Protein AF-A0A6P8GIJ0-F1 (afdb_monomer_lite)

InterPro domains:
  IPR000595 Cyclic nucleotide-binding domain [PF00027] (324-399)
  IPR000595 Cyclic nucleotide-binding domain [PS50042] (304-418)
  IPR000595 Cyclic nucleotide-binding domain [SM00100] (304-416)
  IPR000595 Cyclic nucleotide-binding domain [cd00038] (304-412)
  IPR005821 Ion transport domain [PF00520] (88-225)
  IPR013621 Ion transport N-terminal [PF08412] (47-87)
  IPR014710 RmlC-like jelly roll fold [G3DSA:2.60.120.10] (290-414)
  IPR018490 Cyclic nucleotide-binding domain superfamily [SSF51206] (232-418)
  IPR051413 Potassium/sodium hyperpolarization-activated cyclic nucleotide-gated channel [PTHR45689] (88-416)

Radius of gyration: 47.77 Å; chains: 1; bounding box: 128×72×140 Å

Secondary structure (DSSP, 8-state):
---------------PPP-----------------SHHHHHHHHHHHHHSPP-SHHHHHHHSSHHHHHHHHHHHHHH---SS-TT-HHHHGGGGGGGGGHHHHHHHHHHHHHS-GGGHHHHHHHHHHHHHHHHHHHHHHHHHHHHHHHHHTT--TT-HHHHTTGGGS-HHHHHHHHHHHHHHHHHT-----SSS-SSHHHHHHHHHHHHHHHHHHHHHHHHHHHHHHHTTHHHHHHHHHHHHHHHHHHHTT--HHHHHHHHHHHHHHHTT----HHHHHHSS-HHHHHHHHHHHHHHHHHH-GGGTT--HHHHHHHHTT-EEEEE-TT-EEE-TTSB--EEEEEEES-EEEE-SS-EEEE-TT-EE-GGGGTTTSB-SSEEEESS-EEEEEEEHHHHHHHHTT-HHHHHHHHHHHHHHHHHHHHHHHHHHHTT-S-----TTHHHHHHHHHHHH------S-TTT----

pLDDT: mean 75.22, std 21.15, range [23.75, 98.0]

Sequence (469 aa):
MGTDTNLQETARVSNIPTTENVDDDIKVDIENEPTSIFGRAKYALFDLLLPQFNKQSLFIFGSEKAFKKECDRQRQIGKWIIHPLSPVRILSLIRLLRVSRLVRFFSEFEQMTNANLEGLRMFFRILSLFMMMFILCHWNGCIQYFVPLLGDFPSECWVRRENLMNATTGEKYTFGIFRALSHMIGISYGAEGPPTDEVELWIVMTSMVSGALMYTVMVANAAAMMTNVDAPSKLYKNKLNHLEDYMCFRKLPKPLRARINDYYQARYGGKWFDEKEILSLLSKSLKEEILNVLCASMLESTPMFKDRDPSFINAILLHLRYEVFLEGDVIVRQFAPGDRMFFIEHGQVLVATDSFRKELCDGDYFGEVCLLTKGKRVASVTALSTCHLFSLSVDNFNVVLTCFPDVRKAIMCTALERQKDLLDAKIGAQGAQTQNPTTSGLNDYTESLEEASDADYDFELDDILDGTK

Organism: Clupea harengus (NCBI:txid7950)

Structure (mmCIF, N/CA/C/O backbone):
data_AF-A0A6P8GIJ0-F1
#
_entry.id   AF-A0A6P8GIJ0-F1
#
loop_
_atom_site.group_PDB
_atom_site.id
_atom_site.type_symbol
_atom_site.label_atom_id
_atom_site.label_alt_id
_atom_site.label_comp_id
_atom_site.label_asym_id
_atom_site.label_entity_id
_atom_site.label_seq_id
_atom_site.pdbx_PDB_ins_code
_atom_site.Cartn_x
_atom_site.Cartn_y
_atom_site.Cartn_z
_atom_site.occupancy
_atom_site.B_iso_or_equiv
_atom_site.auth_seq_id
_atom_site.auth_comp_id
_atom_site.auth_asym_id
_atom_site.auth_atom_id
_atom_site.pdbx_PDB_model_num
ATOM 1 N N . MET A 1 1 ? 69.864 -22.147 -89.199 1.00 38.62 1 MET A N 1
ATOM 2 C CA . MET A 1 1 ? 70.189 -20.994 -90.064 1.00 38.62 1 MET A CA 1
ATOM 3 C C . MET A 1 1 ? 69.522 -19.792 -89.404 1.00 38.62 1 MET A C 1
ATOM 5 O O . MET A 1 1 ? 68.311 -19.846 -89.255 1.00 38.62 1 MET A O 1
ATOM 9 N N . GLY A 1 2 ? 70.219 -18.802 -88.834 1.00 26.91 2 GLY A N 1
ATOM 10 C CA . GLY A 1 2 ? 71.643 -18.442 -88.981 1.00 26.91 2 GLY A CA 1
ATOM 11 C C . GLY A 1 2 ? 71.903 -17.828 -90.361 1.00 26.91 2 GLY A C 1
ATOM 12 O O . GLY A 1 2 ? 71.456 -18.430 -91.333 1.00 26.91 2 GLY A O 1
ATOM 13 N N . THR A 1 3 ? 72.571 -16.683 -90.520 1.00 28.69 3 THR A N 1
ATOM 14 C CA . THR A 1 3 ? 73.463 -15.899 -89.619 1.00 28.69 3 THR A CA 1
ATOM 15 C C . THR A 1 3 ? 73.116 -14.397 -89.696 1.00 28.69 3 THR A C 1
ATOM 17 O O . THR A 1 3 ? 72.618 -13.950 -90.722 1.00 28.69 3 THR A O 1
ATOM 20 N N . ASP A 1 4 ? 73.161 -13.606 -88.619 1.00 27.30 4 ASP A N 1
ATOM 21 C CA . ASP A 1 4 ? 74.344 -12.963 -87.998 1.00 27.30 4 ASP A CA 1
ATOM 22 C C . ASP A 1 4 ? 75.276 -12.198 -88.960 1.00 27.30 4 ASP A C 1
ATOM 24 O O . ASP A 1 4 ? 76.009 -12.839 -89.709 1.00 27.30 4 ASP A O 1
ATOM 28 N N . THR A 1 5 ? 75.283 -10.853 -88.862 1.00 33.62 5 THR A N 1
ATOM 29 C CA . THR A 1 5 ? 76.433 -9.945 -88.555 1.00 33.62 5 THR A CA 1
ATOM 30 C C . THR A 1 5 ? 75.955 -8.467 -88.593 1.00 33.62 5 THR A C 1
ATOM 32 O O . THR A 1 5 ? 75.189 -8.102 -89.475 1.00 33.62 5 THR A O 1
ATOM 35 N N . ASN A 1 6 ? 76.140 -7.631 -87.551 1.00 30.42 6 ASN A N 1
ATOM 36 C CA . ASN A 1 6 ? 77.356 -6.910 -87.085 1.00 30.42 6 ASN A CA 1
ATOM 37 C C . ASN A 1 6 ? 77.831 -5.798 -88.051 1.00 30.42 6 ASN A C 1
ATOM 39 O O . ASN A 1 6 ? 77.816 -6.014 -89.254 1.00 30.42 6 ASN A O 1
ATOM 43 N N . LEU A 1 7 ? 78.290 -4.603 -87.640 1.00 30.52 7 LEU A N 1
ATOM 44 C CA . LEU A 1 7 ? 78.655 -3.972 -86.338 1.00 30.52 7 LEU A CA 1
ATOM 45 C C . LEU A 1 7 ? 78.145 -2.492 -86.351 1.00 30.52 7 LEU A C 1
ATOM 47 O O . LEU A 1 7 ? 77.404 -2.151 -87.266 1.00 30.52 7 LEU A O 1
ATOM 51 N N . GLN A 1 8 ? 78.402 -1.530 -85.450 1.00 28.12 8 GLN A N 1
ATOM 52 C CA . GLN A 1 8 ? 79.427 -1.213 -84.424 1.00 28.12 8 GLN A CA 1
ATOM 53 C C . GLN A 1 8 ? 78.772 -0.127 -83.505 1.00 28.12 8 GLN A C 1
ATOM 55 O O . GLN A 1 8 ? 77.947 0.625 -84.017 1.00 28.12 8 GLN A O 1
ATOM 60 N N . GLU A 1 9 ? 79.013 0.108 -82.207 1.00 28.27 9 GLU A N 1
ATOM 61 C CA . GLU A 1 9 ? 79.807 -0.492 -81.109 1.00 28.27 9 GLU A CA 1
ATOM 62 C C . GLU A 1 9 ? 79.133 -0.064 -79.756 1.00 28.27 9 GLU A C 1
ATOM 64 O O . GLU A 1 9 ? 77.942 0.232 -79.788 1.00 28.27 9 GLU A O 1
ATOM 69 N N . THR A 1 10 ? 79.693 0.018 -78.533 1.00 29.09 10 THR A N 1
ATOM 70 C CA . THR A 1 10 ? 81.062 -0.024 -77.951 1.00 29.09 10 THR A CA 1
ATOM 71 C C . THR A 1 10 ? 81.161 -1.066 -76.810 1.00 29.09 10 THR A C 1
ATOM 73 O O . THR A 1 10 ? 80.362 -1.999 -76.729 1.00 29.09 10 THR A O 1
ATOM 76 N N . ALA A 1 11 ? 82.160 -0.948 -75.924 1.00 26.94 11 ALA A N 1
ATOM 77 C CA . ALA A 1 11 ? 82.401 -1.803 -74.754 1.00 26.94 11 ALA A CA 1
ATOM 78 C C . ALA A 1 11 ? 82.874 -0.935 -73.543 1.00 26.94 11 ALA A C 1
ATOM 80 O O . ALA A 1 11 ? 83.058 0.265 -73.713 1.00 26.94 11 ALA A O 1
ATOM 81 N N . ARG A 1 12 ? 83.114 -1.413 -72.303 1.00 26.03 12 ARG A N 1
ATOM 82 C CA . ARG A 1 12 ? 83.234 -2.786 -71.760 1.00 26.03 12 ARG A CA 1
ATOM 83 C C . ARG A 1 12 ? 83.084 -2.793 -70.215 1.00 26.03 12 ARG A C 1
ATOM 85 O O . ARG A 1 12 ? 83.637 -1.928 -69.554 1.00 26.03 12 ARG A O 1
ATOM 92 N N . VAL A 1 13 ? 82.402 -3.811 -69.675 1.00 27.22 13 VAL A N 1
ATOM 93 C CA . VAL A 1 13 ? 82.634 -4.544 -68.394 1.00 27.22 13 VAL A CA 1
ATOM 94 C C . VAL A 1 13 ? 83.452 -3.874 -67.260 1.00 27.22 13 VAL A C 1
ATOM 96 O O . VAL A 1 13 ? 84.658 -3.705 -67.407 1.00 27.22 13 VAL A O 1
ATOM 99 N N . SER A 1 14 ? 82.877 -3.754 -66.046 1.00 23.75 14 SER A N 1
ATOM 100 C CA . SER A 1 14 ? 83.342 -4.539 -64.867 1.00 23.75 14 SER A CA 1
ATOM 101 C C . SER A 1 14 ? 82.500 -4.398 -63.576 1.00 23.75 14 SER A C 1
ATOM 103 O O . SER A 1 14 ? 82.084 -3.314 -63.200 1.00 23.75 14 SER A O 1
ATOM 105 N N . ASN A 1 15 ? 82.323 -5.554 -62.919 1.00 24.80 15 ASN A N 1
ATOM 106 C CA . ASN A 1 15 ? 82.273 -5.867 -61.477 1.00 24.80 15 ASN A CA 1
ATOM 107 C C . ASN A 1 15 ? 81.330 -5.169 -60.466 1.00 24.80 15 ASN A C 1
ATOM 109 O O . ASN A 1 15 ? 81.094 -3.968 -60.452 1.00 24.80 15 ASN A O 1
ATOM 113 N N . ILE A 1 16 ? 80.878 -6.004 -59.521 1.00 34.75 16 ILE A N 1
ATOM 114 C CA . ILE A 1 16 ? 80.138 -5.675 -58.294 1.00 34.75 16 ILE A CA 1
ATOM 115 C C . ILE A 1 16 ? 81.129 -5.257 -57.189 1.00 34.75 16 ILE A C 1
ATOM 117 O O . ILE A 1 16 ? 82.081 -6.005 -56.955 1.00 34.75 16 ILE A O 1
ATOM 121 N N . PRO A 1 17 ? 80.878 -4.171 -56.436 1.00 25.00 17 PRO A N 1
ATOM 122 C CA . PRO A 1 17 ? 81.463 -3.949 -55.119 1.00 25.00 17 PRO A CA 1
ATOM 123 C C . PRO A 1 17 ? 80.524 -4.448 -54.008 1.00 25.00 17 PRO A C 1
ATOM 125 O O . PRO A 1 17 ? 79.366 -4.041 -53.911 1.00 25.00 17 PRO A O 1
ATOM 128 N N . THR A 1 18 ? 81.028 -5.325 -53.142 1.00 27.70 18 THR A N 1
ATOM 129 C CA . THR A 1 18 ? 80.385 -5.689 -51.870 1.00 27.70 18 THR A CA 1
ATOM 130 C C . THR A 1 18 ? 80.767 -4.702 -50.772 1.00 27.70 18 THR A C 1
ATOM 132 O O . THR A 1 18 ? 81.949 -4.425 -50.620 1.00 27.70 18 THR A O 1
ATOM 135 N N . THR A 1 19 ? 79.787 -4.270 -49.972 1.00 38.25 19 THR A N 1
ATOM 136 C CA . THR A 1 19 ? 79.935 -3.795 -48.576 1.00 38.25 19 THR A CA 1
ATOM 137 C C . THR A 1 19 ? 81.237 -3.063 -48.208 1.00 38.25 19 THR A C 1
ATOM 139 O O . THR A 1 19 ? 82.182 -3.690 -47.731 1.00 38.25 19 THR A O 1
ATOM 142 N N . GLU A 1 20 ? 81.218 -1.733 -48.259 1.00 26.06 20 GLU A N 1
ATOM 143 C CA . GLU A 1 20 ? 82.117 -0.892 -47.458 1.00 26.06 20 GLU A CA 1
ATOM 144 C C . GLU A 1 20 ? 81.312 0.187 -46.722 1.00 26.06 20 GLU A C 1
ATOM 146 O O . GLU A 1 20 ? 80.200 0.533 -47.129 1.00 26.06 20 GLU A O 1
ATOM 151 N N . ASN A 1 21 ? 81.832 0.648 -45.581 1.00 33.91 21 ASN A N 1
ATOM 152 C CA . ASN A 1 21 ? 81.109 1.547 -44.683 1.00 33.91 21 ASN A CA 1
ATOM 153 C C . ASN A 1 21 ? 81.243 3.002 -45.141 1.00 33.91 21 ASN A C 1
ATOM 155 O O . ASN A 1 21 ? 82.360 3.492 -45.297 1.00 33.91 21 ASN A O 1
ATOM 159 N N . VAL A 1 22 ? 80.117 3.710 -45.230 1.00 30.94 22 VAL A N 1
ATOM 160 C CA . VAL A 1 22 ? 80.082 5.175 -45.155 1.00 30.94 22 VAL A CA 1
ATOM 161 C C . VAL A 1 22 ? 78.975 5.560 -44.178 1.00 30.94 22 VAL A C 1
ATOM 163 O O . VAL A 1 22 ? 77.790 5.431 -44.485 1.00 30.94 22 VAL A O 1
ATOM 166 N N . ASP A 1 23 ? 79.373 6.002 -42.986 1.00 32.97 23 ASP A N 1
ATOM 167 C CA . ASP A 1 23 ? 78.486 6.654 -42.021 1.00 32.97 23 ASP A CA 1
ATOM 168 C C . ASP A 1 23 ? 78.235 8.107 -42.465 1.00 32.97 23 ASP A C 1
ATOM 170 O O . ASP A 1 23 ? 78.807 9.048 -41.916 1.00 32.97 23 ASP A O 1
ATOM 174 N N . ASP A 1 24 ? 77.388 8.294 -43.481 1.00 30.05 24 ASP A N 1
ATOM 175 C CA . ASP A 1 24 ? 76.858 9.616 -43.833 1.00 30.05 24 ASP A CA 1
ATOM 176 C C . ASP A 1 24 ? 75.615 9.921 -42.982 1.00 30.05 24 ASP A C 1
ATOM 178 O O . ASP A 1 24 ? 74.492 9.488 -43.270 1.00 30.05 24 ASP A O 1
ATOM 182 N N . ASP A 1 25 ? 75.829 10.692 -41.914 1.00 33.53 25 ASP A N 1
ATOM 183 C CA . ASP A 1 25 ? 74.783 11.273 -41.072 1.00 33.53 25 ASP A CA 1
ATOM 184 C C . ASP A 1 25 ? 73.943 12.274 -41.891 1.00 33.53 25 ASP A C 1
ATOM 186 O O . ASP A 1 25 ? 74.199 13.483 -41.907 1.00 33.53 25 ASP A O 1
ATOM 190 N N . ILE A 1 26 ? 72.888 11.788 -42.559 1.00 31.97 26 ILE A N 1
ATOM 191 C CA . ILE A 1 26 ? 71.857 12.657 -43.146 1.00 31.97 26 ILE A CA 1
ATOM 192 C C . ILE A 1 26 ? 71.032 13.276 -42.007 1.00 31.97 26 ILE A C 1
ATOM 194 O O . ILE A 1 26 ? 69.911 12.857 -41.706 1.00 31.97 26 ILE A O 1
ATOM 198 N N . LYS A 1 27 ? 71.594 14.316 -41.384 1.00 31.88 27 LYS A N 1
ATOM 199 C CA . LYS A 1 27 ? 70.837 15.298 -40.610 1.00 31.88 27 LYS A CA 1
ATOM 200 C C . LYS A 1 27 ? 69.792 15.928 -41.527 1.00 31.88 27 LYS A C 1
ATOM 202 O O . LYS A 1 27 ? 70.122 16.710 -42.412 1.00 31.88 27 LYS A O 1
ATOM 207 N N . VAL A 1 28 ? 68.532 15.584 -41.288 1.00 31.64 28 VAL A N 1
ATOM 208 C CA . VAL A 1 28 ? 67.375 16.333 -41.782 1.00 31.64 28 VAL A CA 1
ATOM 209 C C . VAL A 1 28 ? 66.876 17.186 -40.624 1.00 31.64 28 VAL A C 1
ATOM 211 O O . VAL A 1 28 ? 66.670 16.664 -39.526 1.00 31.64 28 VAL A O 1
ATOM 214 N N . ASP A 1 29 ? 66.720 18.487 -40.851 1.00 29.03 29 ASP A N 1
ATOM 215 C CA . ASP A 1 29 ? 66.436 19.445 -39.785 1.00 29.03 29 ASP A CA 1
ATOM 216 C C . ASP A 1 29 ? 65.089 19.186 -39.096 1.00 29.03 29 ASP A C 1
ATOM 218 O O . ASP A 1 29 ? 64.033 19.097 -39.729 1.00 29.03 29 ASP A O 1
ATOM 222 N N . ILE A 1 30 ? 65.124 19.095 -37.764 1.00 39.97 30 ILE A N 1
ATOM 223 C CA . ILE A 1 30 ? 63.933 18.947 -36.920 1.00 39.97 30 ILE A CA 1
ATOM 224 C C . ILE A 1 30 ? 63.395 20.342 -36.591 1.00 39.97 30 ILE A C 1
ATOM 226 O O . ILE A 1 30 ? 63.439 20.785 -35.446 1.00 39.97 30 ILE A O 1
ATOM 230 N N . GLU A 1 31 ? 62.891 21.051 -37.600 1.00 41.84 31 GLU A N 1
ATOM 231 C CA . GLU A 1 31 ? 62.292 22.370 -37.388 1.00 41.84 31 GLU A CA 1
ATOM 232 C C . GLU A 1 31 ? 61.046 22.583 -38.259 1.00 41.84 31 GLU A C 1
ATOM 234 O O . GLU A 1 31 ? 61.112 23.039 -39.396 1.00 41.84 31 GLU A O 1
ATOM 239 N N . ASN A 1 32 ? 59.890 22.187 -37.711 1.00 42.94 32 ASN A N 1
ATOM 240 C CA . ASN A 1 32 ? 58.544 22.693 -38.028 1.00 42.94 32 ASN A CA 1
ATOM 241 C C . ASN A 1 32 ? 57.526 22.067 -37.052 1.00 42.94 32 ASN A C 1
ATOM 243 O O . ASN A 1 32 ? 56.706 21.219 -37.413 1.00 42.94 32 ASN A O 1
ATOM 247 N N . GLU A 1 33 ? 57.591 22.452 -35.774 1.00 45.03 33 GLU A N 1
ATOM 248 C CA . GLU A 1 33 ? 56.531 22.093 -34.828 1.00 45.03 33 GLU A CA 1
ATOM 249 C C . GLU A 1 33 ? 55.246 22.871 -35.189 1.00 45.03 33 GLU A C 1
ATOM 251 O O . GLU A 1 33 ? 55.304 24.096 -35.341 1.00 45.03 33 GLU A O 1
ATOM 256 N N . PRO A 1 34 ? 54.070 22.228 -35.339 1.00 46.16 34 PRO A N 1
ATOM 257 C CA . PRO A 1 34 ? 52.850 22.951 -35.673 1.00 46.16 34 PRO A CA 1
ATOM 258 C C . PRO A 1 34 ? 52.454 23.892 -34.527 1.00 46.16 34 PRO A C 1
ATOM 260 O O . PRO A 1 34 ? 52.080 23.456 -33.438 1.00 46.16 34 PRO A O 1
ATOM 263 N N . THR A 1 35 ? 52.492 25.197 -34.789 1.00 48.12 35 THR A N 1
ATOM 264 C CA . THR A 1 35 ? 52.167 26.248 -33.810 1.00 48.12 35 THR A CA 1
ATOM 265 C C . THR A 1 35 ? 50.665 26.398 -33.551 1.00 48.12 35 THR A C 1
ATOM 267 O O . THR A 1 35 ? 50.267 26.950 -32.527 1.00 48.12 35 THR A O 1
ATOM 270 N N . SER A 1 36 ? 49.807 25.887 -34.441 1.00 50.16 36 SER A N 1
ATOM 271 C CA . SER A 1 36 ? 48.351 25.923 -34.272 1.00 50.16 36 SER A CA 1
ATOM 272 C C . SER A 1 36 ? 47.816 24.685 -33.543 1.00 50.16 36 SER A C 1
ATOM 274 O O . SER A 1 36 ? 48.243 23.554 -33.785 1.00 50.16 36 SER A O 1
ATOM 276 N N . ILE A 1 37 ? 46.805 24.886 -32.690 1.00 49.84 37 ILE A N 1
ATOM 277 C CA . ILE A 1 37 ? 46.121 23.808 -31.949 1.00 49.84 37 ILE A CA 1
ATOM 278 C C . ILE A 1 37 ? 45.563 22.749 -32.916 1.00 49.84 37 ILE A C 1
ATOM 280 O O . ILE A 1 37 ? 45.692 21.550 -32.673 1.00 49.84 37 ILE A O 1
ATOM 284 N N . PHE A 1 38 ? 45.013 23.183 -34.055 1.00 42.72 38 PHE A N 1
ATOM 285 C CA . PHE A 1 38 ? 44.490 22.296 -35.097 1.00 42.72 38 PHE A CA 1
ATOM 286 C C . PHE A 1 38 ? 45.597 21.487 -35.797 1.00 42.72 38 PHE A C 1
ATOM 288 O O . PHE A 1 38 ? 45.404 20.312 -36.107 1.00 42.72 38 PHE A O 1
ATOM 295 N N . GLY A 1 39 ? 46.780 22.082 -36.000 1.00 47.72 39 GLY A N 1
ATOM 296 C CA . GLY A 1 39 ? 47.961 21.384 -36.511 1.00 47.72 39 GLY A CA 1
ATOM 297 C C . GLY A 1 39 ? 48.467 20.321 -35.534 1.00 47.72 39 GLY A C 1
ATOM 298 O O . GLY A 1 39 ? 48.673 19.177 -35.936 1.00 47.72 39 GLY A O 1
ATOM 299 N N . ARG A 1 40 ? 48.569 20.656 -34.240 1.00 49.19 40 ARG A N 1
ATOM 300 C CA . ARG A 1 40 ? 48.929 19.702 -33.172 1.00 49.19 40 ARG A CA 1
ATOM 301 C C . ARG A 1 40 ? 47.927 18.550 -33.072 1.00 49.19 40 ARG A C 1
ATOM 303 O O . ARG A 1 40 ? 48.340 17.397 -33.012 1.00 49.19 40 ARG A O 1
ATOM 310 N N . ALA A 1 41 ? 46.625 18.833 -33.151 1.00 44.81 41 ALA A N 1
ATOM 311 C CA . ALA A 1 41 ? 45.583 17.805 -33.181 1.00 44.81 41 ALA A CA 1
ATOM 312 C C . ALA A 1 41 ? 45.692 16.888 -34.417 1.00 44.81 41 ALA A C 1
ATOM 314 O O . ALA A 1 41 ? 45.569 15.670 -34.290 1.00 44.81 41 ALA A O 1
ATOM 315 N N . LYS A 1 42 ? 45.982 17.446 -35.603 1.00 45.06 42 LYS A N 1
ATOM 316 C CA . LYS A 1 42 ? 46.191 16.673 -36.840 1.00 45.06 42 LYS A CA 1
ATOM 317 C C . LYS A 1 42 ? 47.422 15.762 -36.753 1.00 45.06 42 LYS A C 1
ATOM 319 O O . LYS A 1 42 ? 47.330 14.602 -37.147 1.00 45.06 42 LYS A O 1
ATOM 324 N N . TYR A 1 43 ? 48.537 16.254 -36.207 1.00 53.28 43 TYR A N 1
ATOM 325 C CA . TYR A 1 43 ? 49.740 15.446 -35.964 1.00 53.28 43 TYR A CA 1
ATOM 326 C C . TYR A 1 43 ? 49.486 14.338 -34.935 1.00 53.28 43 TYR A C 1
ATOM 328 O O . TYR A 1 43 ? 49.790 13.181 -35.209 1.00 53.28 43 TYR A O 1
ATOM 336 N N . ALA A 1 44 ? 48.843 14.648 -33.804 1.00 51.16 44 ALA A N 1
ATOM 337 C CA . ALA A 1 44 ? 48.502 13.652 -32.787 1.00 51.16 44 ALA A CA 1
ATOM 338 C C . ALA A 1 44 ? 47.561 12.553 -33.321 1.00 51.16 44 ALA A C 1
ATOM 340 O O . ALA A 1 44 ? 47.723 11.382 -32.981 1.00 51.16 44 ALA A O 1
ATOM 341 N N . LEU A 1 45 ? 46.610 12.900 -34.198 1.00 48.31 45 LEU A N 1
ATOM 342 C CA . LEU A 1 45 ? 45.737 11.924 -34.859 1.00 48.31 45 LEU A CA 1
ATOM 343 C C . LEU A 1 45 ? 46.501 11.047 -35.869 1.00 48.31 45 LEU A C 1
ATOM 345 O O . LEU A 1 45 ? 46.202 9.862 -36.000 1.00 48.31 45 LEU A O 1
ATOM 349 N N . PHE A 1 46 ? 47.496 11.605 -36.566 1.00 55.53 46 PHE A N 1
ATOM 350 C CA . PHE A 1 46 ? 48.352 10.851 -37.486 1.00 55.53 46 PHE A CA 1
ATOM 351 C C . PHE A 1 46 ? 49.281 9.889 -36.730 1.00 55.53 46 PHE A C 1
ATOM 353 O O . PHE A 1 46 ? 49.344 8.707 -37.064 1.00 55.53 46 PHE A O 1
ATOM 360 N N . ASP A 1 47 ? 49.917 10.349 -35.651 1.00 56.97 47 ASP A N 1
ATOM 361 C CA . ASP A 1 47 ? 50.772 9.518 -34.795 1.00 56.97 47 ASP A CA 1
ATOM 362 C C . ASP A 1 47 ? 49.975 8.443 -34.029 1.00 56.97 47 ASP A C 1
ATOM 364 O O . ASP A 1 47 ? 50.489 7.348 -33.802 1.00 56.97 47 ASP A O 1
ATOM 368 N N . LEU A 1 48 ? 48.695 8.680 -33.705 1.00 58.19 48 LEU A N 1
ATOM 369 C CA . LEU A 1 48 ? 47.778 7.643 -33.204 1.00 58.19 48 LEU A CA 1
ATOM 370 C C . LEU A 1 48 ? 47.530 6.536 -34.248 1.00 58.19 48 LEU A C 1
ATOM 372 O O . LEU A 1 48 ? 47.357 5.368 -33.890 1.00 58.19 48 LEU A O 1
ATOM 376 N N . LEU A 1 49 ? 47.507 6.896 -35.536 1.00 55.28 49 LEU A N 1
ATOM 377 C CA . LEU A 1 49 ? 47.297 5.972 -36.652 1.00 55.28 49 LEU A CA 1
ATOM 378 C C . LEU A 1 49 ? 48.572 5.237 -37.088 1.00 55.28 49 LEU A C 1
ATOM 380 O O . LEU A 1 49 ? 48.440 4.174 -37.703 1.00 55.28 49 LEU A O 1
ATOM 384 N N . LEU A 1 50 ? 49.768 5.743 -36.765 1.00 63.75 50 LEU A N 1
ATOM 385 C CA . LEU A 1 50 ? 51.037 5.042 -36.991 1.00 63.75 50 LEU A CA 1
ATOM 386 C C . LEU A 1 50 ? 51.102 3.707 -36.215 1.00 63.75 50 LEU A C 1
ATOM 388 O O . LEU A 1 50 ? 50.396 3.513 -35.216 1.00 63.75 50 LEU A O 1
ATOM 392 N N . PRO A 1 51 ? 51.949 2.751 -36.645 1.00 60.47 51 PRO A N 1
ATOM 393 C CA . PRO A 1 51 ? 52.242 1.556 -35.864 1.00 60.47 51 PRO A CA 1
ATOM 394 C C . PRO A 1 51 ? 52.753 1.938 -34.465 1.00 60.47 51 PRO A C 1
ATOM 396 O O . PRO A 1 51 ? 53.803 2.553 -34.324 1.00 60.47 51 PRO A O 1
ATOM 399 N N . GLN A 1 52 ? 52.025 1.560 -33.415 1.00 64.69 52 GLN A N 1
ATOM 400 C CA . GLN A 1 52 ? 52.435 1.829 -32.032 1.00 64.69 52 GLN A CA 1
ATOM 401 C C . GLN A 1 52 ? 53.584 0.901 -31.614 1.00 64.69 52 GLN A C 1
ATOM 403 O O . GLN A 1 52 ? 53.551 -0.291 -31.927 1.00 64.69 52 GLN A O 1
ATOM 408 N N . PHE A 1 53 ? 54.577 1.411 -30.879 1.00 62.19 53 PHE A N 1
ATOM 409 C CA . PHE A 1 53 ? 55.731 0.613 -30.449 1.00 62.19 53 PHE A CA 1
ATOM 410 C C . PHE A 1 53 ? 55.327 -0.406 -29.377 1.00 62.19 53 PHE A C 1
ATOM 412 O O . PHE A 1 53 ? 54.972 -0.047 -28.256 1.00 62.19 53 PHE A O 1
ATOM 419 N N . ASN A 1 54 ? 55.332 -1.691 -29.730 1.00 73.19 54 ASN A N 1
ATOM 420 C CA . ASN A 1 54 ? 54.976 -2.783 -28.828 1.00 73.19 54 ASN A CA 1
ATOM 421 C C . ASN A 1 54 ? 55.597 -4.113 -29.303 1.00 73.19 54 ASN A C 1
ATOM 423 O O . ASN A 1 54 ? 56.180 -4.200 -30.382 1.00 73.19 54 ASN A O 1
ATOM 427 N N . LYS A 1 55 ? 55.443 -5.183 -28.512 1.00 69.19 55 LYS A N 1
ATOM 428 C CA . LYS A 1 55 ? 56.019 -6.505 -28.831 1.00 69.19 55 LYS A CA 1
ATOM 429 C C . LYS A 1 55 ? 55.534 -7.099 -30.166 1.00 69.19 55 LYS A C 1
ATOM 431 O O . LYS A 1 55 ? 56.262 -7.882 -30.762 1.00 69.19 55 LYS A O 1
ATOM 436 N N . GLN A 1 56 ? 54.345 -6.729 -30.652 1.00 59.66 56 GLN A N 1
ATOM 437 C CA . GLN A 1 56 ? 53.825 -7.186 -31.948 1.00 59.66 56 GLN A CA 1
ATOM 438 C C . GLN A 1 56 ? 54.404 -6.372 -33.115 1.00 59.66 56 GLN A C 1
ATOM 440 O O . GLN A 1 56 ? 54.699 -6.955 -34.154 1.00 59.66 56 GLN A O 1
ATOM 445 N N . SER A 1 57 ? 54.637 -5.061 -32.960 1.00 63.72 57 SER A N 1
ATOM 446 C CA . SER A 1 57 ? 55.320 -4.279 -34.003 1.00 63.72 57 SER A CA 1
ATOM 447 C C . SER A 1 57 ? 56.796 -4.672 -34.126 1.00 63.72 57 SER A C 1
ATOM 449 O O . SER A 1 57 ? 57.279 -4.857 -35.239 1.00 63.72 57 SER A O 1
ATOM 451 N N . LEU A 1 58 ? 57.483 -4.921 -33.006 1.00 70.31 58 LEU A N 1
ATOM 452 C CA . LEU A 1 58 ? 58.839 -5.488 -32.991 1.00 70.31 58 LEU A CA 1
ATOM 453 C C . LEU A 1 58 ? 58.925 -6.849 -33.702 1.00 70.31 58 LEU A C 1
ATOM 455 O O . LEU A 1 58 ? 59.886 -7.087 -34.424 1.00 70.31 58 LEU A O 1
ATOM 459 N N . PHE A 1 59 ? 57.917 -7.715 -33.549 1.00 70.69 59 PHE A N 1
ATOM 460 C CA . PHE A 1 59 ? 57.844 -8.992 -34.270 1.00 70.69 59 PHE A CA 1
ATOM 461 C C . PHE A 1 59 ? 57.645 -8.808 -35.786 1.00 70.69 59 PHE A C 1
ATOM 463 O O . PHE A 1 59 ? 58.259 -9.517 -36.573 1.00 70.69 59 PHE A O 1
ATOM 470 N N . ILE A 1 60 ? 56.822 -7.838 -36.203 1.00 63.56 60 ILE A N 1
ATOM 471 C CA . ILE A 1 60 ? 56.511 -7.574 -37.621 1.00 63.56 60 ILE A CA 1
ATOM 472 C C . ILE A 1 60 ? 57.676 -6.895 -38.360 1.00 63.56 60 ILE A C 1
ATOM 474 O O . ILE A 1 60 ? 57.948 -7.233 -39.507 1.00 63.56 60 ILE A O 1
ATOM 478 N N . PHE A 1 61 ? 58.365 -5.945 -37.720 1.00 72.19 61 PHE A N 1
ATOM 479 C CA . PHE A 1 61 ? 59.456 -5.176 -38.338 1.00 72.19 61 PHE A CA 1
ATOM 480 C C . PHE A 1 61 ? 60.862 -5.697 -37.985 1.00 72.19 61 PHE A C 1
ATOM 482 O O . PHE A 1 61 ? 61.859 -5.128 -38.427 1.00 72.19 61 PHE A O 1
ATOM 489 N N . GLY A 1 62 ? 60.969 -6.748 -37.166 1.00 72.50 62 GLY A N 1
ATOM 490 C CA . GLY A 1 62 ? 62.216 -7.416 -36.767 1.00 72.50 62 GLY A CA 1
ATOM 491 C C . GLY A 1 62 ? 63.143 -6.617 -35.836 1.00 72.50 62 GLY A C 1
ATOM 492 O O . GLY A 1 62 ? 63.872 -7.209 -35.045 1.00 72.50 62 GLY A O 1
ATOM 493 N N . SER A 1 63 ? 63.129 -5.282 -35.891 1.00 77.12 63 SER A N 1
ATOM 494 C CA . SER A 1 63 ? 63.935 -4.414 -35.024 1.00 77.12 63 SER A CA 1
ATOM 495 C C . SER A 1 63 ? 63.293 -3.044 -34.794 1.00 77.12 63 SER A C 1
ATOM 497 O O . SER A 1 63 ? 62.537 -2.538 -35.624 1.00 7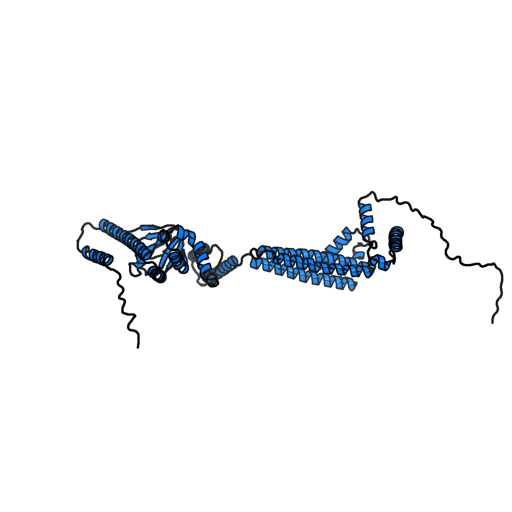7.12 63 SER A O 1
ATOM 499 N N . GLU A 1 64 ? 63.656 -2.395 -33.685 1.00 76.94 64 GLU A N 1
ATOM 500 C CA . GLU A 1 64 ? 63.235 -1.021 -33.383 1.00 76.94 64 GLU A CA 1
ATOM 501 C C . GLU A 1 64 ? 63.726 -0.010 -34.433 1.00 76.94 64 GLU A C 1
ATOM 503 O O . GLU A 1 64 ? 62.985 0.903 -34.797 1.00 76.94 64 GLU A O 1
ATOM 508 N N . LYS A 1 65 ? 64.948 -0.187 -34.963 1.00 77.94 65 LYS A N 1
ATOM 509 C CA . LYS A 1 65 ? 65.504 0.690 -36.007 1.00 77.94 65 LYS A CA 1
ATOM 510 C C . LYS A 1 65 ? 64.688 0.611 -37.304 1.00 77.94 65 LYS A C 1
ATOM 512 O O . LYS A 1 65 ? 64.386 1.649 -37.886 1.00 77.94 65 LYS A O 1
ATOM 517 N N . ALA A 1 66 ? 64.287 -0.591 -37.726 1.00 71.12 66 ALA A N 1
ATOM 518 C CA . ALA A 1 66 ? 63.428 -0.775 -38.899 1.00 71.12 66 ALA A CA 1
ATOM 519 C C . ALA A 1 66 ? 62.011 -0.218 -38.673 1.00 71.12 66 ALA A C 1
ATOM 521 O O . ALA A 1 66 ? 61.484 0.477 -39.539 1.00 71.12 66 ALA A O 1
ATOM 522 N N . PHE A 1 67 ? 61.431 -0.449 -37.489 1.00 76.69 67 PHE A N 1
ATOM 523 C CA . PHE A 1 67 ? 60.143 0.123 -37.084 1.00 76.69 67 PHE A CA 1
ATOM 524 C C . PHE A 1 67 ? 60.148 1.663 -37.137 1.00 76.69 67 PHE A C 1
ATOM 526 O O . PHE A 1 67 ? 59.269 2.248 -37.767 1.00 76.69 67 PHE A O 1
ATOM 533 N N . LYS A 1 68 ? 61.154 2.325 -36.542 1.00 75.69 68 LYS A N 1
ATOM 534 C CA . LYS A 1 68 ? 61.281 3.795 -36.575 1.00 75.69 68 LYS A CA 1
ATOM 535 C C . LYS A 1 68 ? 61.438 4.305 -38.010 1.00 75.69 68 LYS A C 1
ATOM 537 O O . LYS A 1 68 ? 60.653 5.143 -38.440 1.00 75.69 68 LYS A O 1
ATOM 542 N N . LYS A 1 69 ? 62.352 3.707 -38.787 1.00 76.62 69 LYS A N 1
ATOM 543 C CA . LYS A 1 69 ? 62.592 4.077 -40.192 1.00 76.62 69 LYS A CA 1
ATOM 544 C C . LYS A 1 69 ? 61.337 3.949 -41.069 1.00 76.62 69 LYS A C 1
ATOM 546 O O . LYS A 1 69 ? 61.139 4.781 -41.947 1.00 76.62 69 LYS A O 1
ATOM 551 N N . GLU A 1 70 ? 60.470 2.964 -40.823 1.00 71.50 70 GLU A N 1
ATOM 552 C CA . GLU A 1 70 ? 59.180 2.846 -41.522 1.00 71.50 70 GLU A CA 1
ATOM 553 C C . GLU A 1 70 ? 58.150 3.888 -41.053 1.00 71.50 70 GLU A C 1
ATOM 555 O O . GLU A 1 70 ? 57.444 4.446 -41.890 1.00 71.50 70 GLU A O 1
ATOM 560 N N . CYS A 1 71 ? 58.076 4.212 -39.757 1.00 70.31 71 CYS A N 1
ATOM 561 C CA . CYS A 1 71 ? 57.216 5.295 -39.260 1.00 70.31 71 CYS A CA 1
ATOM 562 C C . CYS A 1 71 ? 57.617 6.664 -39.836 1.00 70.31 71 CYS A C 1
ATOM 564 O O . CYS A 1 71 ? 56.754 7.430 -40.269 1.00 70.31 71 CYS A O 1
ATOM 566 N N . ASP A 1 72 ? 58.915 6.957 -39.916 1.00 73.88 72 ASP A N 1
ATOM 567 C CA . ASP A 1 72 ? 59.411 8.215 -40.481 1.00 73.88 72 ASP A CA 1
ATOM 568 C C . ASP A 1 72 ? 59.243 8.254 -42.013 1.00 73.88 72 ASP A C 1
ATOM 570 O O . ASP A 1 72 ? 58.798 9.266 -42.561 1.00 73.88 72 ASP A O 1
ATOM 574 N N . ARG A 1 73 ? 59.430 7.121 -42.711 1.00 75.50 73 ARG A N 1
ATOM 575 C CA . ARG A 1 73 ? 59.056 6.981 -44.132 1.00 75.50 73 ARG A CA 1
ATOM 576 C C . ARG A 1 73 ? 57.550 7.188 -44.355 1.00 75.50 73 ARG A C 1
ATOM 578 O O . ARG A 1 73 ? 57.160 7.804 -45.346 1.00 75.50 73 ARG A O 1
ATOM 585 N N . GLN A 1 74 ? 56.689 6.703 -43.456 1.00 66.88 74 GLN A N 1
ATOM 586 C CA . GLN A 1 74 ? 55.237 6.921 -43.525 1.00 66.88 74 GLN A CA 1
ATOM 587 C C . GLN A 1 74 ? 54.864 8.394 -43.303 1.00 66.88 74 GLN A C 1
ATOM 589 O O . GLN A 1 74 ? 54.004 8.900 -44.022 1.00 66.88 74 GLN A O 1
ATOM 594 N N . ARG A 1 75 ? 55.544 9.102 -42.389 1.00 68.25 75 ARG A N 1
ATOM 595 C CA . ARG A 1 75 ? 55.391 10.557 -42.195 1.00 68.25 75 ARG A CA 1
ATOM 596 C C . ARG A 1 75 ? 55.820 11.369 -43.424 1.00 68.25 75 ARG A C 1
ATOM 598 O O . ARG A 1 75 ? 55.142 12.331 -43.763 1.00 68.25 75 ARG A O 1
ATOM 605 N N . GLN A 1 76 ? 56.898 10.974 -44.106 1.00 69.19 76 GLN A N 1
ATOM 606 C CA . GLN A 1 76 ? 57.410 11.679 -45.293 1.00 69.19 76 GLN A CA 1
ATOM 607 C C . GLN A 1 76 ? 56.624 11.382 -46.582 1.00 69.19 76 GLN A C 1
ATOM 609 O O . GLN A 1 76 ? 56.351 12.290 -47.360 1.00 69.19 76 GLN A O 1
ATOM 614 N N . ILE A 1 77 ? 56.267 10.116 -46.833 1.00 68.25 77 ILE A N 1
ATOM 615 C CA . ILE A 1 77 ? 55.672 9.673 -48.111 1.00 68.25 77 ILE A CA 1
ATOM 616 C C . ILE A 1 77 ? 54.133 9.599 -48.038 1.00 68.25 77 ILE A C 1
ATOM 618 O O . ILE A 1 77 ? 53.463 9.508 -49.065 1.00 68.25 77 ILE A O 1
ATOM 622 N N . GLY A 1 78 ? 53.540 9.595 -46.837 1.00 57.97 78 GLY A N 1
ATOM 623 C CA . GLY A 1 78 ? 52.084 9.530 -46.623 1.00 57.97 78 GLY A CA 1
ATOM 624 C C . GLY A 1 78 ? 51.413 8.216 -47.057 1.00 57.97 78 GLY A C 1
ATOM 625 O O . GLY A 1 78 ? 50.197 8.071 -46.933 1.00 57.97 78 GLY A O 1
ATOM 626 N N . LYS A 1 79 ? 52.187 7.250 -47.573 1.00 51.22 79 LYS A N 1
ATOM 627 C CA . LYS A 1 79 ? 51.695 6.022 -48.213 1.00 51.22 79 LYS A CA 1
ATOM 628 C C . LYS A 1 79 ? 52.032 4.787 -47.370 1.00 51.22 79 LYS A C 1
ATOM 630 O O . LYS A 1 79 ? 53.205 4.431 -47.192 1.00 51.22 79 LYS A O 1
ATOM 635 N N . TRP A 1 80 ? 50.985 4.156 -46.844 1.00 56.16 80 TRP A N 1
ATOM 636 C CA . TRP A 1 80 ? 51.036 2.980 -45.971 1.00 56.16 80 TRP A CA 1
ATOM 637 C C . TRP A 1 80 ? 51.463 1.724 -46.744 1.00 56.16 80 TRP A C 1
ATOM 639 O O . TRP A 1 80 ? 50.866 1.411 -47.769 1.00 56.16 80 TRP A O 1
ATOM 649 N N . ILE A 1 81 ? 52.454 0.983 -46.234 1.00 52.97 81 ILE A N 1
ATOM 650 C CA . ILE A 1 81 ? 52.785 -0.371 -46.728 1.00 52.97 81 ILE A CA 1
ATOM 651 C C . ILE A 1 81 ? 51.935 -1.416 -45.994 1.00 52.97 81 ILE A C 1
ATOM 653 O O . ILE A 1 81 ? 51.339 -2.290 -46.616 1.00 52.97 81 ILE A O 1
ATOM 657 N N . ILE A 1 82 ? 51.806 -1.286 -44.670 1.00 53.84 82 ILE A N 1
ATOM 658 C CA . ILE A 1 82 ? 50.819 -2.031 -43.882 1.00 53.84 82 ILE A CA 1
ATOM 659 C C . ILE A 1 82 ? 49.599 -1.128 -43.707 1.00 53.84 82 ILE A C 1
ATOM 661 O O . ILE A 1 82 ? 49.642 -0.163 -42.943 1.00 53.84 82 ILE A O 1
ATOM 665 N N . HIS A 1 83 ? 48.520 -1.435 -44.429 1.00 51.12 83 HIS A N 1
ATOM 666 C CA . HIS A 1 83 ? 47.291 -0.642 -44.412 1.00 51.12 83 HIS A CA 1
ATOM 667 C C . HIS A 1 83 ? 46.718 -0.515 -42.982 1.00 51.12 83 HIS A C 1
ATOM 669 O O . HIS A 1 83 ? 46.745 -1.500 -42.234 1.00 51.12 83 HIS A O 1
ATOM 675 N N . PRO A 1 84 ? 46.139 0.633 -42.571 1.00 50.31 84 PRO A N 1
ATOM 676 C CA . PRO A 1 84 ? 45.414 0.743 -41.303 1.00 50.31 84 PRO A CA 1
ATOM 677 C C . PRO A 1 84 ? 44.249 -0.252 -41.146 1.00 50.31 84 PRO A C 1
ATOM 679 O O . PRO A 1 84 ? 43.848 -0.509 -40.014 1.00 50.31 84 PRO A O 1
ATOM 682 N N . LEU A 1 85 ? 43.758 -0.867 -42.231 1.00 50.94 85 LEU A N 1
ATOM 683 C CA . LEU A 1 85 ? 42.781 -1.967 -42.200 1.00 50.94 85 LEU A CA 1
ATOM 684 C C . LEU A 1 85 ? 43.412 -3.359 -42.445 1.00 50.94 85 LEU A C 1
ATOM 686 O O . LEU A 1 85 ? 42.726 -4.305 -42.814 1.00 50.94 85 LEU A O 1
ATOM 690 N N . SER A 1 86 ? 44.722 -3.510 -42.216 1.00 56.44 86 SER A N 1
ATOM 691 C CA . SER A 1 86 ? 45.402 -4.816 -42.172 1.00 56.44 86 SER A CA 1
ATOM 692 C C . SER A 1 86 ? 44.692 -5.781 -41.202 1.00 56.44 86 SER A C 1
ATOM 694 O O . SER A 1 86 ? 44.279 -5.344 -40.121 1.00 56.44 86 SER A O 1
ATOM 696 N N . PRO A 1 87 ? 44.614 -7.098 -41.496 1.00 55.53 87 PRO A N 1
ATOM 697 C CA . PRO A 1 87 ? 43.976 -8.083 -40.613 1.00 55.53 87 PRO A CA 1
ATOM 698 C C . PRO A 1 87 ? 44.561 -8.108 -39.189 1.00 55.53 87 PRO A C 1
ATOM 700 O O . PRO A 1 87 ? 43.859 -8.435 -38.233 1.00 55.53 87 PRO A O 1
ATOM 703 N N . VAL A 1 88 ? 45.807 -7.654 -39.003 1.00 56.88 88 VAL A N 1
ATOM 704 C CA . VAL A 1 88 ? 46.422 -7.472 -37.675 1.00 56.88 88 VAL A CA 1
ATOM 705 C C . VAL A 1 88 ? 45.661 -6.446 -36.815 1.00 56.88 88 VAL A C 1
ATOM 707 O O . VAL A 1 88 ? 45.588 -6.603 -35.597 1.00 56.88 88 VAL A O 1
ATOM 710 N N . ARG A 1 89 ? 45.038 -5.416 -37.413 1.00 59.47 89 ARG A N 1
ATOM 711 C CA . ARG A 1 89 ? 44.188 -4.459 -36.678 1.00 59.47 89 ARG A CA 1
ATOM 712 C C . ARG A 1 89 ? 42.797 -5.017 -36.375 1.00 59.47 89 ARG A C 1
ATOM 714 O O . ARG A 1 89 ? 42.238 -4.643 -35.346 1.00 59.47 89 ARG A O 1
ATOM 721 N N . ILE A 1 90 ? 42.278 -5.961 -37.165 1.00 60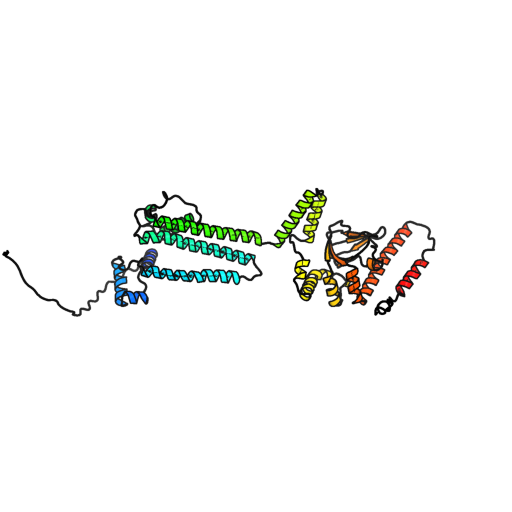.19 90 ILE A N 1
ATOM 722 C CA . ILE A 1 90 ? 41.015 -6.664 -36.859 1.00 60.19 90 ILE A CA 1
ATOM 723 C C . ILE A 1 90 ? 41.154 -7.449 -35.543 1.00 60.19 90 ILE A C 1
ATOM 725 O O . ILE A 1 90 ? 40.263 -7.398 -34.698 1.00 60.19 90 ILE A O 1
ATOM 729 N N . LEU A 1 91 ? 42.324 -8.043 -35.271 1.00 62.34 91 LEU A N 1
ATOM 730 C CA . LEU A 1 91 ? 42.630 -8.667 -33.972 1.00 62.34 91 LEU A CA 1
ATOM 731 C C . LEU A 1 91 ? 42.567 -7.685 -32.783 1.00 62.34 91 LEU A C 1
ATOM 733 O O . LEU A 1 91 ? 42.416 -8.111 -31.639 1.00 62.34 91 LEU A O 1
ATOM 737 N N . SER A 1 92 ? 42.630 -6.366 -33.006 1.00 65.06 92 SER A N 1
ATOM 738 C CA . SER A 1 92 ? 42.425 -5.389 -31.928 1.00 65.06 92 SER A CA 1
ATOM 739 C C . SER A 1 92 ? 40.963 -5.295 -31.468 1.00 65.06 92 SER A C 1
ATOM 741 O O . SER A 1 92 ? 40.724 -4.907 -30.323 1.00 65.06 92 SER A O 1
ATOM 743 N N . LEU A 1 93 ? 39.996 -5.752 -32.277 1.00 65.00 93 LEU A N 1
ATOM 744 C CA . LEU A 1 93 ? 38.582 -5.861 -31.894 1.00 65.00 93 LEU A CA 1
ATOM 745 C C . LEU A 1 93 ? 38.347 -6.918 -30.802 1.00 65.00 93 LEU A C 1
ATOM 747 O O . LEU A 1 93 ? 37.364 -6.828 -30.075 1.00 65.00 93 LEU A O 1
ATOM 751 N N . ILE A 1 94 ? 39.294 -7.838 -30.568 1.00 70.94 94 ILE A N 1
ATOM 752 C CA . ILE A 1 94 ? 39.288 -8.751 -29.406 1.00 70.94 94 ILE A CA 1
ATOM 753 C C . ILE A 1 94 ? 39.241 -7.957 -28.081 1.00 70.94 94 ILE A C 1
ATOM 755 O O . ILE A 1 94 ? 38.720 -8.437 -27.074 1.00 70.94 94 ILE A O 1
ATOM 759 N N . ARG A 1 95 ? 39.695 -6.691 -28.069 1.00 73.81 95 ARG A N 1
ATOM 760 C CA . ARG A 1 95 ? 39.543 -5.784 -26.916 1.00 73.81 95 ARG A CA 1
ATOM 761 C C . ARG A 1 95 ? 38.075 -5.512 -26.560 1.00 73.81 95 ARG A C 1
ATOM 763 O O . ARG A 1 95 ? 37.811 -5.256 -25.388 1.00 73.81 95 ARG A O 1
ATOM 770 N N . LEU A 1 96 ? 37.133 -5.612 -27.504 1.00 70.25 96 LEU A N 1
ATOM 771 C CA . LEU A 1 96 ? 35.695 -5.436 -27.255 1.00 70.25 96 LEU A CA 1
ATOM 772 C C . LEU A 1 96 ? 35.119 -6.533 -26.347 1.00 70.25 96 LEU A C 1
ATOM 774 O O . LEU A 1 96 ? 34.164 -6.269 -25.623 1.00 70.25 96 LEU A O 1
ATOM 778 N N . LEU A 1 97 ? 35.757 -7.709 -26.243 1.00 71.50 97 LEU A N 1
ATOM 779 C CA . LEU A 1 97 ? 35.392 -8.719 -25.236 1.00 71.50 97 LEU A CA 1
ATOM 780 C C . LEU A 1 97 ? 35.479 -8.176 -23.798 1.00 71.50 97 LEU A C 1
ATOM 782 O O . LEU A 1 97 ? 34.803 -8.684 -22.904 1.00 71.50 97 LEU A O 1
ATOM 786 N N . ARG A 1 98 ? 36.258 -7.109 -23.554 1.00 78.44 98 ARG A N 1
ATOM 787 C CA . ARG A 1 98 ? 36.316 -6.420 -22.253 1.00 78.44 98 ARG A CA 1
ATOM 788 C C . ARG A 1 98 ? 35.008 -5.715 -21.888 1.00 78.44 98 ARG A C 1
ATOM 790 O O . ARG A 1 98 ? 34.809 -5.444 -20.712 1.00 78.44 98 ARG A O 1
ATOM 797 N N . VAL A 1 99 ? 34.103 -5.472 -22.836 1.00 76.31 99 VAL A N 1
ATOM 798 C CA . VAL A 1 99 ? 32.782 -4.865 -22.583 1.00 76.31 99 VAL A CA 1
ATOM 799 C C . VAL A 1 99 ? 31.873 -5.816 -21.798 1.00 76.31 99 VAL A C 1
ATOM 801 O O . VAL A 1 99 ? 31.019 -5.357 -21.048 1.00 76.31 99 VAL A O 1
ATOM 804 N N . SER A 1 100 ? 32.152 -7.126 -21.810 1.00 77.94 100 SER A N 1
ATOM 805 C CA . SER A 1 100 ? 31.556 -8.067 -20.847 1.00 77.94 100 SER A CA 1
ATOM 806 C C . SER A 1 100 ? 31.796 -7.661 -19.384 1.00 77.94 100 SER A C 1
ATOM 808 O O . SER A 1 100 ? 30.958 -7.944 -18.535 1.00 77.94 100 SER A O 1
ATOM 810 N N . ARG A 1 101 ? 32.892 -6.944 -19.078 1.00 81.56 101 ARG A N 1
ATOM 811 C CA . ARG A 1 101 ? 33.153 -6.381 -17.741 1.00 81.56 101 ARG A CA 1
ATOM 812 C C . ARG A 1 101 ? 32.251 -5.193 -17.419 1.00 81.56 101 ARG A C 1
ATOM 814 O O . ARG A 1 101 ? 31.928 -5.008 -16.258 1.00 81.56 101 ARG A O 1
ATOM 821 N N . LEU A 1 102 ? 31.841 -4.412 -18.421 1.00 75.31 102 LEU A N 1
ATOM 822 C CA . LEU A 1 102 ? 30.897 -3.307 -18.241 1.00 75.31 102 LEU A CA 1
ATOM 823 C C . LEU A 1 102 ? 29.476 -3.839 -18.010 1.00 75.31 102 LEU A C 1
ATOM 825 O O . LEU A 1 102 ? 28.789 -3.368 -17.112 1.00 75.31 102 LEU A O 1
ATOM 829 N N . VAL A 1 103 ? 29.072 -4.876 -18.754 1.00 76.88 103 VAL A N 1
ATOM 830 C CA . VAL A 1 103 ? 27.806 -5.594 -18.513 1.00 76.88 103 VAL A CA 1
ATOM 831 C C . VAL A 1 103 ? 27.793 -6.213 -17.111 1.00 76.88 103 VAL A C 1
ATOM 833 O O . VAL A 1 103 ? 26.823 -6.035 -16.379 1.00 76.88 103 VAL A O 1
ATOM 836 N N . ARG A 1 104 ? 28.890 -6.871 -16.703 1.00 80.25 104 ARG A N 1
ATOM 837 C CA . ARG A 1 104 ? 29.054 -7.385 -15.333 1.00 80.25 104 ARG A CA 1
ATOM 838 C C . ARG A 1 104 ? 28.959 -6.277 -14.292 1.00 80.25 104 ARG A C 1
ATOM 840 O O . ARG A 1 104 ? 28.106 -6.384 -13.424 1.00 80.25 104 ARG A O 1
ATOM 847 N N . PHE A 1 105 ? 29.723 -5.195 -14.441 1.00 80.06 105 PHE A N 1
ATOM 848 C CA . PHE A 1 105 ? 29.688 -4.036 -13.545 1.00 80.06 105 PHE A CA 1
ATOM 849 C C . PHE A 1 105 ? 28.267 -3.485 -13.354 1.00 80.06 105 PHE A C 1
ATOM 851 O O . PHE A 1 105 ? 27.851 -3.276 -12.220 1.00 80.06 105 PHE A O 1
ATOM 858 N N . PHE A 1 106 ? 27.485 -3.316 -14.427 1.00 73.62 106 PHE A N 1
ATOM 859 C CA . PHE A 1 106 ? 26.090 -2.884 -14.297 1.00 73.62 106 PHE A CA 1
ATOM 860 C C . PHE A 1 106 ? 25.205 -3.922 -13.584 1.00 73.62 106 PHE A C 1
ATOM 862 O O . PHE A 1 106 ? 24.408 -3.541 -12.731 1.00 73.62 106 PHE A O 1
ATOM 869 N N . SER A 1 107 ? 25.369 -5.222 -13.859 1.00 74.25 107 SER A N 1
ATOM 870 C CA . SER A 1 107 ? 24.612 -6.277 -13.158 1.00 74.25 107 SER A CA 1
ATOM 871 C C . SER A 1 107 ? 25.010 -6.444 -11.683 1.00 74.25 107 SER A C 1
ATOM 873 O O . SER A 1 107 ? 24.166 -6.741 -10.842 1.00 74.25 107 SER A O 1
ATOM 875 N N . GLU A 1 108 ? 26.281 -6.207 -11.355 1.00 77.50 108 GLU A N 1
ATOM 876 C CA . GLU A 1 108 ? 26.813 -6.170 -9.991 1.00 77.50 108 GLU A CA 1
ATOM 877 C C . GLU A 1 108 ? 26.290 -4.920 -9.262 1.00 77.50 108 GLU A C 1
ATOM 879 O O . GLU A 1 108 ? 25.897 -5.007 -8.104 1.00 77.50 108 GLU A O 1
ATOM 884 N N . PHE A 1 109 ? 26.170 -3.777 -9.946 1.00 70.44 109 PHE A N 1
ATOM 885 C CA . PHE A 1 109 ? 25.587 -2.545 -9.402 1.00 70.44 109 PHE A CA 1
ATOM 886 C C . PHE A 1 109 ? 24.063 -2.648 -9.163 1.00 70.44 109 PHE A C 1
ATOM 888 O O . PHE A 1 109 ? 23.563 -2.168 -8.143 1.00 70.44 109 PHE A O 1
ATOM 895 N N . GLU A 1 110 ? 23.319 -3.335 -10.043 1.00 68.25 110 GLU A N 1
ATOM 896 C CA . GLU A 1 110 ? 21.891 -3.663 -9.844 1.00 68.25 110 GLU A CA 1
ATOM 897 C C . GLU A 1 110 ? 21.682 -4.531 -8.583 1.00 68.25 110 GLU A C 1
ATOM 899 O O . GLU A 1 110 ? 20.715 -4.335 -7.842 1.00 68.25 110 GLU A O 1
ATOM 904 N N . GLN A 1 111 ? 22.623 -5.439 -8.291 1.00 69.44 111 GLN A N 1
ATOM 905 C CA . GLN A 1 111 ? 22.619 -6.289 -7.091 1.00 69.44 111 GLN A CA 1
ATOM 906 C C . GLN A 1 111 ? 23.060 -5.538 -5.823 1.00 69.44 111 GLN A C 1
ATOM 908 O O . GLN A 1 111 ? 22.392 -5.642 -4.795 1.00 69.44 111 GLN A O 1
ATOM 913 N N . MET A 1 112 ? 24.138 -4.746 -5.901 1.00 64.81 112 MET A N 1
ATOM 914 C CA . MET A 1 112 ? 24.662 -3.914 -4.802 1.00 64.81 112 MET A CA 1
ATOM 915 C C . MET A 1 112 ? 23.700 -2.791 -4.386 1.00 64.81 112 MET A C 1
ATOM 917 O O . MET A 1 112 ? 23.788 -2.275 -3.273 1.00 64.81 112 MET A O 1
ATOM 921 N N . THR A 1 113 ? 22.755 -2.414 -5.253 1.00 63.84 113 THR A N 1
ATOM 922 C CA . THR A 1 113 ? 21.628 -1.560 -4.865 1.00 63.84 113 THR A CA 1
ATOM 923 C C . THR A 1 113 ? 20.732 -2.346 -3.901 1.00 63.84 113 THR A C 1
ATOM 925 O O . THR A 1 113 ? 19.975 -3.224 -4.325 1.00 63.84 113 THR A O 1
ATOM 928 N N . ASN A 1 114 ? 20.861 -2.054 -2.600 1.00 54.56 114 ASN A N 1
ATOM 929 C CA . ASN A 1 114 ? 20.201 -2.757 -1.492 1.00 54.56 114 ASN A CA 1
ATOM 930 C C . ASN A 1 114 ? 18.701 -3.009 -1.730 1.00 54.56 114 ASN A C 1
ATOM 932 O O . ASN A 1 114 ? 17.978 -2.147 -2.232 1.00 54.56 114 ASN A O 1
ATOM 936 N N . ALA A 1 115 ? 18.225 -4.183 -1.300 1.00 54.34 115 ALA A N 1
ATOM 937 C CA . ALA A 1 115 ? 16.867 -4.672 -1.566 1.00 54.34 115 ALA A CA 1
ATOM 938 C C . ALA A 1 115 ? 15.740 -3.743 -1.069 1.00 54.34 115 ALA A C 1
ATOM 940 O O . ALA A 1 115 ? 14.651 -3.757 -1.631 1.00 54.34 115 ALA A O 1
ATOM 941 N N . ASN A 1 116 ? 16.012 -2.897 -0.073 1.00 55.62 116 ASN A N 1
ATOM 942 C CA . ASN A 1 116 ? 15.028 -2.021 0.568 1.00 55.62 116 ASN A CA 1
ATOM 943 C C . ASN A 1 116 ? 14.488 -0.896 -0.345 1.00 55.62 116 ASN A C 1
ATOM 945 O O . ASN A 1 116 ? 13.555 -0.199 0.046 1.00 55.62 116 ASN A O 1
ATOM 949 N N . LEU A 1 117 ? 15.071 -0.681 -1.533 1.00 66.12 117 LEU A N 1
ATOM 950 C CA . LEU A 1 117 ? 14.684 0.370 -2.485 1.00 66.12 117 LEU A CA 1
ATOM 951 C C . LEU A 1 117 ? 14.523 -0.201 -3.906 1.00 66.12 117 LEU A C 1
ATOM 953 O O . LEU A 1 117 ? 15.241 0.173 -4.837 1.00 66.12 117 LEU A O 1
ATOM 957 N N . GLU A 1 118 ? 13.541 -1.091 -4.089 1.00 70.44 118 GLU A N 1
ATOM 958 C CA . GLU A 1 118 ? 13.225 -1.726 -5.382 1.00 70.44 118 GLU A CA 1
ATOM 959 C C . GLU A 1 118 ? 13.056 -0.715 -6.532 1.00 70.44 118 GLU A C 1
ATOM 961 O O . GLU A 1 118 ? 13.523 -0.953 -7.647 1.00 70.44 118 GLU A O 1
ATOM 966 N N . GLY A 1 119 ? 12.459 0.450 -6.252 1.00 71.31 119 GLY A N 1
ATOM 967 C CA . GLY A 1 119 ? 12.321 1.548 -7.214 1.00 71.31 119 GLY A CA 1
ATOM 968 C C . GLY A 1 119 ? 13.659 2.096 -7.726 1.00 71.31 119 GLY A C 1
ATOM 969 O O . GLY A 1 119 ? 13.792 2.348 -8.922 1.00 71.31 119 GLY A O 1
ATOM 970 N N . LEU A 1 120 ? 14.680 2.215 -6.865 1.00 74.94 120 LEU A N 1
ATOM 971 C CA . LEU A 1 120 ? 16.022 2.639 -7.290 1.00 74.94 120 LEU A CA 1
ATOM 972 C C . LEU A 1 120 ? 16.730 1.544 -8.093 1.00 74.94 120 LEU A C 1
ATOM 974 O O . LEU A 1 120 ? 17.369 1.851 -9.097 1.00 74.94 120 LEU A O 1
ATOM 978 N N . ARG A 1 121 ? 16.570 0.269 -7.713 1.00 75.44 121 ARG A N 1
ATOM 979 C CA . ARG A 1 121 ? 17.094 -0.864 -8.496 1.00 75.44 121 ARG A CA 1
ATOM 980 C C . ARG A 1 121 ? 16.506 -0.872 -9.913 1.00 75.44 121 ARG A C 1
ATOM 982 O O . ARG A 1 121 ? 17.255 -0.940 -10.886 1.00 75.44 121 ARG A O 1
ATOM 989 N N . MET A 1 122 ? 15.184 -0.729 -10.040 1.00 75.12 122 MET A N 1
ATOM 990 C CA . MET A 1 122 ? 14.502 -0.642 -11.339 1.00 75.12 122 MET A CA 1
ATOM 991 C C . MET A 1 122 ? 14.925 0.598 -12.147 1.00 75.12 122 MET A C 1
ATOM 993 O O . MET A 1 122 ? 15.121 0.496 -13.359 1.00 75.12 122 MET A O 1
ATOM 997 N N . PHE A 1 123 ? 15.147 1.743 -11.493 1.00 78.94 123 PHE A N 1
ATOM 998 C CA . PHE A 1 123 ? 15.682 2.946 -12.139 1.00 78.94 123 PHE A CA 1
ATOM 999 C C . PHE A 1 123 ? 17.100 2.734 -12.699 1.00 78.94 123 PHE A C 1
ATOM 1001 O O . PHE A 1 123 ? 17.340 3.008 -13.877 1.00 78.94 123 PHE A O 1
ATOM 1008 N N . PHE A 1 124 ? 18.036 2.196 -11.905 1.00 79.44 124 PHE A N 1
ATOM 1009 C CA . PHE A 1 124 ? 19.412 1.952 -12.361 1.00 79.44 124 PHE A CA 1
ATOM 1010 C C . PHE A 1 124 ? 19.489 0.908 -13.480 1.00 79.44 124 PHE A C 1
ATOM 1012 O O . PHE A 1 124 ? 20.265 1.075 -14.422 1.00 79.44 124 PHE A O 1
ATOM 1019 N N . ARG A 1 125 ? 18.633 -0.118 -13.438 1.00 79.38 125 ARG A N 1
ATOM 1020 C CA . ARG A 1 125 ? 18.451 -1.086 -14.527 1.00 79.38 125 ARG A CA 1
ATOM 1021 C C . ARG A 1 125 ? 18.042 -0.400 -15.836 1.00 79.38 125 ARG A C 1
ATOM 1023 O O . ARG A 1 125 ? 18.663 -0.634 -16.871 1.00 79.38 125 ARG A O 1
ATOM 1030 N N . ILE A 1 126 ? 17.046 0.491 -15.803 1.00 83.94 126 ILE A N 1
ATOM 1031 C CA . ILE A 1 126 ? 16.616 1.264 -16.982 1.00 83.94 126 ILE A CA 1
ATOM 1032 C C . ILE A 1 126 ? 17.740 2.190 -17.478 1.00 83.94 126 ILE A C 1
ATOM 1034 O O . ILE A 1 126 ? 18.016 2.224 -18.678 1.00 83.94 126 ILE A O 1
ATOM 1038 N N . LEU A 1 127 ? 18.451 2.874 -16.576 1.00 84.31 127 LEU A N 1
ATOM 1039 C CA . LEU A 1 127 ? 19.608 3.707 -16.925 1.00 84.31 127 LEU A CA 1
ATOM 1040 C C . LEU A 1 127 ? 20.726 2.893 -17.605 1.00 84.31 127 LEU A C 1
ATOM 1042 O O . LEU A 1 127 ? 21.302 3.346 -18.594 1.00 84.31 127 LEU A O 1
ATOM 1046 N N . SER A 1 128 ? 20.992 1.669 -17.137 1.00 82.38 128 SER A N 1
ATOM 1047 C CA . SER A 1 128 ? 21.937 0.742 -17.773 1.00 82.38 128 SER A CA 1
ATOM 1048 C C . SER A 1 128 ? 21.502 0.342 -19.188 1.00 82.38 128 SER A C 1
ATOM 1050 O O . SER A 1 128 ? 22.342 0.277 -20.088 1.00 82.38 128 SER A O 1
ATOM 1052 N N . LEU A 1 129 ? 20.205 0.095 -19.419 1.00 84.94 129 LEU A N 1
ATOM 1053 C CA . LEU A 1 129 ? 19.679 -0.193 -20.762 1.00 84.94 129 LEU A CA 1
ATOM 1054 C C . LEU A 1 129 ? 19.869 1.006 -21.708 1.00 84.94 129 LEU A C 1
ATOM 1056 O O . LEU A 1 129 ? 20.307 0.816 -22.843 1.00 84.94 129 LEU A O 1
ATOM 1060 N N . PHE A 1 130 ? 19.636 2.238 -21.238 1.00 86.88 130 PHE A N 1
ATOM 1061 C CA . PHE A 1 130 ? 19.928 3.451 -22.015 1.00 86.88 130 PHE A CA 1
ATOM 1062 C C . PHE A 1 130 ? 21.422 3.587 -22.350 1.00 86.88 130 PHE A C 1
ATOM 1064 O O . PHE A 1 130 ? 21.769 3.849 -23.502 1.00 86.88 130 PHE A O 1
ATOM 1071 N N . MET A 1 131 ? 22.325 3.359 -21.391 1.00 84.94 131 MET A N 1
ATOM 1072 C CA . MET A 1 131 ? 23.772 3.429 -21.648 1.00 84.94 131 MET A CA 1
ATOM 1073 C C . MET A 1 131 ? 24.240 2.354 -22.640 1.00 84.94 131 MET A C 1
ATOM 1075 O O . MET A 1 131 ? 25.054 2.635 -23.521 1.00 84.94 131 MET A O 1
ATOM 1079 N N . MET A 1 132 ? 23.673 1.146 -22.575 1.00 83.44 132 MET A N 1
ATOM 1080 C CA . MET A 1 132 ? 23.909 0.100 -23.573 1.00 83.44 132 MET A CA 1
ATOM 1081 C C . MET A 1 132 ? 23.383 0.493 -24.965 1.00 83.44 132 MET A C 1
ATOM 1083 O O . MET A 1 132 ? 24.085 0.273 -25.951 1.00 83.44 132 MET A O 1
ATOM 1087 N N . MET A 1 133 ? 22.202 1.119 -25.060 1.00 87.56 133 MET A N 1
ATOM 1088 C CA . MET A 1 133 ? 21.650 1.632 -26.325 1.00 87.56 133 MET A CA 1
ATOM 1089 C C . MET A 1 133 ? 22.609 2.634 -26.993 1.00 87.56 133 MET A C 1
ATOM 1091 O O . MET A 1 133 ? 22.879 2.515 -28.189 1.00 87.56 133 MET A O 1
ATOM 1095 N N . PHE A 1 134 ? 23.187 3.572 -26.232 1.00 88.81 134 PHE A N 1
ATOM 1096 C CA . PHE A 1 134 ? 24.178 4.521 -26.761 1.00 88.81 134 PHE A CA 1
ATOM 1097 C C . PHE A 1 134 ? 25.459 3.832 -27.257 1.00 88.81 134 PHE A C 1
ATOM 1099 O O . PHE A 1 134 ? 25.964 4.187 -28.323 1.00 88.81 134 PHE A O 1
ATOM 1106 N N . ILE A 1 135 ? 25.967 2.823 -26.538 1.00 87.69 135 ILE A N 1
ATOM 1107 C CA . ILE A 1 135 ? 27.159 2.057 -26.951 1.00 87.69 135 ILE A CA 1
ATOM 1108 C C . ILE A 1 135 ? 26.893 1.267 -28.241 1.00 87.69 135 ILE A C 1
ATOM 1110 O O . ILE A 1 135 ? 27.730 1.269 -29.146 1.00 87.69 135 ILE A O 1
ATOM 1114 N N . LEU A 1 136 ? 25.721 0.635 -28.362 1.00 87.94 136 LEU A N 1
ATOM 1115 C CA . LEU A 1 136 ? 25.329 -0.082 -29.577 1.00 87.94 136 LEU A CA 1
ATOM 1116 C C . LEU A 1 136 ? 25.143 0.869 -30.763 1.00 87.94 136 LEU A C 1
ATOM 1118 O O . LEU A 1 136 ? 25.649 0.576 -31.842 1.00 87.94 136 LEU A O 1
ATOM 1122 N N . CYS A 1 137 ? 24.501 2.024 -30.565 1.00 91.81 137 CYS A N 1
ATOM 1123 C CA . CYS A 1 137 ? 24.372 3.059 -31.593 1.00 91.81 137 CYS A CA 1
ATOM 1124 C C . CYS A 1 137 ? 25.748 3.560 -32.072 1.00 91.81 137 CYS A C 1
ATOM 1126 O O . CYS A 1 137 ? 25.995 3.639 -33.277 1.00 91.81 137 CYS A O 1
ATOM 1128 N N . HIS A 1 138 ? 26.681 3.791 -31.140 1.00 91.38 138 HIS A N 1
ATOM 1129 C CA . HIS A 1 138 ? 28.061 4.161 -31.451 1.00 91.38 138 HIS A CA 1
ATOM 1130 C C . HIS A 1 138 ? 28.768 3.112 -32.324 1.00 91.38 138 HIS A C 1
ATOM 1132 O O . HIS A 1 138 ? 29.301 3.449 -33.382 1.00 91.38 138 HIS A O 1
ATOM 1138 N N . TRP A 1 139 ? 28.732 1.829 -31.944 1.00 90.06 139 TRP A N 1
ATOM 1139 C CA . TRP A 1 139 ? 29.340 0.764 -32.752 1.00 90.06 139 TRP A CA 1
ATOM 1140 C C . TRP A 1 139 ? 28.658 0.583 -34.107 1.00 90.06 139 TRP A C 1
ATOM 1142 O O . TRP A 1 139 ? 29.346 0.406 -35.106 1.00 90.06 139 TRP A O 1
ATOM 1152 N N . ASN A 1 140 ? 27.330 0.662 -34.156 1.00 90.50 140 ASN A N 1
ATOM 1153 C CA . ASN A 1 140 ? 26.529 0.526 -35.370 1.00 90.50 140 ASN A CA 1
ATOM 1154 C C . ASN A 1 140 ? 26.879 1.629 -36.391 1.00 90.50 140 ASN A C 1
ATOM 1156 O O . ASN A 1 140 ? 27.197 1.322 -37.540 1.00 90.50 140 ASN A O 1
ATOM 1160 N N . GLY A 1 141 ? 26.953 2.893 -35.955 1.00 91.06 141 GLY A N 1
ATOM 1161 C CA . GLY A 1 141 ? 27.385 4.012 -36.801 1.00 91.06 141 GLY A CA 1
ATOM 1162 C C . GLY A 1 141 ? 28.841 3.897 -37.258 1.00 91.06 141 GLY A C 1
ATOM 1163 O O . GLY A 1 141 ? 29.143 4.107 -38.435 1.00 91.06 141 GLY A O 1
ATOM 1164 N N . CYS A 1 142 ? 29.748 3.482 -36.366 1.00 90.25 142 CYS A N 1
ATOM 1165 C CA . CYS A 1 142 ? 31.142 3.230 -36.732 1.00 90.25 142 CYS A CA 1
ATOM 1166 C C . CYS A 1 142 ? 31.292 2.077 -37.741 1.00 90.25 142 CYS A C 1
ATOM 1168 O O . CYS A 1 142 ? 32.065 2.213 -38.685 1.00 90.25 142 CYS A O 1
ATOM 1170 N N . ILE A 1 143 ? 30.545 0.976 -37.595 1.00 86.50 143 ILE A N 1
ATOM 1171 C CA . ILE A 1 143 ? 30.559 -0.162 -38.531 1.00 86.50 143 ILE A CA 1
ATOM 1172 C C . ILE A 1 143 ? 30.010 0.252 -39.902 1.00 86.50 143 ILE A C 1
ATOM 1174 O O . ILE A 1 143 ? 30.632 -0.060 -40.918 1.00 86.50 143 ILE A O 1
ATOM 1178 N N . GLN A 1 144 ? 28.909 1.012 -39.946 1.00 86.25 144 GLN A N 1
ATOM 1179 C CA . GLN A 1 144 ? 28.324 1.496 -41.203 1.00 86.25 144 GLN A CA 1
ATOM 1180 C C . GLN A 1 144 ? 29.272 2.391 -42.016 1.00 86.25 144 GLN A C 1
ATOM 1182 O O . GLN A 1 144 ? 29.193 2.380 -43.242 1.00 86.25 144 GLN A O 1
ATOM 1187 N N . TYR A 1 145 ? 30.185 3.129 -41.373 1.00 86.62 145 TYR A N 1
ATOM 1188 C CA . TYR A 1 145 ? 31.250 3.874 -42.063 1.00 86.62 145 TYR A CA 1
ATOM 1189 C C . TYR A 1 145 ? 32.491 3.006 -42.360 1.00 86.62 145 TYR A C 1
ATOM 1191 O O . TYR A 1 145 ? 33.135 3.162 -43.398 1.00 86.62 145 TYR A O 1
ATOM 1199 N N . PHE A 1 146 ? 32.836 2.075 -41.465 1.00 83.94 146 PHE A N 1
ATOM 1200 C CA . PHE A 1 146 ? 34.038 1.241 -41.566 1.00 83.94 146 PHE A CA 1
ATOM 1201 C C . PHE A 1 146 ? 33.970 0.185 -42.679 1.00 83.94 146 PHE A C 1
ATOM 1203 O O . PHE A 1 146 ? 35.001 -0.120 -43.273 1.00 83.94 146 PHE A O 1
ATOM 1210 N N . VAL A 1 147 ? 32.792 -0.364 -42.999 1.00 81.75 147 VAL A N 1
ATOM 1211 C CA . VAL A 1 147 ? 32.687 -1.381 -44.063 1.00 81.75 147 VAL A CA 1
ATOM 1212 C C . VAL A 1 147 ? 32.874 -0.795 -45.473 1.00 81.75 147 VAL A C 1
ATOM 1214 O O . VAL A 1 147 ? 33.698 -1.338 -46.205 1.00 81.75 147 VAL A O 1
ATOM 1217 N N . PRO A 1 148 ? 32.268 0.348 -45.858 1.00 80.06 148 PRO A N 1
ATOM 1218 C CA . PRO A 1 148 ? 32.635 1.036 -47.099 1.00 80.06 148 PRO A CA 1
ATOM 1219 C C . PRO A 1 148 ? 34.131 1.389 -47.186 1.00 80.06 148 PRO A C 1
ATOM 1221 O O . PRO A 1 148 ? 34.715 1.300 -48.262 1.00 80.06 148 PRO A O 1
ATOM 1224 N N . LEU A 1 149 ? 34.772 1.714 -46.055 1.00 79.69 149 LEU A N 1
ATOM 1225 C CA . LEU A 1 149 ? 36.217 1.972 -45.968 1.00 79.69 149 LEU A CA 1
ATOM 1226 C C . LEU A 1 149 ? 37.087 0.707 -46.164 1.00 79.69 149 LEU A C 1
ATOM 1228 O O . LEU A 1 149 ? 38.249 0.836 -46.537 1.00 79.69 149 LEU A O 1
ATOM 1232 N N . LEU A 1 150 ? 36.561 -0.508 -45.948 1.00 71.38 150 LEU A N 1
ATOM 1233 C CA . LEU A 1 150 ? 37.260 -1.760 -46.293 1.00 71.38 150 LEU A CA 1
ATOM 1234 C C . LEU A 1 150 ? 37.300 -2.020 -47.807 1.00 71.38 150 LEU A C 1
ATOM 1236 O O . LEU A 1 150 ? 38.212 -2.699 -48.270 1.00 71.38 150 LEU A O 1
ATOM 1240 N N . GLY A 1 151 ? 36.324 -1.501 -48.557 1.00 68.56 151 GLY A N 1
ATOM 1241 C CA . GLY A 1 151 ? 36.211 -1.641 -50.013 1.00 68.56 151 GLY A CA 1
ATOM 1242 C C . GLY A 1 151 ? 36.653 -0.403 -50.799 1.00 68.56 151 GLY A C 1
ATOM 1243 O O . GLY A 1 151 ? 36.127 -0.177 -51.885 1.00 68.56 151 GLY A O 1
ATOM 1244 N N . ASP A 1 152 ? 37.530 0.434 -50.226 1.00 73.81 152 ASP A N 1
ATOM 1245 C CA . ASP A 1 152 ? 38.004 1.711 -50.796 1.00 73.81 152 ASP A CA 1
ATOM 1246 C C . ASP A 1 152 ? 36.875 2.642 -51.307 1.00 73.81 152 ASP A C 1
ATOM 1248 O O . ASP A 1 152 ? 37.033 3.395 -52.269 1.00 73.81 152 ASP A O 1
ATOM 1252 N N . PHE A 1 153 ? 35.732 2.620 -50.608 1.00 76.62 153 PHE A N 1
ATOM 1253 C CA . PHE A 1 153 ? 34.482 3.328 -50.911 1.00 76.62 153 PHE A CA 1
ATOM 1254 C C . PHE A 1 153 ? 33.907 3.012 -52.308 1.00 76.62 153 PHE A C 1
ATOM 1256 O O . PHE A 1 153 ? 34.131 3.786 -53.244 1.00 76.62 153 PHE A O 1
ATOM 1263 N N . PRO A 1 154 ? 33.098 1.940 -52.458 1.00 76.19 154 PRO A N 1
ATOM 1264 C CA . PRO A 1 154 ? 32.400 1.602 -53.706 1.00 76.19 154 PRO A CA 1
ATOM 1265 C C . PRO A 1 154 ? 31.604 2.774 -54.306 1.00 76.19 154 PRO A C 1
ATOM 1267 O O . PRO A 1 154 ? 31.218 3.701 -53.591 1.00 76.19 154 PRO A O 1
ATOM 1270 N N . SER A 1 155 ? 31.341 2.751 -55.618 1.00 75.50 155 SER A N 1
ATOM 1271 C CA . SER A 1 155 ? 30.710 3.885 -56.317 1.00 75.50 155 SER A CA 1
ATOM 1272 C C . SER A 1 155 ? 29.335 4.252 -55.753 1.00 75.50 155 SER A C 1
ATOM 1274 O O . SER A 1 155 ? 29.086 5.425 -55.493 1.00 75.50 155 SER A O 1
ATOM 1276 N N . GLU A 1 156 ? 28.506 3.255 -55.441 1.00 77.75 156 GLU A N 1
ATOM 1277 C CA . GLU A 1 156 ? 27.140 3.471 -54.945 1.00 77.75 156 GLU A CA 1
ATOM 1278 C C . GLU A 1 156 ? 27.038 3.503 -53.407 1.00 77.75 156 GLU A C 1
ATOM 1280 O O . GLU A 1 156 ? 25.939 3.594 -52.851 1.00 77.75 156 GLU A O 1
ATOM 1285 N N . CYS A 1 157 ? 28.158 3.424 -52.675 1.00 81.25 157 CYS A N 1
ATOM 1286 C CA . CYS A 1 157 ? 28.106 3.394 -51.210 1.00 81.25 157 CYS A CA 1
ATOM 1287 C C . CYS A 1 157 ? 27.584 4.721 -50.637 1.00 81.25 157 CYS A C 1
ATOM 1289 O O . CYS A 1 157 ? 27.855 5.807 -51.164 1.00 81.25 157 CYS A O 1
ATOM 1291 N N . TRP A 1 158 ? 26.854 4.649 -49.522 1.00 84.25 158 TRP A N 1
ATOM 1292 C CA . TRP A 1 158 ? 26.241 5.833 -48.909 1.00 84.25 158 TRP A CA 1
ATOM 1293 C C . TRP A 1 158 ? 27.244 6.957 -48.594 1.00 84.25 158 TRP A C 1
ATOM 1295 O O . TRP A 1 158 ? 26.936 8.128 -48.785 1.00 84.25 158 TRP A O 1
ATOM 1305 N N . VAL A 1 159 ? 28.477 6.619 -48.195 1.00 84.94 159 VAL A N 1
ATOM 1306 C CA . VAL A 1 159 ? 29.533 7.603 -47.882 1.00 84.94 159 VAL A CA 1
ATOM 1307 C C . VAL A 1 159 ? 29.912 8.450 -49.105 1.00 84.94 159 VAL A C 1
ATOM 1309 O O . VAL A 1 159 ? 30.293 9.611 -48.950 1.00 84.94 159 VAL A O 1
ATOM 1312 N N . ARG A 1 160 ? 29.798 7.895 -50.323 1.00 82.75 160 ARG A N 1
ATOM 1313 C CA . ARG A 1 160 ? 30.027 8.640 -51.567 1.00 82.75 160 ARG A CA 1
ATOM 1314 C C . ARG A 1 160 ? 28.796 9.457 -51.968 1.00 82.75 160 ARG A C 1
ATOM 1316 O O . ARG A 1 160 ? 28.968 10.619 -52.321 1.00 82.75 160 ARG A O 1
ATOM 1323 N N . ARG A 1 161 ? 27.582 8.897 -51.845 1.00 82.19 161 ARG A N 1
ATOM 1324 C CA . ARG A 1 161 ? 26.308 9.610 -52.099 1.00 82.19 161 ARG A CA 1
ATOM 1325 C C . ARG A 1 161 ? 26.178 10.880 -51.242 1.00 82.19 161 ARG A C 1
ATOM 1327 O O . ARG A 1 161 ? 25.949 11.959 -51.776 1.00 82.19 161 ARG A O 1
ATOM 1334 N N . GLU A 1 162 ? 26.472 10.784 -49.946 1.00 83.75 162 GLU A N 1
ATOM 1335 C CA . GLU A 1 162 ? 26.486 11.922 -49.007 1.00 83.75 162 GLU A CA 1
ATOM 1336 C C . GLU A 1 162 ? 27.728 12.840 -49.150 1.00 83.75 162 GLU A C 1
ATOM 1338 O O . GLU A 1 162 ? 27.932 13.748 -48.349 1.00 83.75 162 GLU A O 1
ATOM 1343 N N . ASN A 1 163 ? 28.608 12.606 -50.137 1.00 84.62 163 ASN A N 1
ATOM 1344 C CA . ASN A 1 163 ? 29.868 13.339 -50.366 1.00 84.62 163 ASN A CA 1
ATOM 1345 C C . ASN A 1 163 ? 30.849 13.366 -49.165 1.00 84.62 163 ASN A C 1
ATOM 1347 O O . ASN A 1 163 ? 31.807 14.143 -49.127 1.00 84.62 163 ASN A O 1
ATOM 1351 N N . LEU A 1 164 ? 30.676 12.462 -48.196 1.00 84.25 164 LEU A N 1
ATOM 1352 C CA . LEU A 1 164 ? 31.378 12.476 -46.911 1.00 84.25 164 LEU A CA 1
ATOM 1353 C C . LEU A 1 164 ? 32.862 12.094 -46.990 1.00 84.25 164 LEU A C 1
ATOM 1355 O O . LEU A 1 164 ? 33.564 12.262 -45.999 1.00 84.25 164 LEU A O 1
ATOM 1359 N N . MET A 1 165 ? 33.386 11.607 -48.121 1.00 79.75 165 MET A N 1
ATOM 1360 C CA . MET A 1 165 ? 34.781 11.136 -48.232 1.00 79.75 165 MET A CA 1
ATOM 1361 C C . MET A 1 165 ? 35.816 12.183 -47.773 1.00 79.75 165 MET A C 1
ATOM 1363 O O . MET A 1 165 ? 36.718 11.863 -46.993 1.00 79.75 165 MET A O 1
ATOM 1367 N N . ASN A 1 166 ? 35.644 13.447 -48.175 1.00 83.19 166 ASN A N 1
ATOM 1368 C CA . ASN A 1 166 ? 36.557 14.550 -47.840 1.00 83.19 166 ASN A CA 1
ATOM 1369 C C . ASN A 1 166 ? 36.143 15.351 -46.589 1.00 83.19 166 ASN A C 1
ATOM 1371 O O . ASN A 1 166 ? 36.893 16.224 -46.158 1.00 83.19 166 ASN A O 1
ATOM 1375 N N . ALA A 1 167 ? 34.990 15.043 -45.986 1.00 84.81 167 ALA A N 1
ATOM 1376 C CA . ALA A 1 167 ? 34.468 15.752 -44.819 1.00 84.81 167 ALA A CA 1
ATOM 1377 C C . ALA A 1 167 ? 35.342 15.562 -43.561 1.00 84.81 167 ALA A C 1
ATOM 1379 O O . ALA A 1 167 ? 36.183 14.654 -43.477 1.00 84.81 167 ALA A O 1
ATOM 1380 N N . THR A 1 168 ? 35.139 16.405 -42.549 1.00 90.12 168 THR A N 1
ATOM 1381 C CA . THR A 1 168 ? 35.818 16.285 -41.255 1.00 90.12 168 THR A CA 1
ATOM 1382 C C . THR A 1 168 ? 35.399 15.013 -40.513 1.00 90.12 168 THR A C 1
ATOM 1384 O O . THR A 1 168 ? 34.336 14.433 -40.745 1.00 90.12 168 THR A O 1
ATOM 1387 N N . THR A 1 169 ? 36.224 14.577 -39.558 1.00 86.38 169 THR A N 1
ATOM 1388 C CA . THR A 1 169 ? 35.906 13.432 -38.687 1.00 86.38 169 THR A CA 1
ATOM 1389 C C . THR A 1 169 ? 34.607 13.643 -37.899 1.00 86.38 169 THR A C 1
ATOM 1391 O O . THR A 1 169 ? 33.900 12.675 -37.634 1.00 86.38 169 THR A O 1
ATOM 1394 N N . GLY A 1 170 ? 34.272 14.895 -37.557 1.00 87.69 170 GLY A N 1
ATOM 1395 C CA . GLY A 1 170 ? 33.029 15.243 -36.866 1.00 87.69 170 GLY A CA 1
ATOM 1396 C C . GLY A 1 170 ? 31.793 15.026 -37.738 1.00 87.69 170 GLY A C 1
ATOM 1397 O O . GLY A 1 170 ? 30.854 14.370 -37.304 1.00 87.69 170 GLY A O 1
ATOM 1398 N N . GLU A 1 171 ? 31.810 15.502 -38.985 1.00 88.56 171 GLU A N 1
ATOM 1399 C CA . GLU A 1 171 ? 30.706 15.306 -39.940 1.00 88.56 171 GLU A CA 1
ATOM 1400 C C . GLU A 1 171 ? 30.506 13.819 -40.261 1.00 88.56 171 GLU A C 1
ATOM 1402 O O . GLU A 1 171 ? 29.396 13.304 -40.131 1.00 88.56 171 GLU A O 1
ATOM 1407 N N . LYS A 1 172 ? 31.597 13.098 -40.562 1.00 88.62 172 LYS A N 1
ATOM 1408 C CA . LYS A 1 172 ? 31.595 11.639 -40.789 1.00 88.62 172 LYS A CA 1
ATOM 1409 C C . LYS A 1 172 ? 30.965 10.869 -39.628 1.00 88.62 172 LYS A C 1
ATOM 1411 O O . LYS A 1 172 ? 30.160 9.965 -39.849 1.00 88.62 172 LYS A O 1
ATOM 1416 N N . TYR A 1 173 ? 31.317 11.236 -38.395 1.00 91.88 173 TYR A N 1
ATOM 1417 C CA . TYR A 1 173 ? 30.759 10.623 -37.194 1.00 91.88 173 TYR A CA 1
ATOM 1418 C C . TYR A 1 173 ? 29.275 10.964 -37.014 1.00 91.88 173 TYR A C 1
ATOM 1420 O O . TYR A 1 173 ? 28.466 10.058 -36.836 1.00 91.88 173 TYR A O 1
ATOM 1428 N N . THR A 1 174 ? 28.900 12.241 -37.122 1.00 91.50 174 THR A N 1
ATOM 1429 C CA . THR A 1 174 ? 27.511 12.701 -36.968 1.00 91.50 174 THR A CA 1
ATOM 1430 C C . THR A 1 174 ? 26.572 12.025 -37.965 1.00 91.50 174 THR A C 1
ATOM 1432 O O . THR A 1 174 ? 25.543 11.499 -37.549 1.00 91.50 174 THR A O 1
ATOM 1435 N N . PHE A 1 175 ? 26.940 11.947 -39.249 1.00 89.38 175 PHE A N 1
ATOM 1436 C CA . PHE A 1 175 ? 26.138 11.247 -40.259 1.00 89.38 175 PHE A CA 1
ATOM 1437 C C . PHE A 1 175 ? 26.064 9.733 -39.999 1.00 89.38 175 PHE A C 1
ATOM 1439 O O . PHE A 1 175 ? 24.983 9.154 -40.085 1.00 89.38 175 PHE A O 1
ATOM 1446 N N . GLY A 1 176 ? 27.174 9.088 -39.613 1.00 90.25 176 GLY A N 1
ATOM 1447 C CA . GLY A 1 176 ? 27.183 7.660 -39.268 1.00 90.25 176 GLY A CA 1
ATOM 1448 C C . GLY A 1 176 ? 26.286 7.321 -38.069 1.00 90.25 176 GLY A C 1
ATOM 1449 O O . GLY A 1 176 ? 25.534 6.347 -38.115 1.00 90.25 176 GLY A O 1
ATOM 1450 N N . ILE A 1 177 ? 26.311 8.147 -37.019 1.00 91.44 177 ILE A N 1
ATOM 1451 C CA . ILE A 1 177 ? 25.438 8.008 -35.843 1.00 91.44 177 ILE A CA 1
ATOM 1452 C C . ILE A 1 177 ? 23.981 8.317 -36.190 1.00 91.44 177 ILE A C 1
ATOM 1454 O O . ILE A 1 177 ? 23.101 7.557 -35.798 1.00 91.44 177 ILE A O 1
ATOM 1458 N N . PHE A 1 178 ? 23.711 9.382 -36.949 1.00 90.56 178 PHE A N 1
ATOM 1459 C CA . PHE A 1 178 ? 22.359 9.731 -37.389 1.00 90.56 178 PHE A CA 1
ATOM 1460 C C . PHE A 1 178 ? 21.722 8.597 -38.202 1.00 90.56 178 PH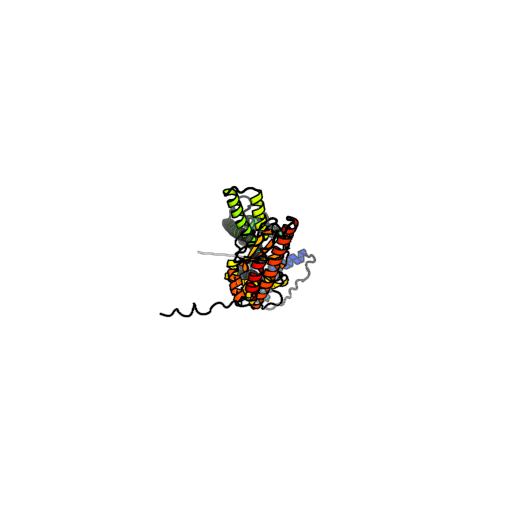E A C 1
ATOM 1462 O O . PHE A 1 178 ? 20.597 8.186 -37.913 1.00 90.56 178 PHE A O 1
ATOM 1469 N N . ARG A 1 179 ? 22.465 8.023 -39.156 1.00 88.50 179 ARG A N 1
ATOM 1470 C CA . ARG A 1 179 ? 22.035 6.881 -39.974 1.00 88.50 179 ARG A CA 1
ATOM 1471 C C . ARG A 1 179 ? 21.809 5.616 -39.134 1.00 88.50 179 ARG A C 1
ATOM 1473 O O . ARG A 1 179 ? 20.792 4.948 -39.297 1.00 88.50 179 ARG A O 1
ATOM 1480 N N . ALA A 1 180 ? 22.699 5.305 -38.189 1.00 91.19 180 ALA A N 1
ATOM 1481 C CA . ALA A 1 180 ? 22.511 4.179 -37.269 1.00 91.19 180 ALA A CA 1
ATOM 1482 C C . ALA A 1 180 ? 21.298 4.353 -36.345 1.00 91.19 180 ALA A C 1
ATOM 1484 O O . ALA A 1 180 ? 20.503 3.427 -36.210 1.00 91.19 180 ALA A O 1
ATOM 1485 N N . LEU A 1 181 ? 21.115 5.538 -35.761 1.00 90.31 181 LEU A N 1
ATOM 1486 C CA . LEU A 1 181 ? 19.972 5.854 -34.906 1.00 90.31 181 LEU A CA 1
ATOM 1487 C C . LEU A 1 181 ? 18.648 5.783 -35.686 1.00 90.31 181 LEU A C 1
ATOM 1489 O O . LEU A 1 181 ? 17.681 5.210 -35.192 1.00 90.31 181 LEU A O 1
ATOM 1493 N N . SER A 1 182 ? 18.637 6.291 -36.921 1.00 89.94 182 SER A N 1
ATOM 1494 C CA . SER A 1 182 ? 17.504 6.214 -37.855 1.00 89.94 182 SER A CA 1
ATOM 1495 C C . SER A 1 182 ? 17.073 4.762 -38.093 1.00 89.94 182 SER A C 1
ATOM 1497 O O . SER A 1 182 ? 15.924 4.399 -37.832 1.00 89.94 182 SER A O 1
ATOM 1499 N N . HIS A 1 183 ? 18.015 3.888 -38.473 1.00 89.69 183 HIS A N 1
ATOM 1500 C CA . HIS A 1 183 ? 17.749 2.455 -38.643 1.00 89.69 183 HIS A CA 1
ATOM 1501 C C . HIS A 1 183 ? 17.318 1.775 -37.334 1.00 89.69 183 HIS A C 1
ATOM 1503 O O . HIS A 1 183 ? 16.413 0.945 -37.355 1.00 89.69 183 HIS A O 1
ATOM 1509 N N . MET A 1 184 ? 17.919 2.137 -36.194 1.00 90.12 184 MET A N 1
ATOM 1510 C CA . MET A 1 184 ? 17.617 1.511 -34.903 1.00 90.12 184 MET A CA 1
ATOM 1511 C C . MET A 1 184 ? 16.239 1.880 -34.334 1.00 90.12 184 MET A C 1
ATOM 1513 O O . MET A 1 184 ? 15.647 1.064 -33.631 1.00 90.12 184 MET A O 1
ATOM 1517 N N . ILE A 1 185 ? 15.725 3.080 -34.626 1.00 89.31 185 ILE A N 1
ATOM 1518 C CA . ILE A 1 185 ? 14.353 3.494 -34.272 1.00 89.31 185 ILE A CA 1
ATOM 1519 C C . ILE A 1 185 ? 13.343 3.015 -35.338 1.00 89.31 185 ILE A C 1
ATOM 1521 O O . ILE A 1 185 ? 12.149 2.917 -35.065 1.00 89.31 185 ILE A O 1
ATOM 1525 N N . GLY A 1 186 ? 13.808 2.686 -36.549 1.00 85.69 186 GLY A N 1
ATOM 1526 C CA . GLY A 1 186 ? 12.961 2.317 -37.688 1.00 85.69 186 GLY A CA 1
ATOM 1527 C C . GLY A 1 186 ? 12.414 3.517 -38.472 1.00 85.69 186 GLY A C 1
ATOM 1528 O O . GLY A 1 186 ? 11.519 3.351 -39.298 1.00 85.69 186 GLY A O 1
ATOM 1529 N N . ILE A 1 187 ? 12.947 4.721 -38.239 1.00 87.19 187 ILE A N 1
ATOM 1530 C CA . ILE A 1 187 ? 12.592 5.939 -38.978 1.00 87.19 187 ILE A CA 1
ATOM 1531 C C . ILE A 1 187 ? 13.657 6.157 -40.050 1.00 87.19 187 ILE A C 1
ATOM 1533 O O . ILE A 1 187 ? 14.755 6.615 -39.751 1.00 87.19 187 ILE A O 1
ATOM 1537 N N . SER A 1 188 ? 13.339 5.838 -41.305 1.00 77.12 188 SER A N 1
ATOM 1538 C CA . SER A 1 188 ? 14.218 6.161 -42.431 1.00 77.12 188 SER A CA 1
ATOM 1539 C C . SER A 1 188 ? 14.035 7.624 -42.840 1.00 77.12 188 SER A C 1
ATOM 1541 O O . SER A 1 188 ? 12.967 8.007 -43.322 1.00 77.12 188 SER A O 1
ATOM 1543 N N . TYR A 1 189 ? 15.075 8.438 -42.658 1.00 69.44 189 TYR A N 1
ATOM 1544 C CA . TYR A 1 189 ? 15.184 9.744 -43.308 1.00 69.44 189 TYR A CA 1
ATOM 1545 C C . TYR A 1 189 ? 15.833 9.559 -44.682 1.00 69.44 189 TYR A C 1
ATOM 1547 O O . TYR A 1 189 ? 16.772 8.780 -44.828 1.00 69.44 189 TYR A O 1
ATOM 1555 N N . GLY A 1 190 ? 15.280 10.227 -45.695 1.00 58.31 190 GLY A N 1
ATOM 1556 C CA . GLY A 1 190 ? 15.475 9.851 -47.095 1.00 58.31 190 GLY A CA 1
ATOM 1557 C C . GLY A 1 190 ? 16.920 9.919 -47.592 1.00 58.31 190 GLY A C 1
ATOM 1558 O O . GLY A 1 190 ? 17.445 11.005 -47.810 1.00 58.31 190 GLY A O 1
ATOM 1559 N N . ALA A 1 191 ? 17.482 8.748 -47.890 1.00 53.66 191 ALA A N 1
ATOM 1560 C CA . ALA A 1 191 ? 18.412 8.556 -48.998 1.00 53.66 191 ALA A CA 1
ATOM 1561 C C . ALA A 1 191 ? 17.670 7.809 -50.122 1.00 53.66 191 ALA A C 1
ATOM 1563 O O . ALA A 1 191 ? 16.696 7.095 -49.864 1.00 53.66 191 ALA A O 1
ATOM 1564 N N . GLU A 1 192 ? 18.091 7.989 -51.373 1.00 58.91 192 GLU A N 1
ATOM 1565 C CA . GLU A 1 192 ? 17.374 7.455 -52.536 1.00 58.91 192 GLU A CA 1
ATOM 1566 C C . GLU A 1 192 ? 17.447 5.919 -52.604 1.00 58.91 192 GLU A C 1
ATOM 1568 O O . GLU A 1 192 ? 18.505 5.342 -52.862 1.00 58.91 192 GLU A O 1
ATOM 1573 N N . GLY A 1 193 ? 16.296 5.269 -52.399 1.00 64.81 193 GLY A N 1
ATOM 1574 C CA . GLY A 1 193 ? 16.112 3.823 -52.543 1.00 64.81 193 GLY A CA 1
ATOM 1575 C C . GLY A 1 193 ? 16.743 2.954 -51.439 1.00 64.81 193 GLY A C 1
ATOM 1576 O O . GLY A 1 193 ? 17.429 3.448 -50.541 1.00 64.81 193 GLY A O 1
ATOM 1577 N N . PRO A 1 194 ? 16.505 1.628 -51.477 1.00 69.69 194 PRO A N 1
ATOM 1578 C CA . PRO A 1 194 ? 17.300 0.683 -50.699 1.00 69.69 194 PRO A CA 1
ATOM 1579 C C . PRO A 1 194 ? 18.763 0.686 -51.187 1.00 69.69 194 PRO A C 1
ATOM 1581 O O . PRO A 1 194 ? 19.016 1.020 -52.348 1.00 69.69 194 PRO A O 1
ATOM 1584 N N . PRO A 1 195 ? 19.737 0.282 -50.350 1.00 76.44 195 PRO A N 1
ATOM 1585 C CA . PRO A 1 195 ? 21.111 0.085 -50.799 1.00 76.44 195 PRO A CA 1
ATOM 1586 C C . PRO A 1 195 ? 21.195 -0.867 -51.998 1.00 76.44 195 PRO A C 1
ATOM 1588 O O . PRO A 1 195 ? 20.598 -1.943 -51.984 1.00 76.44 195 PRO A O 1
ATOM 1591 N N . THR A 1 196 ? 21.954 -0.471 -53.020 1.00 73.44 196 THR A N 1
ATOM 1592 C CA . THR A 1 196 ? 22.235 -1.285 -54.215 1.00 73.44 196 THR A CA 1
ATOM 1593 C C . THR A 1 196 ? 23.353 -2.304 -53.994 1.00 73.44 196 THR A C 1
ATOM 1595 O O . THR A 1 196 ? 23.430 -3.289 -54.721 1.00 73.44 196 THR A O 1
ATOM 1598 N N . ASP A 1 197 ? 24.205 -2.080 -52.991 1.00 80.00 197 ASP A N 1
ATOM 1599 C CA . ASP A 1 197 ? 25.228 -3.023 -52.542 1.00 80.00 197 ASP A CA 1
ATOM 1600 C C . ASP A 1 197 ? 24.651 -4.030 -51.533 1.00 80.00 197 ASP A C 1
ATOM 1602 O O . ASP A 1 197 ? 24.024 -3.651 -50.538 1.00 80.00 197 ASP A O 1
ATOM 1606 N N . GLU A 1 198 ? 24.907 -5.320 -51.765 1.00 80.75 198 GLU A N 1
ATOM 1607 C CA . GLU A 1 198 ? 24.419 -6.413 -50.916 1.00 80.75 198 GLU A CA 1
ATOM 1608 C C . GLU A 1 198 ? 24.977 -6.327 -49.487 1.00 80.75 198 GLU A C 1
ATOM 1610 O O . GLU A 1 198 ? 24.276 -6.648 -48.523 1.00 80.75 198 GLU A O 1
ATOM 1615 N N . VAL A 1 199 ? 26.224 -5.869 -49.323 1.00 81.31 199 VAL A N 1
ATOM 1616 C CA . VAL A 1 199 ? 26.871 -5.773 -48.006 1.00 81.31 199 VAL A CA 1
ATOM 1617 C C . VAL A 1 199 ? 26.291 -4.604 -47.202 1.00 81.31 199 VAL A C 1
ATOM 1619 O O . VAL A 1 199 ? 25.953 -4.782 -46.029 1.00 81.31 199 VAL A O 1
ATOM 1622 N N . GLU A 1 200 ? 26.093 -3.435 -47.823 1.00 82.00 200 GLU A N 1
ATOM 1623 C CA . GLU A 1 200 ? 25.368 -2.307 -47.223 1.00 82.00 200 GLU A CA 1
ATOM 1624 C C . GLU A 1 200 ? 23.946 -2.736 -46.807 1.00 82.00 200 GLU A C 1
ATOM 1626 O O . GLU A 1 200 ? 23.534 -2.448 -45.680 1.00 82.00 200 GLU A O 1
ATOM 1631 N N . LEU A 1 201 ? 23.227 -3.501 -47.643 1.00 84.88 201 LEU A N 1
ATOM 1632 C CA . LEU A 1 201 ? 21.880 -3.999 -47.336 1.00 84.88 201 LEU A CA 1
ATOM 1633 C C . LEU A 1 201 ? 21.845 -4.923 -46.102 1.00 84.88 201 LEU A C 1
ATOM 1635 O O . LEU A 1 201 ? 21.032 -4.703 -45.200 1.00 84.88 201 LEU A O 1
ATOM 1639 N N . TRP A 1 202 ? 22.736 -5.918 -46.008 1.00 86.50 202 TRP A N 1
ATOM 1640 C CA . TRP A 1 202 ? 22.804 -6.815 -44.840 1.00 86.50 202 TRP A CA 1
ATOM 1641 C C . TRP A 1 202 ? 23.148 -6.078 -43.539 1.00 86.50 202 TRP A C 1
ATOM 1643 O O . TRP A 1 202 ? 22.625 -6.419 -42.470 1.00 86.50 202 TRP A O 1
ATOM 1653 N N . ILE A 1 203 ? 23.983 -5.037 -43.612 1.00 85.19 203 ILE A N 1
ATOM 1654 C CA . ILE A 1 203 ? 24.316 -4.195 -42.457 1.00 85.19 203 ILE A CA 1
ATOM 1655 C C . ILE A 1 203 ? 23.104 -3.364 -42.026 1.00 85.19 203 ILE A C 1
ATOM 1657 O O . ILE A 1 203 ? 22.816 -3.308 -40.830 1.00 85.19 203 ILE A O 1
ATOM 1661 N N . VAL A 1 204 ? 22.354 -2.773 -42.964 1.00 87.44 204 VAL A N 1
ATOM 1662 C CA . VAL A 1 204 ? 21.113 -2.036 -42.656 1.00 87.44 204 VAL A CA 1
ATOM 1663 C C . VAL A 1 204 ? 20.065 -2.962 -42.029 1.00 87.44 204 VAL A C 1
ATOM 1665 O O . VAL A 1 204 ? 19.535 -2.640 -40.967 1.00 87.44 204 VAL A O 1
ATOM 1668 N N . MET A 1 205 ? 19.844 -4.156 -42.587 1.00 88.12 205 MET A N 1
ATOM 1669 C CA . MET A 1 205 ? 18.935 -5.160 -42.012 1.00 88.12 205 MET A CA 1
ATOM 1670 C C . MET A 1 205 ? 19.328 -5.543 -40.575 1.00 88.12 205 MET A C 1
ATOM 1672 O O . MET A 1 205 ? 18.488 -5.556 -39.674 1.00 88.12 205 MET A O 1
ATOM 1676 N N . THR A 1 206 ? 20.618 -5.785 -40.324 1.00 88.19 206 THR A N 1
ATOM 1677 C CA . THR A 1 206 ? 21.135 -6.108 -38.980 1.00 88.19 206 THR A CA 1
ATOM 1678 C C . THR A 1 206 ? 20.995 -4.923 -38.010 1.00 88.19 206 THR A C 1
ATOM 1680 O O . THR A 1 206 ? 20.665 -5.101 -36.833 1.00 88.19 206 THR A O 1
ATOM 1683 N N . SER A 1 207 ? 21.198 -3.699 -38.506 1.00 90.00 207 SER A N 1
ATOM 1684 C CA . SER A 1 207 ? 21.023 -2.439 -37.774 1.00 90.00 207 SER A CA 1
ATOM 1685 C C . SER A 1 207 ? 19.570 -2.243 -37.315 1.00 90.00 207 SER A C 1
ATOM 1687 O O . SER A 1 207 ? 19.326 -1.943 -36.146 1.00 90.00 207 SER A O 1
ATOM 1689 N N . MET A 1 208 ? 18.604 -2.518 -38.198 1.00 91.69 208 MET A N 1
ATOM 1690 C CA . MET A 1 208 ? 17.170 -2.438 -37.897 1.00 91.69 208 MET A CA 1
ATOM 1691 C C . MET A 1 208 ? 16.720 -3.520 -36.906 1.00 91.69 208 MET A C 1
ATOM 1693 O O . MET A 1 208 ? 16.054 -3.208 -35.920 1.00 91.69 208 MET A O 1
ATOM 1697 N N . VAL A 1 209 ? 17.118 -4.784 -37.107 1.00 92.25 209 VAL A N 1
ATOM 1698 C CA . VAL A 1 209 ? 16.741 -5.894 -36.206 1.00 92.25 209 VAL A CA 1
ATOM 1699 C C . VAL A 1 209 ? 17.299 -5.686 -34.794 1.00 92.25 209 VAL A C 1
ATOM 1701 O O . VAL A 1 209 ? 16.576 -5.862 -33.812 1.00 92.25 209 VAL A O 1
ATOM 1704 N N . SER A 1 210 ? 18.564 -5.272 -34.667 1.00 90.44 210 SER A N 1
ATOM 1705 C CA . SER A 1 210 ? 19.180 -5.021 -33.355 1.00 90.44 210 SER A CA 1
ATOM 1706 C C . SER A 1 210 ? 18.559 -3.822 -32.624 1.00 90.44 210 SER A C 1
ATOM 1708 O O . SER A 1 210 ? 18.345 -3.897 -31.411 1.00 90.44 210 SER A O 1
ATOM 1710 N N . GLY A 1 211 ? 18.1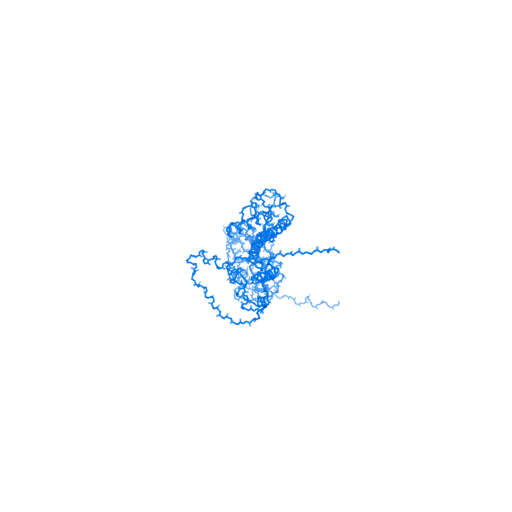96 -2.758 -33.347 1.00 91.06 211 GLY A N 1
ATOM 1711 C CA . GLY A 1 211 ? 17.459 -1.622 -32.793 1.00 91.06 211 GLY A CA 1
ATOM 1712 C C . GLY A 1 211 ? 16.048 -1.981 -32.328 1.00 91.06 211 GLY A C 1
ATOM 1713 O O . GLY A 1 211 ? 15.702 -1.714 -31.178 1.00 91.06 211 GLY A O 1
ATOM 1714 N N . ALA A 1 212 ? 15.267 -2.673 -33.164 1.00 91.88 212 ALA A N 1
ATOM 1715 C CA . ALA A 1 212 ? 13.903 -3.098 -32.839 1.00 91.88 212 ALA A CA 1
ATOM 1716 C C . ALA A 1 212 ? 13.846 -4.001 -31.592 1.00 91.88 212 ALA A C 1
ATOM 1718 O O . ALA A 1 212 ? 13.002 -3.804 -30.710 1.00 91.88 212 ALA A O 1
ATOM 1719 N N . LEU A 1 213 ? 14.776 -4.958 -31.474 1.00 91.38 213 LEU A N 1
ATOM 1720 C CA . LEU A 1 213 ? 14.915 -5.798 -30.280 1.00 91.38 213 LEU A CA 1
ATOM 1721 C C . LEU A 1 213 ? 15.247 -4.964 -29.033 1.00 91.38 213 LEU A C 1
ATOM 1723 O O . LEU A 1 213 ? 14.603 -5.131 -27.997 1.00 91.38 213 LEU A O 1
ATOM 1727 N N . MET A 1 214 ? 16.206 -4.035 -29.125 1.00 87.44 214 MET A N 1
ATOM 1728 C CA . MET A 1 214 ? 16.602 -3.203 -27.984 1.00 87.44 214 MET A CA 1
ATOM 1729 C C . MET A 1 214 ? 15.495 -2.229 -27.554 1.00 87.44 214 MET A C 1
ATOM 1731 O O . MET A 1 214 ? 15.251 -2.061 -26.360 1.00 87.44 214 MET A O 1
ATOM 1735 N N . TYR A 1 215 ? 14.771 -1.637 -28.508 1.00 89.12 215 TYR A N 1
ATOM 1736 C CA . TYR A 1 215 ? 13.608 -0.792 -28.237 1.00 89.12 215 TYR A CA 1
ATOM 1737 C C . TYR A 1 215 ? 12.490 -1.578 -27.537 1.00 89.12 215 TYR A C 1
ATOM 1739 O O . TYR A 1 215 ? 11.965 -1.126 -26.520 1.00 89.12 215 TYR A O 1
ATOM 1747 N N . THR A 1 216 ? 12.190 -2.795 -28.006 1.00 91.06 216 THR A N 1
ATOM 1748 C CA . THR A 1 216 ? 11.200 -3.686 -27.376 1.00 91.06 216 THR A CA 1
ATOM 1749 C C . THR A 1 216 ? 11.580 -4.009 -25.926 1.00 91.06 216 THR A C 1
ATOM 1751 O O . THR A 1 216 ? 10.746 -3.901 -25.027 1.00 91.06 216 THR A O 1
ATOM 1754 N N . VAL A 1 217 ? 12.853 -4.334 -25.667 1.00 89.50 217 VAL A N 1
ATOM 1755 C CA . VAL A 1 217 ? 13.371 -4.581 -24.308 1.00 89.50 217 VAL A CA 1
ATOM 1756 C C . VAL A 1 217 ? 13.283 -3.324 -23.434 1.00 89.50 217 VAL A C 1
ATOM 1758 O O . VAL A 1 217 ? 12.877 -3.420 -22.274 1.00 89.50 217 VAL A O 1
ATOM 1761 N N . MET A 1 218 ? 13.611 -2.145 -23.968 1.00 86.81 218 MET A N 1
ATOM 1762 C CA . MET A 1 218 ? 13.508 -0.873 -23.246 1.00 86.81 218 MET A CA 1
ATOM 1763 C C . MET A 1 218 ? 12.058 -0.571 -22.835 1.00 86.81 218 MET A C 1
ATOM 1765 O O . MET A 1 218 ? 11.798 -0.313 -21.659 1.00 86.81 218 MET A O 1
ATOM 1769 N N . VAL A 1 219 ? 11.107 -0.663 -23.773 1.00 89.56 219 VAL A N 1
ATOM 1770 C CA . VAL A 1 219 ? 9.676 -0.419 -23.518 1.00 89.56 219 VAL A CA 1
ATOM 1771 C C . VAL A 1 219 ? 9.110 -1.430 -22.518 1.00 89.56 219 VAL A C 1
ATOM 1773 O O . VAL A 1 219 ? 8.407 -1.034 -21.590 1.00 89.56 219 VAL A O 1
ATOM 1776 N N . ALA A 1 220 ? 9.466 -2.714 -22.631 1.00 89.56 220 ALA A N 1
ATOM 1777 C CA . ALA A 1 220 ? 9.017 -3.747 -21.697 1.00 89.56 220 ALA A CA 1
ATOM 1778 C C . ALA A 1 220 ? 9.501 -3.498 -20.254 1.00 89.56 220 ALA A C 1
ATOM 1780 O O . ALA A 1 220 ? 8.715 -3.611 -19.313 1.00 89.56 220 ALA A O 1
ATOM 1781 N N . ASN A 1 221 ? 10.768 -3.104 -20.060 1.00 84.06 221 ASN A N 1
ATOM 1782 C CA . ASN A 1 221 ? 11.287 -2.781 -18.723 1.00 84.06 221 ASN A CA 1
ATOM 1783 C C . ASN A 1 221 ? 10.692 -1.468 -18.173 1.00 84.06 221 ASN A C 1
ATOM 1785 O O . ASN A 1 221 ? 10.398 -1.389 -16.981 1.00 84.06 221 ASN A O 1
ATOM 1789 N N . ALA A 1 222 ? 10.449 -0.463 -19.023 1.00 84.69 222 ALA A N 1
ATOM 1790 C CA . ALA A 1 222 ? 9.779 0.775 -18.619 1.00 84.69 222 ALA A CA 1
ATOM 1791 C C . ALA A 1 222 ? 8.319 0.537 -18.182 1.00 84.69 222 ALA A C 1
ATOM 1793 O O . ALA A 1 222 ? 7.887 1.070 -17.159 1.00 84.69 222 ALA A O 1
ATOM 1794 N N . ALA A 1 223 ? 7.577 -0.314 -18.900 1.00 86.38 223 ALA A N 1
ATOM 1795 C CA . ALA A 1 223 ? 6.221 -0.713 -18.526 1.00 86.38 223 ALA A CA 1
ATOM 1796 C C . ALA A 1 223 ? 6.191 -1.509 -17.206 1.00 86.38 223 ALA A C 1
ATOM 1798 O O . ALA A 1 223 ? 5.349 -1.243 -16.348 1.00 86.38 223 ALA A O 1
ATOM 1799 N N . ALA A 1 224 ? 7.145 -2.426 -17.001 1.00 82.38 224 ALA A N 1
ATOM 1800 C CA . ALA A 1 224 ? 7.271 -3.190 -15.757 1.00 82.38 224 ALA A CA 1
ATOM 1801 C C . ALA A 1 224 ? 7.580 -2.304 -14.534 1.00 82.38 224 ALA A C 1
ATOM 1803 O O . ALA A 1 224 ? 7.083 -2.564 -13.440 1.00 82.38 224 ALA A O 1
ATOM 1804 N N . MET A 1 225 ? 8.342 -1.216 -14.704 1.00 77.38 225 MET A N 1
ATOM 1805 C CA . MET A 1 225 ? 8.523 -0.222 -13.639 1.00 77.38 225 MET A CA 1
ATOM 1806 C C . MET A 1 225 ? 7.181 0.427 -13.260 1.00 77.38 225 MET A C 1
ATOM 1808 O O . MET A 1 225 ? 6.830 0.467 -12.080 1.00 77.38 225 MET A O 1
ATOM 1812 N N . MET A 1 226 ? 6.391 0.879 -14.244 1.00 75.62 226 MET A N 1
ATOM 1813 C CA . MET A 1 226 ? 5.091 1.524 -13.994 1.00 75.62 226 MET A CA 1
ATOM 1814 C C . MET A 1 226 ? 4.107 0.627 -13.227 1.00 75.62 226 MET A C 1
ATOM 1816 O O . MET A 1 226 ? 3.282 1.136 -12.470 1.00 75.62 226 MET A O 1
ATOM 1820 N N . THR A 1 227 ? 4.183 -0.699 -13.381 1.00 75.81 227 THR A N 1
ATOM 1821 C CA . THR A 1 227 ? 3.292 -1.627 -12.666 1.00 75.81 227 THR A CA 1
ATOM 1822 C C . THR A 1 227 ? 3.688 -1.910 -11.221 1.00 75.81 227 THR A C 1
ATOM 1824 O O . THR A 1 227 ? 2.831 -2.427 -10.493 1.00 75.81 227 THR A O 1
ATOM 1827 N N . ASN A 1 228 ? 4.931 -1.595 -10.831 1.00 71.69 228 ASN A N 1
ATOM 1828 C CA . ASN A 1 228 ? 5.575 -2.085 -9.606 1.00 71.69 228 ASN A CA 1
ATOM 1829 C C . ASN A 1 228 ? 5.899 -0.983 -8.577 1.00 71.69 228 ASN A C 1
ATOM 1831 O O . ASN A 1 228 ? 6.165 -1.307 -7.427 1.00 71.69 228 ASN A O 1
ATOM 1835 N N . VAL A 1 229 ? 5.852 0.303 -8.953 1.00 70.69 229 VAL A N 1
ATOM 1836 C CA . VAL A 1 229 ? 6.190 1.438 -8.061 1.00 70.69 229 VAL A CA 1
ATOM 1837 C C . VAL A 1 229 ? 5.332 1.510 -6.785 1.00 70.69 229 VAL A C 1
ATOM 1839 O O . VAL A 1 229 ? 5.827 1.969 -5.761 1.00 70.69 229 VAL A O 1
ATOM 1842 N N . ASP A 1 230 ? 4.074 1.053 -6.814 1.00 76.62 230 ASP A N 1
ATOM 1843 C CA . ASP A 1 230 ? 3.225 0.978 -5.614 1.00 76.62 230 ASP A CA 1
ATOM 1844 C C . ASP A 1 230 ? 2.200 -0.169 -5.706 1.00 76.62 230 ASP A C 1
ATOM 1846 O O . ASP A 1 230 ? 1.048 0.009 -6.120 1.00 76.62 230 ASP A O 1
ATOM 1850 N N . ALA A 1 231 ? 2.631 -1.380 -5.340 1.00 83.44 231 ALA A N 1
ATOM 1851 C CA . ALA A 1 231 ? 1.753 -2.548 -5.294 1.00 83.44 231 ALA A CA 1
ATOM 1852 C C . ALA A 1 231 ? 0.638 -2.449 -4.218 1.00 83.44 231 ALA A C 1
ATOM 1854 O O . ALA A 1 231 ? -0.510 -2.742 -4.567 1.00 83.44 231 ALA A O 1
ATOM 1855 N N . PRO A 1 232 ? 0.881 -1.994 -2.967 1.00 87.56 232 PRO A N 1
ATOM 1856 C CA . PRO A 1 232 ? -0.177 -1.860 -1.954 1.00 87.56 232 PRO A CA 1
ATOM 1857 C C . PRO A 1 232 ? -1.301 -0.883 -2.335 1.00 87.56 232 PRO A C 1
ATOM 1859 O O . PRO A 1 232 ? -2.478 -1.201 -2.139 1.00 87.56 232 PRO A O 1
ATOM 1862 N N . SER A 1 233 ? -0.981 0.273 -2.930 1.00 89.25 233 SER A N 1
ATOM 1863 C CA . SER A 1 233 ? -2.007 1.226 -3.391 1.00 89.25 233 SER A CA 1
ATOM 1864 C C . SER A 1 233 ? -2.716 0.749 -4.663 1.00 89.25 233 SER A C 1
ATOM 1866 O O . SER A 1 233 ? -3.887 1.065 -4.883 1.00 89.25 233 SER A O 1
ATOM 1868 N N . LYS A 1 234 ? -2.049 -0.049 -5.510 1.00 88.81 234 LYS A N 1
ATOM 1869 C CA . LYS A 1 234 ? -2.681 -0.730 -6.655 1.00 88.81 234 LYS A CA 1
ATOM 1870 C C . LYS A 1 234 ? -3.676 -1.798 -6.190 1.00 88.81 234 LYS A C 1
ATOM 1872 O O . LYS A 1 234 ? -4.782 -1.863 -6.720 1.00 88.81 234 LYS A O 1
ATOM 1877 N N . LEU A 1 235 ? -3.327 -2.582 -5.167 1.00 90.81 235 LEU A N 1
ATOM 1878 C CA . LEU A 1 235 ? -4.234 -3.550 -4.540 1.00 90.81 235 LEU A CA 1
ATOM 1879 C C . LEU A 1 235 ? -5.444 -2.856 -3.896 1.00 90.81 235 LEU A C 1
ATOM 1881 O O . LEU A 1 235 ? -6.571 -3.289 -4.128 1.00 90.81 235 LEU A O 1
ATOM 1885 N N . TYR A 1 236 ? -5.235 -1.747 -3.178 1.00 93.31 236 TYR A N 1
ATOM 1886 C CA . TYR A 1 236 ? -6.321 -0.922 -2.632 1.00 93.31 236 TYR A CA 1
ATOM 1887 C C . TYR A 1 236 ? -7.285 -0.428 -3.721 1.00 93.31 236 TYR A C 1
ATOM 1889 O O . TYR A 1 236 ? -8.493 -0.640 -3.617 1.00 93.31 236 TYR A O 1
ATOM 1897 N N . LYS A 1 237 ? -6.761 0.150 -4.811 1.00 92.62 237 LYS A N 1
ATOM 1898 C CA . LYS A 1 237 ? -7.573 0.603 -5.956 1.00 92.62 237 LYS A CA 1
ATOM 1899 C C . LYS A 1 237 ? -8.366 -0.541 -6.593 1.00 92.62 237 LYS A C 1
ATOM 1901 O O . LYS A 1 237 ? -9.548 -0.372 -6.866 1.00 92.62 237 LYS A O 1
ATOM 1906 N N . ASN A 1 238 ? -7.765 -1.720 -6.762 1.00 93.31 238 ASN A N 1
ATOM 1907 C CA . ASN A 1 238 ? -8.476 -2.891 -7.284 1.00 93.31 238 ASN A CA 1
ATOM 1908 C C . ASN A 1 238 ? -9.626 -3.331 -6.354 1.00 93.31 238 ASN A C 1
ATOM 1910 O O . ASN A 1 238 ? -10.721 -3.624 -6.833 1.00 93.31 238 ASN A O 1
ATOM 1914 N N . LYS A 1 239 ? -9.408 -3.336 -5.030 1.00 94.31 239 LYS A N 1
ATOM 1915 C CA . LYS A 1 239 ? -10.444 -3.664 -4.032 1.00 94.31 239 LYS A CA 1
ATOM 1916 C C . LYS A 1 239 ? -11.586 -2.639 -4.034 1.00 94.31 239 LYS A C 1
ATOM 1918 O O . LYS A 1 239 ? -12.743 -3.050 -4.004 1.00 94.31 239 LYS A O 1
ATOM 1923 N N . LEU A 1 240 ? -11.282 -1.340 -4.134 1.00 94.19 240 LEU A N 1
ATOM 1924 C CA . LEU A 1 240 ? -12.296 -0.285 -4.278 1.00 94.19 240 LEU A CA 1
ATOM 1925 C C . LEU A 1 240 ? -13.089 -0.397 -5.585 1.00 94.19 240 LEU A C 1
ATOM 1927 O O . LEU A 1 240 ? -14.306 -0.252 -5.558 1.00 94.19 240 LEU A O 1
ATOM 1931 N N . ASN A 1 241 ? -12.441 -0.697 -6.713 1.00 94.94 241 ASN A N 1
ATOM 1932 C CA . ASN A 1 241 ? -13.141 -0.860 -7.991 1.00 94.94 241 ASN A CA 1
ATOM 1933 C C . ASN A 1 241 ? -14.168 -2.004 -7.913 1.00 94.94 241 ASN A C 1
ATOM 1935 O O . ASN A 1 241 ? -15.338 -1.795 -8.219 1.00 94.94 241 ASN A O 1
ATOM 1939 N N . HIS A 1 242 ? -13.767 -3.170 -7.386 1.00 95.69 242 HIS A N 1
ATOM 1940 C CA . HIS A 1 242 ? -14.679 -4.302 -7.165 1.00 95.69 242 HIS A CA 1
ATOM 1941 C C . HIS A 1 242 ? -15.843 -3.947 -6.216 1.00 95.69 242 HIS A C 1
ATOM 1943 O O . HIS A 1 242 ? -16.940 -4.498 -6.334 1.00 95.69 242 HIS A O 1
ATOM 1949 N N . LEU A 1 243 ? -15.611 -3.041 -5.261 1.00 94.94 243 LEU A N 1
ATOM 1950 C CA . LEU A 1 243 ? -16.638 -2.549 -4.349 1.00 94.94 243 LEU A CA 1
ATOM 1951 C C . LEU A 1 243 ? -17.613 -1.598 -5.056 1.00 94.94 243 LEU A C 1
ATOM 1953 O O . LEU A 1 243 ? -18.818 -1.784 -4.919 1.00 94.94 243 LEU A O 1
ATOM 1957 N N . GLU A 1 244 ? -17.141 -0.637 -5.853 1.00 94.81 244 GLU A N 1
ATOM 1958 C CA . GLU A 1 244 ? -18.016 0.248 -6.637 1.00 94.81 244 GLU A CA 1
ATOM 1959 C C . GLU A 1 244 ? -18.817 -0.535 -7.693 1.00 94.81 244 GLU A C 1
ATOM 1961 O O . GLU A 1 244 ? -20.013 -0.283 -7.846 1.00 94.81 244 GLU A O 1
ATOM 1966 N N . ASP A 1 245 ? -18.231 -1.556 -8.330 1.00 96.19 245 ASP A N 1
ATOM 1967 C CA . ASP A 1 245 ? -18.948 -2.499 -9.203 1.00 96.19 245 ASP A CA 1
ATOM 1968 C C . ASP A 1 245 ? -20.093 -3.199 -8.448 1.00 96.19 245 ASP A C 1
ATOM 1970 O O . ASP A 1 245 ? -21.234 -3.249 -8.922 1.00 96.19 245 ASP A O 1
ATOM 1974 N N . TYR A 1 246 ? -19.831 -3.678 -7.226 1.00 96.56 246 TYR A N 1
ATOM 1975 C CA . TYR A 1 246 ? -20.853 -4.271 -6.359 1.00 96.56 246 TYR A CA 1
ATOM 1976 C C . TYR A 1 246 ? -21.933 -3.255 -5.946 1.00 96.56 246 TYR A C 1
ATOM 1978 O O . TYR A 1 246 ? -23.127 -3.567 -5.987 1.00 96.56 246 TYR A O 1
ATOM 1986 N N . MET A 1 247 ? -21.549 -2.023 -5.596 1.00 96.69 247 MET A N 1
ATOM 1987 C CA . MET A 1 247 ? -22.482 -0.946 -5.238 1.00 96.69 247 MET A CA 1
ATOM 1988 C C . MET A 1 247 ? -23.339 -0.498 -6.432 1.00 96.69 247 MET A C 1
ATOM 1990 O O . MET A 1 247 ? -24.524 -0.190 -6.258 1.00 96.69 247 MET A O 1
ATOM 1994 N N . CYS A 1 248 ? -22.781 -0.521 -7.646 1.00 95.06 248 CYS A N 1
ATOM 1995 C CA . CYS A 1 248 ? -23.494 -0.321 -8.904 1.00 95.06 248 CYS A CA 1
ATOM 1996 C C . CYS A 1 248 ? -24.495 -1.450 -9.167 1.00 95.06 248 CYS A C 1
ATOM 1998 O O . CYS A 1 248 ? -25.680 -1.174 -9.363 1.00 95.06 248 CYS A O 1
ATOM 2000 N N . PHE A 1 249 ? -24.052 -2.709 -9.103 1.00 97.44 249 PHE A N 1
ATOM 2001 C CA . PHE A 1 249 ? -24.888 -3.892 -9.323 1.00 97.44 249 PHE A CA 1
ATOM 2002 C C . PHE A 1 249 ? -26.059 -3.975 -8.330 1.00 97.44 249 PHE A C 1
ATOM 2004 O O . PHE A 1 249 ? -27.203 -4.209 -8.723 1.00 97.44 249 PHE A O 1
ATOM 2011 N N . ARG A 1 250 ? -25.801 -3.705 -7.042 1.00 97.75 250 ARG A N 1
ATOM 2012 C CA . ARG A 1 250 ? -26.829 -3.622 -5.989 1.00 97.75 250 ARG A CA 1
ATOM 2013 C C . ARG A 1 250 ? -27.628 -2.314 -5.993 1.00 97.75 250 ARG A C 1
ATOM 2015 O O . ARG A 1 250 ? -28.542 -2.177 -5.186 1.00 97.75 250 ARG A O 1
ATOM 2022 N N . LYS A 1 251 ? -27.315 -1.371 -6.891 1.00 96.88 251 LYS A N 1
ATOM 2023 C CA . LYS A 1 251 ? -27.974 -0.060 -7.035 1.00 96.88 251 LYS A CA 1
ATOM 2024 C C . LYS A 1 251 ? -28.040 0.738 -5.723 1.00 96.88 251 LYS A C 1
ATOM 2026 O O . LYS A 1 251 ? -29.039 1.402 -5.452 1.00 96.88 251 LYS A O 1
ATOM 2031 N N . LEU A 1 252 ? -26.975 0.701 -4.913 1.00 97.38 252 LEU A N 1
ATOM 2032 C CA . LEU A 1 252 ? -26.959 1.388 -3.617 1.00 97.38 252 LEU A CA 1
ATOM 2033 C C . LEU A 1 252 ? -27.134 2.913 -3.781 1.00 97.38 252 LEU A C 1
ATOM 2035 O O . LEU A 1 252 ? -26.573 3.478 -4.733 1.00 97.38 252 LEU A O 1
ATOM 2039 N N . PRO A 1 253 ? -27.856 3.596 -2.865 1.00 97.44 253 PRO A N 1
ATOM 2040 C CA . PRO A 1 253 ? -28.021 5.048 -2.894 1.00 97.44 253 PRO A CA 1
ATOM 2041 C C . PRO A 1 253 ? -26.686 5.795 -2.809 1.00 97.44 253 PRO A C 1
ATOM 2043 O O . PRO A 1 253 ? -25.810 5.414 -2.034 1.00 97.44 253 PRO A O 1
ATOM 2046 N N . LYS A 1 254 ? -26.560 6.914 -3.536 1.00 95.19 254 LYS A N 1
ATOM 2047 C CA . LYS A 1 254 ? -25.359 7.773 -3.528 1.00 95.19 254 LYS A CA 1
ATOM 2048 C C . LYS A 1 254 ? -24.793 8.098 -2.127 1.00 95.19 254 LYS A C 1
ATOM 2050 O O . LYS A 1 254 ? -23.590 7.908 -1.969 1.00 95.19 254 LYS A O 1
ATOM 2055 N N . PRO A 1 255 ? -25.581 8.525 -1.112 1.00 96.19 255 PRO A N 1
ATOM 2056 C CA . PRO A 1 255 ? -25.022 8.829 0.212 1.00 96.19 255 PRO A CA 1
ATOM 2057 C C . PRO A 1 255 ? -24.431 7.601 0.920 1.00 96.19 255 PRO A C 1
ATOM 2059 O O . PRO A 1 255 ? -23.445 7.732 1.637 1.00 96.19 255 PRO A O 1
ATOM 2062 N N . LEU A 1 256 ? -24.972 6.400 0.680 1.00 95.69 256 LEU A N 1
ATOM 2063 C CA . LEU A 1 256 ? -24.403 5.167 1.226 1.00 95.69 256 LEU A CA 1
ATOM 2064 C C . LEU A 1 256 ? -23.069 4.818 0.547 1.00 95.69 256 LEU A C 1
ATOM 2066 O O . LEU A 1 256 ? -22.157 4.363 1.225 1.00 95.69 256 LEU A O 1
ATOM 2070 N N . ARG A 1 257 ? -22.925 5.074 -0.762 1.00 95.31 257 ARG A N 1
ATOM 2071 C CA . ARG A 1 257 ? -21.649 4.855 -1.471 1.00 95.31 257 ARG A CA 1
ATOM 2072 C C . ARG A 1 257 ? -20.549 5.804 -1.015 1.00 95.31 257 ARG A C 1
ATOM 2074 O O . ARG A 1 257 ? -19.428 5.354 -0.825 1.00 95.31 257 ARG A O 1
ATOM 2081 N N . ALA A 1 258 ? -20.882 7.084 -0.821 1.00 94.69 258 ALA A N 1
ATOM 2082 C CA . ALA A 1 258 ? -19.957 8.067 -0.260 1.00 94.69 258 ALA A CA 1
ATOM 2083 C C . ALA A 1 258 ? -19.425 7.568 1.091 1.00 94.69 258 ALA A C 1
ATOM 2085 O O . ALA A 1 258 ? -18.250 7.235 1.186 1.00 94.69 258 ALA A O 1
ATOM 2086 N N . ARG A 1 259 ? -20.328 7.310 2.046 1.00 95.56 259 ARG A N 1
ATOM 2087 C CA . ARG A 1 259 ? -19.988 6.801 3.381 1.00 95.56 259 ARG A CA 1
ATOM 2088 C C . ARG A 1 259 ? -19.190 5.485 3.370 1.00 95.56 259 ARG A C 1
ATOM 2090 O O . ARG A 1 259 ? -18.341 5.278 4.231 1.00 95.56 259 ARG A O 1
ATOM 2097 N N . ILE A 1 260 ? -19.439 4.589 2.411 1.00 95.38 260 ILE A N 1
ATOM 2098 C CA . ILE A 1 260 ? -18.637 3.367 2.232 1.00 95.38 260 ILE A CA 1
ATOM 2099 C C . ILE A 1 260 ? -17.207 3.704 1.779 1.00 95.38 260 ILE A C 1
ATOM 2101 O O . ILE A 1 260 ? -16.254 3.149 2.324 1.00 95.38 260 ILE A O 1
ATOM 2105 N N . ASN A 1 261 ? -17.036 4.622 0.827 1.00 93.88 261 ASN A N 1
ATOM 2106 C CA . ASN A 1 261 ? -15.714 5.060 0.377 1.00 93.88 261 ASN A CA 1
ATOM 2107 C C . ASN A 1 261 ? -14.966 5.837 1.479 1.00 93.88 261 ASN A C 1
ATOM 2109 O O . ASN A 1 261 ? -13.777 5.589 1.680 1.00 93.88 261 ASN A O 1
ATOM 2113 N N . ASP A 1 262 ? -15.666 6.676 2.248 1.00 94.75 262 ASP A N 1
ATOM 2114 C CA . ASP A 1 262 ? -15.123 7.404 3.404 1.00 94.75 262 ASP A CA 1
ATOM 2115 C C . ASP A 1 262 ? -14.596 6.427 4.476 1.00 94.75 262 ASP A C 1
ATOM 2117 O O . ASP A 1 262 ? -13.470 6.568 4.957 1.00 94.75 262 ASP A O 1
ATOM 2121 N N . TYR A 1 263 ? -15.357 5.364 4.779 1.00 95.56 263 TYR A N 1
ATOM 2122 C CA . TYR A 1 263 ? -14.934 4.280 5.677 1.00 95.56 263 TYR A CA 1
ATOM 2123 C C . TYR A 1 263 ? -13.672 3.566 5.166 1.00 95.56 263 TYR A C 1
ATOM 2125 O O . TYR A 1 263 ? -12.735 3.344 5.934 1.00 95.56 263 TYR A O 1
ATOM 2133 N N . TYR A 1 264 ? -13.607 3.220 3.873 1.00 94.56 264 TYR A N 1
ATOM 2134 C CA . TYR A 1 264 ? -12.416 2.575 3.304 1.00 94.56 264 TYR A CA 1
ATOM 2135 C C . TYR A 1 264 ? -11.193 3.502 3.332 1.00 94.56 264 TYR A C 1
ATOM 2137 O O . TYR A 1 264 ? -10.085 3.039 3.610 1.00 94.56 264 TYR A O 1
ATOM 2145 N N . GLN A 1 265 ? -11.380 4.805 3.110 1.00 93.12 265 GLN A N 1
ATOM 2146 C CA . GLN A 1 265 ? -10.304 5.786 3.218 1.00 93.12 265 GLN A CA 1
ATOM 2147 C C . GLN A 1 265 ? -9.787 5.896 4.661 1.00 93.12 265 GLN A C 1
ATOM 2149 O O . GLN A 1 265 ? -8.573 5.834 4.863 1.00 93.12 265 GLN A O 1
ATOM 2154 N N . ALA A 1 266 ? -10.678 5.970 5.655 1.00 93.12 266 ALA A N 1
ATOM 2155 C CA . ALA A 1 266 ? -10.313 6.020 7.072 1.00 93.12 266 ALA A CA 1
ATOM 2156 C C . ALA A 1 266 ? -9.645 4.723 7.576 1.00 93.12 266 ALA A C 1
ATOM 2158 O O . ALA A 1 266 ? -8.653 4.778 8.299 1.00 93.12 266 ALA A O 1
ATOM 2159 N N . ARG A 1 267 ? -10.142 3.543 7.169 1.00 93.12 267 ARG A N 1
ATOM 2160 C CA . ARG A 1 267 ? -9.647 2.238 7.658 1.00 93.12 267 ARG A CA 1
ATOM 2161 C C . ARG A 1 267 ? -8.333 1.772 7.017 1.00 93.12 267 ARG A C 1
ATOM 2163 O O . ARG A 1 267 ? -7.661 0.916 7.600 1.00 93.12 267 ARG A O 1
ATOM 2170 N N . TYR A 1 268 ? -7.976 2.286 5.835 1.00 92.12 268 TYR A N 1
ATOM 2171 C CA . TYR A 1 268 ? -6.843 1.783 5.040 1.00 92.12 268 TYR A CA 1
ATOM 2172 C C . TYR A 1 268 ? -5.868 2.856 4.520 1.00 92.12 268 TYR A C 1
ATOM 2174 O O . TYR A 1 268 ? -4.818 2.505 3.985 1.00 92.12 268 TYR A O 1
ATOM 2182 N N . GLY A 1 269 ? -6.178 4.155 4.618 1.00 90.19 269 GLY A N 1
ATOM 2183 C CA . GLY A 1 269 ? -5.241 5.231 4.251 1.00 90.19 269 GLY A CA 1
ATOM 2184 C C . GLY A 1 269 ? -4.729 5.187 2.800 1.00 90.19 269 GLY A C 1
ATOM 2185 O O . GLY A 1 269 ? -3.651 5.700 2.505 1.00 90.19 269 GLY A O 1
ATOM 2186 N N . GLY A 1 270 ? -5.464 4.536 1.890 1.00 90.00 270 GLY A N 1
ATOM 2187 C CA . GLY A 1 270 ? -5.066 4.351 0.490 1.00 90.00 270 GLY A CA 1
ATOM 2188 C C . GLY A 1 270 ? -4.232 3.099 0.176 1.00 90.00 270 GLY A C 1
ATOM 2189 O O . GLY A 1 270 ? -3.904 2.897 -0.994 1.00 90.00 270 GLY A O 1
ATOM 2190 N N . LYS A 1 271 ? -3.898 2.250 1.163 1.00 91.50 271 LYS A N 1
ATOM 2191 C CA . LYS A 1 271 ? -3.069 1.040 0.987 1.00 91.50 271 LYS A CA 1
ATOM 2192 C C . LYS A 1 271 ? -3.739 -0.198 1.579 1.00 91.50 271 LYS A C 1
ATOM 2194 O O . LYS A 1 271 ? -4.237 -0.169 2.696 1.00 91.50 271 LYS A O 1
ATOM 2199 N N . TRP A 1 272 ? -3.730 -1.308 0.841 1.00 91.00 272 TRP A N 1
ATOM 2200 C CA . TRP A 1 272 ? -4.317 -2.566 1.310 1.00 91.00 272 TRP A CA 1
ATOM 2201 C C . TRP A 1 272 ? -3.241 -3.531 1.807 1.00 91.00 272 TRP A C 1
ATOM 2203 O O . TRP A 1 272 ? -2.303 -3.843 1.074 1.00 91.00 272 TRP A O 1
ATOM 2213 N N . PHE A 1 273 ? -3.442 -4.062 3.012 1.00 90.50 273 PHE A N 1
ATOM 2214 C CA . PHE A 1 273 ? -2.634 -5.115 3.621 1.00 90.50 273 PHE A CA 1
ATOM 2215 C C . PHE A 1 273 ? -3.571 -6.180 4.201 1.00 90.50 273 PHE A C 1
ATOM 2217 O O . PHE A 1 273 ? -4.548 -5.827 4.864 1.00 90.50 273 PHE A O 1
ATOM 2224 N N . ASP A 1 274 ? -3.295 -7.468 3.969 1.00 89.50 274 ASP A N 1
ATOM 2225 C CA . ASP A 1 274 ? -3.954 -8.535 4.729 1.00 89.50 274 ASP A CA 1
ATOM 2226 C C . ASP A 1 274 ? -3.127 -8.841 5.980 1.00 89.50 274 ASP A C 1
ATOM 2228 O O . ASP A 1 274 ? -2.189 -9.635 5.982 1.00 89.50 274 ASP A O 1
ATOM 2232 N N . GLU A 1 275 ? -3.460 -8.132 7.051 1.00 86.62 275 GLU A N 1
ATOM 2233 C CA . GLU A 1 275 ? -2.794 -8.218 8.349 1.00 86.62 275 GLU A CA 1
ATOM 2234 C C . GLU A 1 275 ? -2.826 -9.640 8.940 1.00 86.62 275 GLU A C 1
ATOM 2236 O O . GLU A 1 275 ? -1.893 -10.043 9.631 1.00 86.62 275 GLU A O 1
ATOM 2241 N N . LYS A 1 276 ? -3.855 -10.443 8.630 1.00 87.00 276 LYS A N 1
ATOM 2242 C CA . LYS A 1 276 ? -3.960 -11.826 9.120 1.00 87.00 276 LYS A CA 1
ATOM 2243 C C . LYS A 1 276 ? -3.014 -12.753 8.373 1.00 87.00 276 LYS A C 1
ATOM 2245 O O . LYS A 1 276 ? -2.375 -13.584 9.011 1.00 87.00 276 LYS A O 1
ATOM 2250 N N . GLU A 1 277 ? -2.913 -12.599 7.054 1.00 91.12 277 GLU A N 1
ATOM 2251 C CA . GLU A 1 277 ? -1.937 -13.331 6.246 1.00 91.12 277 GLU A CA 1
ATOM 2252 C C . GLU A 1 277 ? -0.512 -12.956 6.686 1.00 91.12 277 GLU A C 1
ATOM 2254 O O . GLU A 1 277 ? 0.249 -13.827 7.110 1.00 91.12 277 GLU A O 1
ATOM 2259 N N . ILE A 1 278 ? -0.193 -11.655 6.727 1.00 91.19 278 ILE A N 1
ATOM 2260 C CA . ILE A 1 278 ? 1.131 -11.132 7.107 1.00 91.19 278 ILE A CA 1
ATOM 2261 C C . ILE A 1 278 ? 1.553 -11.623 8.501 1.00 91.19 278 ILE A C 1
ATOM 2263 O O . ILE A 1 278 ? 2.638 -12.184 8.643 1.00 91.19 278 ILE A O 1
ATOM 2267 N N . LEU A 1 279 ? 0.699 -11.484 9.523 1.00 89.56 279 LEU A N 1
ATOM 2268 C CA . LEU A 1 279 ? 1.023 -11.921 10.888 1.00 89.56 279 LEU A CA 1
ATOM 2269 C C . LEU A 1 279 ? 0.983 -13.448 11.084 1.00 89.56 279 LEU A C 1
ATOM 2271 O O . LEU A 1 279 ? 1.369 -13.916 12.154 1.00 89.56 279 LEU A O 1
ATOM 2275 N N . SER A 1 280 ? 0.538 -14.235 10.096 1.00 90.25 280 SER A N 1
ATOM 2276 C CA . SER A 1 280 ? 0.617 -15.708 10.143 1.00 90.25 280 SER A CA 1
ATOM 2277 C C . SER A 1 280 ? 1.909 -16.275 9.541 1.00 90.25 280 SER A C 1
ATOM 2279 O O . SER A 1 280 ? 2.268 -17.411 9.840 1.00 90.25 280 SER A O 1
ATOM 2281 N N . LEU A 1 281 ? 2.638 -15.475 8.753 1.00 92.25 281 LEU A N 1
ATOM 2282 C CA . LEU A 1 281 ? 3.955 -15.815 8.196 1.00 92.25 281 LEU A CA 1
ATOM 2283 C C . LEU A 1 281 ? 5.120 -15.564 9.175 1.00 92.25 281 LEU A C 1
ATOM 2285 O O . LEU A 1 281 ? 6.267 -15.880 8.860 1.00 92.25 281 LEU A O 1
ATOM 2289 N N . LEU A 1 282 ? 4.847 -14.976 10.343 1.00 92.69 282 LEU A N 1
ATOM 2290 C CA . LEU A 1 282 ? 5.845 -14.567 11.334 1.00 92.69 282 LEU A CA 1
ATOM 2291 C C . LEU A 1 282 ? 5.893 -15.519 12.535 1.00 92.69 282 LEU A C 1
ATOM 2293 O O . LEU A 1 282 ? 4.913 -16.180 12.876 1.00 92.69 282 LEU A O 1
ATOM 2297 N N . SER A 1 283 ? 7.039 -15.558 13.220 1.00 94.38 283 SER A N 1
ATOM 2298 C CA . SER A 1 283 ? 7.146 -16.244 14.511 1.00 94.38 283 SER A CA 1
ATOM 2299 C C . SER A 1 283 ? 6.322 -15.522 15.584 1.00 94.38 283 SER A C 1
ATOM 2301 O O . SER A 1 283 ? 6.095 -14.312 15.500 1.00 94.38 283 SER A O 1
ATOM 2303 N N . LYS A 1 284 ? 5.900 -16.255 16.626 1.00 89.31 284 LYS A N 1
ATOM 2304 C CA . LYS A 1 284 ? 5.099 -15.695 17.729 1.00 89.31 284 LYS A CA 1
ATOM 2305 C C . LYS A 1 284 ? 5.753 -14.445 18.342 1.00 89.31 284 LYS A C 1
ATOM 2307 O O . LYS A 1 284 ? 5.076 -13.433 18.468 1.00 89.31 284 LYS A O 1
ATOM 2312 N N . SER A 1 285 ? 7.056 -14.490 18.621 1.00 90.88 285 SER A N 1
ATOM 2313 C CA . SER A 1 285 ? 7.799 -13.366 19.210 1.00 90.88 285 SER A CA 1
ATOM 2314 C C . SER A 1 285 ? 7.834 -12.133 18.302 1.00 90.88 285 SER A C 1
ATOM 2316 O O . SER A 1 285 ? 7.536 -11.039 18.762 1.00 90.88 285 SER A O 1
ATOM 2318 N N . LEU A 1 286 ? 8.078 -12.300 16.994 1.00 93.19 286 LEU A N 1
ATOM 2319 C CA . LEU A 1 286 ? 8.043 -11.175 16.047 1.00 93.19 286 LEU A CA 1
ATOM 2320 C C . LEU A 1 286 ? 6.634 -10.580 15.912 1.00 93.19 286 LEU A C 1
ATOM 2322 O O . LEU A 1 286 ? 6.485 -9.371 15.753 1.00 93.19 286 LEU A O 1
ATOM 2326 N N . LYS A 1 287 ? 5.587 -11.412 16.002 1.00 91.19 287 LYS A N 1
ATOM 2327 C CA . LYS A 1 287 ? 4.199 -10.937 16.054 1.00 91.19 287 LYS A CA 1
ATOM 2328 C C . LYS A 1 287 ? 3.926 -10.137 17.336 1.00 91.19 287 LYS A C 1
ATOM 2330 O O . LYS A 1 287 ? 3.261 -9.109 17.261 1.00 91.19 287 LYS A O 1
ATOM 2335 N N . GLU A 1 288 ? 4.430 -10.584 18.485 1.00 89.69 288 GLU A N 1
ATOM 2336 C CA . GLU A 1 288 ? 4.317 -9.866 19.763 1.00 89.69 288 GLU A CA 1
ATOM 2337 C C . GLU A 1 288 ? 5.060 -8.519 19.710 1.00 89.69 288 GLU A C 1
ATOM 2339 O O . GLU A 1 288 ? 4.463 -7.493 20.030 1.00 89.69 288 GLU A O 1
ATOM 2344 N N . GLU A 1 289 ? 6.301 -8.479 19.216 1.00 91.44 289 GLU A N 1
ATOM 2345 C CA . GLU A 1 289 ? 7.072 -7.239 19.015 1.00 91.44 289 GLU A CA 1
ATOM 2346 C C . GLU A 1 289 ? 6.334 -6.231 18.116 1.00 91.44 289 GLU A C 1
ATOM 2348 O O . GLU A 1 289 ? 6.173 -5.066 18.486 1.00 91.44 289 GLU A O 1
ATOM 2353 N N . ILE A 1 290 ? 5.819 -6.676 16.962 1.00 92.50 290 ILE A N 1
ATOM 2354 C CA . ILE A 1 290 ? 5.072 -5.816 16.031 1.00 92.50 290 ILE A CA 1
ATOM 2355 C C . ILE A 1 290 ? 3.782 -5.290 16.667 1.00 92.50 290 ILE A C 1
ATOM 2357 O O . ILE A 1 290 ? 3.483 -4.105 16.536 1.00 92.50 290 ILE A O 1
ATOM 2361 N N . LEU A 1 291 ? 3.021 -6.134 17.371 1.00 90.69 291 LEU A N 1
ATOM 2362 C CA . LEU A 1 291 ? 1.771 -5.708 18.006 1.00 90.69 291 LEU A CA 1
ATOM 2363 C C . LEU A 1 291 ? 2.004 -4.723 19.157 1.00 90.69 291 LEU A C 1
ATOM 2365 O O . LEU A 1 291 ? 1.209 -3.798 19.302 1.00 90.69 291 LEU A O 1
ATOM 2369 N N . ASN A 1 292 ? 3.095 -4.858 19.920 1.00 90.06 292 ASN A N 1
ATOM 2370 C CA . ASN A 1 292 ? 3.474 -3.862 20.929 1.00 90.06 292 ASN A CA 1
ATOM 2371 C C . ASN A 1 292 ? 3.750 -2.495 20.289 1.00 90.06 292 ASN A C 1
ATOM 2373 O O . ASN A 1 292 ? 3.259 -1.487 20.786 1.00 90.06 292 ASN A O 1
ATOM 2377 N N . VAL A 1 293 ? 4.474 -2.453 19.163 1.00 91.44 293 VAL A N 1
ATOM 2378 C CA . VAL A 1 293 ? 4.746 -1.197 18.437 1.00 91.44 293 VAL A CA 1
ATOM 2379 C C . VAL A 1 293 ? 3.469 -0.602 17.836 1.00 91.44 293 VAL A C 1
ATOM 2381 O O . VAL A 1 293 ? 3.247 0.599 17.959 1.00 91.44 293 VAL A O 1
ATOM 2384 N N . LEU A 1 294 ? 2.612 -1.422 17.216 1.00 88.88 294 LEU A N 1
ATOM 2385 C CA . LEU A 1 294 ? 1.351 -0.962 16.621 1.00 88.88 294 LEU A CA 1
ATOM 2386 C C . LEU A 1 294 ? 0.357 -0.445 17.670 1.00 88.88 294 LEU A C 1
ATOM 2388 O O . LEU A 1 294 ? -0.354 0.512 17.401 1.00 88.88 294 LEU A O 1
ATOM 2392 N N . CYS A 1 295 ? 0.312 -1.056 18.856 1.00 90.06 295 CYS A N 1
ATOM 2393 C CA . CYS A 1 295 ? -0.638 -0.699 19.914 1.00 90.06 295 CYS A CA 1
ATOM 2394 C C . CYS A 1 295 ? -0.071 0.278 20.960 1.00 90.06 295 CYS A C 1
ATOM 2396 O O . CYS A 1 295 ? -0.776 0.605 21.915 1.00 90.06 295 CYS A O 1
ATOM 2398 N N . ALA A 1 296 ? 1.177 0.742 20.818 1.00 88.44 296 ALA A N 1
ATOM 2399 C CA . ALA A 1 296 ? 1.887 1.510 21.848 1.00 88.44 296 ALA A CA 1
ATOM 2400 C C . ALA A 1 296 ? 1.087 2.722 22.360 1.00 88.44 296 ALA A C 1
ATOM 2402 O O . ALA A 1 296 ? 0.923 2.888 23.567 1.00 88.44 296 ALA A O 1
ATOM 2403 N N . SER A 1 297 ? 0.502 3.518 21.457 1.00 87.31 297 SER A N 1
ATOM 2404 C CA . SER A 1 297 ? -0.252 4.726 21.829 1.00 87.31 297 SER A CA 1
ATOM 2405 C C . SER A 1 297 ? -1.522 4.425 22.641 1.00 87.31 297 SER A C 1
ATOM 2407 O O . SER A 1 297 ? -1.884 5.203 23.524 1.00 87.31 297 SER A O 1
ATOM 2409 N N . MET A 1 298 ? -2.170 3.281 22.403 1.00 89.38 298 MET A N 1
ATOM 2410 C CA . MET A 1 298 ? -3.295 2.785 23.205 1.00 89.38 298 MET A CA 1
ATOM 2411 C C . MET A 1 298 ? -2.823 2.259 24.570 1.00 89.38 298 MET A C 1
ATOM 2413 O O . MET A 1 298 ? -3.441 2.554 25.589 1.00 89.38 298 MET A O 1
ATOM 2417 N N . LEU A 1 299 ? -1.716 1.511 24.619 1.00 88.94 299 LEU A N 1
ATOM 2418 C CA . LEU A 1 299 ? -1.166 0.972 25.872 1.00 88.94 299 LEU A CA 1
ATOM 2419 C C . LEU A 1 299 ? -0.687 2.086 26.824 1.00 88.94 299 LEU A C 1
ATOM 2421 O O . LEU A 1 299 ? -0.915 2.009 28.030 1.00 88.94 299 LEU A O 1
ATOM 2425 N N . GLU A 1 300 ? -0.062 3.140 26.289 1.00 86.56 300 GLU A N 1
ATOM 2426 C CA . GLU A 1 300 ? 0.414 4.301 27.054 1.00 86.56 300 GLU A CA 1
ATOM 2427 C C . GLU A 1 300 ? -0.712 5.243 27.510 1.00 86.56 300 GLU A C 1
ATOM 2429 O O . GLU A 1 300 ? -0.590 5.915 28.540 1.00 86.56 300 GLU A O 1
ATOM 2434 N N . SER A 1 301 ? -1.819 5.320 26.769 1.00 86.62 301 SER A N 1
ATOM 2435 C CA . SER A 1 301 ? -2.958 6.171 27.128 1.00 86.62 301 SER A CA 1
ATOM 2436 C C . SER A 1 301 ? -3.893 5.467 28.117 1.00 86.62 301 SER A C 1
ATOM 2438 O O . SER A 1 301 ? -4.139 6.003 29.205 1.00 86.62 301 SER A O 1
ATOM 2440 N N . THR A 1 302 ? -4.334 4.244 27.807 1.00 87.44 302 THR A N 1
ATOM 2441 C CA . THR A 1 302 ? -5.359 3.506 28.556 1.00 87.44 302 THR A CA 1
ATOM 2442 C C . THR A 1 302 ? -4.912 3.103 29.971 1.00 87.44 302 THR A C 1
ATOM 2444 O O . THR A 1 302 ? -4.023 2.262 30.126 1.00 87.44 302 THR A O 1
ATOM 2447 N N . PRO A 1 303 ? -5.572 3.601 31.042 1.00 85.12 303 PRO A N 1
ATOM 2448 C CA . PRO A 1 303 ? -5.167 3.329 32.427 1.00 85.12 303 PRO A CA 1
ATOM 2449 C C . PRO A 1 303 ? -5.151 1.850 32.837 1.00 85.12 303 PRO A C 1
ATOM 2451 O O . PRO A 1 303 ? -4.430 1.485 33.759 1.00 85.12 303 PRO A O 1
ATOM 2454 N N . MET A 1 304 ? -5.917 0.986 32.162 1.00 82.50 304 MET A N 1
ATOM 2455 C CA . MET A 1 304 ? -5.998 -0.445 32.482 1.00 82.50 304 MET A CA 1
ATOM 2456 C C . MET A 1 304 ? -4.662 -1.187 32.281 1.00 82.50 304 MET A C 1
ATOM 2458 O O . MET A 1 304 ? -4.375 -2.126 33.028 1.00 82.50 304 MET A O 1
ATOM 2462 N N . PHE A 1 305 ? -3.853 -0.762 31.300 1.00 84.81 305 PHE A N 1
ATOM 2463 C CA . PHE A 1 305 ? -2.583 -1.401 30.929 1.00 84.81 305 PHE A CA 1
ATOM 2464 C C . PHE A 1 305 ? -1.357 -0.816 31.649 1.00 84.81 305 PHE A C 1
ATOM 2466 O O . PHE A 1 305 ? -0.278 -1.405 31.581 1.00 84.81 305 PHE A O 1
ATOM 2473 N N . LYS A 1 306 ? -1.512 0.305 32.366 1.00 82.88 306 LYS A N 1
ATOM 2474 C CA . LYS A 1 306 ? -0.412 0.961 33.088 1.00 82.88 306 LYS A CA 1
ATOM 2475 C C . LYS A 1 306 ? 0.078 0.092 34.239 1.00 82.88 306 LYS A C 1
ATOM 2477 O O . LYS A 1 306 ? -0.723 -0.498 34.963 1.00 82.88 306 LYS A O 1
ATOM 2482 N N . ASP A 1 307 ? 1.401 0.003 34.358 1.00 80.38 307 ASP A N 1
ATOM 2483 C CA . ASP A 1 307 ? 2.116 -0.759 35.387 1.00 80.38 307 ASP A CA 1
ATOM 2484 C C . ASP A 1 307 ? 1.663 -2.233 35.506 1.00 80.38 307 ASP A C 1
ATOM 2486 O O . ASP A 1 307 ? 1.650 -2.824 36.588 1.00 80.38 307 ASP A O 1
ATOM 2490 N N . ARG A 1 308 ? 1.271 -2.845 34.375 1.00 86.12 308 ARG A N 1
ATOM 2491 C CA . ARG A 1 308 ? 0.899 -4.267 34.278 1.00 86.12 308 ARG A CA 1
ATOM 2492 C C . ARG A 1 308 ? 2.043 -5.137 33.765 1.00 86.12 308 ARG A C 1
ATOM 2494 O O . ARG A 1 308 ? 2.949 -4.673 33.081 1.00 86.12 308 ARG A O 1
ATOM 2501 N N . ASP A 1 309 ? 1.954 -6.428 34.077 1.00 87.38 309 ASP A N 1
ATOM 2502 C CA . ASP A 1 309 ? 2.864 -7.459 33.577 1.00 87.38 309 ASP A CA 1
ATOM 2503 C C . ASP A 1 309 ? 2.876 -7.472 32.028 1.00 87.38 309 ASP A C 1
ATOM 2505 O O . ASP A 1 309 ? 1.810 -7.623 31.415 1.00 87.38 309 ASP A O 1
ATOM 2509 N N . PRO A 1 310 ? 4.045 -7.366 31.365 1.00 88.06 310 PRO A N 1
ATOM 2510 C CA . PRO A 1 310 ? 4.161 -7.524 29.914 1.00 88.06 310 PRO A CA 1
ATOM 2511 C C . PRO A 1 310 ? 3.553 -8.832 29.381 1.00 88.06 310 PRO A C 1
ATOM 2513 O O . PRO A 1 310 ? 3.083 -8.881 28.246 1.00 88.06 310 PRO A O 1
ATOM 2516 N N . SER A 1 311 ? 3.500 -9.884 30.202 1.00 88.56 311 SER A N 1
ATOM 2517 C CA . SER A 1 311 ? 2.855 -11.166 29.893 1.00 88.56 311 SER A CA 1
ATOM 2518 C C . SER A 1 311 ? 1.340 -11.022 29.698 1.00 88.56 311 SER A C 1
ATOM 2520 O O . SER A 1 311 ? 0.781 -11.617 28.777 1.00 88.56 311 SER A O 1
ATOM 2522 N N . PHE A 1 312 ? 0.680 -10.192 30.516 1.00 89.12 312 PHE A N 1
ATOM 2523 C CA . PHE A 1 312 ? -0.744 -9.856 30.382 1.00 89.12 312 PHE A CA 1
ATOM 2524 C C . PHE A 1 312 ? -1.000 -9.017 29.125 1.00 89.12 312 PHE A C 1
ATOM 2526 O O . PHE A 1 312 ? -1.934 -9.296 28.370 1.00 89.12 312 PHE A O 1
ATOM 2533 N N . ILE A 1 313 ? -0.134 -8.032 28.866 1.00 90.31 313 ILE A N 1
ATOM 2534 C CA . ILE A 1 313 ? -0.209 -7.179 27.672 1.00 90.31 313 ILE A CA 1
ATOM 2535 C C . ILE A 1 313 ? -0.087 -8.040 26.406 1.00 90.31 313 ILE A C 1
ATOM 2537 O O . ILE A 1 313 ? -0.991 -8.031 25.572 1.00 90.31 313 ILE A O 1
ATOM 2541 N N . ASN A 1 314 ? 0.958 -8.867 26.297 1.00 89.81 314 ASN A N 1
ATOM 2542 C CA . ASN A 1 314 ? 1.169 -9.767 25.156 1.00 89.81 314 ASN A CA 1
ATOM 2543 C C . ASN A 1 314 ? 0.009 -10.756 24.952 1.00 89.81 314 ASN A C 1
ATOM 2545 O O . ASN A 1 314 ? -0.399 -10.996 23.813 1.00 89.81 314 ASN A O 1
ATOM 2549 N N . ALA A 1 315 ? -0.564 -11.291 26.038 1.00 89.38 315 ALA A N 1
ATOM 2550 C CA . ALA A 1 315 ? -1.727 -12.173 25.965 1.00 89.38 315 ALA A CA 1
ATOM 2551 C C . ALA A 1 315 ? -2.958 -11.474 25.356 1.00 89.38 315 ALA A C 1
ATOM 2553 O O . ALA A 1 315 ? -3.648 -12.071 24.531 1.00 89.38 315 ALA A O 1
ATOM 2554 N N . ILE A 1 316 ? -3.211 -10.203 25.693 1.00 90.06 316 ILE A N 1
ATOM 2555 C CA . ILE A 1 316 ? -4.312 -9.424 25.104 1.00 90.06 316 ILE A CA 1
ATOM 2556 C C . ILE A 1 316 ? -4.019 -9.007 23.661 1.00 90.06 316 ILE A C 1
ATOM 2558 O O . ILE A 1 316 ? -4.887 -9.174 22.801 1.00 90.06 316 ILE A O 1
ATOM 2562 N N . LEU A 1 317 ? -2.814 -8.501 23.375 1.00 89.88 317 LEU A N 1
ATOM 2563 C CA . LEU A 1 317 ? -2.432 -7.982 22.054 1.00 89.88 317 LEU A CA 1
ATOM 2564 C C . LEU A 1 317 ? -2.696 -8.990 20.927 1.00 89.88 317 LEU A C 1
ATOM 2566 O O . LEU A 1 317 ? -3.219 -8.625 19.876 1.00 89.88 317 LEU A O 1
ATOM 2570 N N . LEU A 1 318 ? -2.414 -10.276 21.163 1.00 87.31 318 LEU A N 1
ATOM 2571 C CA . LEU A 1 318 ? -2.645 -11.361 20.201 1.00 87.31 318 LEU A CA 1
ATOM 2572 C C . LEU A 1 318 ? -4.125 -11.574 19.817 1.00 87.31 318 LEU A C 1
ATOM 2574 O O . LEU A 1 318 ? -4.392 -12.241 18.810 1.00 87.31 318 LEU A O 1
ATOM 2578 N N . HIS A 1 319 ? -5.062 -11.023 20.595 1.00 89.25 319 HIS A N 1
ATOM 2579 C CA . HIS A 1 319 ? -6.511 -11.177 20.451 1.00 89.25 319 HIS A CA 1
ATOM 2580 C C . HIS A 1 319 ? -7.264 -9.886 20.080 1.00 89.25 319 HIS A C 1
ATOM 2582 O O . HIS A 1 319 ? -8.456 -9.977 19.759 1.00 89.25 319 HIS A O 1
ATOM 2588 N N . LEU A 1 320 ? -6.602 -8.722 20.091 1.00 90.62 320 LEU A N 1
ATOM 2589 C CA . LEU A 1 320 ? -7.193 -7.448 19.671 1.00 90.62 320 LEU A CA 1
ATOM 2590 C C . LEU A 1 320 ? -7.529 -7.429 18.170 1.00 90.62 320 LEU A C 1
ATOM 2592 O O . LEU A 1 320 ? -6.927 -8.136 17.358 1.00 90.62 320 LEU A O 1
ATOM 2596 N N . ARG A 1 321 ? -8.506 -6.599 17.787 1.00 91.50 321 ARG A N 1
ATOM 2597 C CA . ARG A 1 321 ? -8.900 -6.369 16.388 1.00 91.50 321 ARG A CA 1
ATOM 2598 C C . ARG A 1 321 ? -9.127 -4.889 16.117 1.00 91.50 321 ARG A C 1
ATOM 2600 O O . ARG A 1 321 ? -10.001 -4.287 16.728 1.00 91.50 321 ARG A O 1
ATOM 2607 N N . TYR A 1 322 ? -8.381 -4.334 15.167 1.00 92.25 322 TYR A N 1
ATOM 2608 C CA . TYR A 1 322 ? -8.499 -2.934 14.762 1.00 92.25 322 TYR A CA 1
ATOM 2609 C C . TYR A 1 322 ? -9.740 -2.699 13.874 1.00 92.25 322 TYR A C 1
ATOM 2611 O O . TYR A 1 322 ? -9.807 -3.152 12.720 1.00 92.25 322 TYR A O 1
ATOM 2619 N N . GLU A 1 323 ? -10.722 -1.990 14.428 1.00 94.00 323 GLU A N 1
ATOM 2620 C CA . GLU A 1 323 ? -12.016 -1.621 13.845 1.00 94.00 323 GLU A CA 1
ATOM 2621 C C . GLU A 1 323 ? -12.117 -0.082 13.754 1.00 94.00 323 GLU A C 1
ATOM 2623 O O . GLU A 1 323 ? -11.547 0.640 14.568 1.00 94.00 323 GLU A O 1
ATOM 2628 N N . VAL A 1 324 ? -12.825 0.441 12.749 1.00 96.75 324 VAL A N 1
ATOM 2629 C CA . VAL A 1 324 ? -13.016 1.892 12.552 1.00 96.75 324 VAL A CA 1
ATOM 2630 C C . VAL A 1 324 ? -14.504 2.187 12.408 1.00 96.75 324 VAL A C 1
ATOM 2632 O O . VAL A 1 324 ? -15.229 1.407 11.793 1.00 96.75 324 VAL A O 1
ATOM 2635 N N . PHE A 1 325 ? -14.950 3.311 12.958 1.00 97.44 325 PHE A N 1
ATOM 2636 C CA . PHE A 1 325 ? -16.334 3.783 12.899 1.00 97.44 325 PHE A CA 1
ATOM 2637 C C . PHE A 1 325 ? -16.351 5.250 12.462 1.00 97.44 325 PHE A C 1
ATOM 2639 O O . PHE A 1 325 ? -15.438 6.003 12.792 1.00 97.44 325 PHE A O 1
ATOM 2646 N N . LEU A 1 326 ? -17.353 5.655 11.684 1.00 97.44 326 LEU A N 1
ATOM 2647 C CA . LEU A 1 326 ? -17.501 7.036 11.215 1.00 97.44 326 LEU A CA 1
ATOM 2648 C C . LEU A 1 326 ? -18.383 7.855 12.163 1.00 97.44 326 LEU A C 1
ATOM 2650 O O . LEU A 1 326 ? -19.165 7.300 12.932 1.00 97.44 326 LEU A O 1
ATOM 2654 N N . GLU A 1 327 ? -18.307 9.182 12.062 1.00 96.81 327 GLU A N 1
ATOM 2655 C CA . GLU A 1 327 ? -19.197 10.100 12.780 1.00 96.81 327 GLU A CA 1
ATOM 2656 C C . GLU A 1 327 ? -20.681 9.705 12.611 1.00 96.81 327 GLU A C 1
ATOM 2658 O O . GLU A 1 327 ? -21.170 9.469 11.502 1.00 96.81 327 GLU A O 1
ATOM 2663 N N . GLY A 1 328 ? -21.403 9.612 13.731 1.00 95.62 328 GLY A N 1
ATOM 2664 C CA . GLY A 1 328 ? -22.800 9.179 13.784 1.00 95.62 328 GLY A CA 1
ATOM 2665 C C . GLY A 1 328 ? -23.019 7.659 13.793 1.00 95.62 328 GLY A C 1
ATOM 2666 O O . GLY A 1 328 ? -24.171 7.219 13.870 1.00 95.62 328 GLY A O 1
ATOM 2667 N N . ASP A 1 329 ? -21.967 6.835 13.743 1.00 96.62 329 ASP A N 1
ATOM 2668 C CA . ASP A 1 329 ? -22.102 5.379 13.835 1.00 96.62 329 ASP A CA 1
ATOM 2669 C C . ASP A 1 329 ? -22.465 4.923 15.250 1.00 96.62 329 ASP A C 1
ATOM 2671 O O . ASP A 1 329 ? -21.764 5.191 16.223 1.00 96.62 329 ASP A O 1
ATOM 2675 N N . VAL A 1 330 ? -23.560 4.168 15.363 1.00 96.31 330 VAL A N 1
ATOM 2676 C CA . VAL A 1 330 ? -23.979 3.527 16.616 1.00 96.31 330 VAL A CA 1
ATOM 2677 C C . VAL A 1 330 ? -23.209 2.215 16.781 1.00 96.31 330 VAL A C 1
ATOM 2679 O O . VAL A 1 330 ? -23.660 1.162 16.325 1.00 96.31 330 VAL A O 1
ATOM 2682 N N . ILE A 1 331 ? -22.041 2.307 17.420 1.00 95.50 331 ILE A N 1
ATOM 2683 C CA . ILE A 1 331 ? -21.099 1.210 17.699 1.00 95.50 331 ILE A CA 1
ATOM 2684 C C . ILE A 1 331 ? -21.759 0.142 18.585 1.00 95.50 331 ILE A C 1
ATOM 2686 O O . ILE A 1 331 ? -21.616 -1.060 18.360 1.00 95.50 331 ILE A O 1
ATOM 2690 N N . VAL A 1 332 ? -22.512 0.584 19.597 1.00 94.19 332 VAL A N 1
ATOM 2691 C CA . VAL A 1 332 ? -23.203 -0.279 20.564 1.00 94.19 332 VAL A CA 1
ATOM 2692 C C . VAL A 1 332 ? -24.635 0.208 20.749 1.00 94.19 332 VAL A C 1
ATOM 2694 O O . VAL A 1 332 ? -24.885 1.406 20.849 1.00 94.19 332 VAL A O 1
ATOM 2697 N N . ARG A 1 333 ? -25.587 -0.724 20.843 1.00 93.25 333 ARG A N 1
ATOM 2698 C CA . ARG A 1 333 ? -26.987 -0.437 21.187 1.00 93.25 333 ARG A CA 1
ATOM 2699 C C . ARG A 1 333 ? -27.308 -0.969 22.575 1.00 93.25 333 ARG A C 1
ATOM 2701 O O . ARG A 1 333 ? -26.931 -2.093 22.900 1.00 93.25 333 ARG A O 1
ATOM 2708 N N . GLN A 1 334 ? -28.041 -0.186 23.356 1.00 91.50 334 GLN A N 1
ATOM 2709 C CA . GLN A 1 334 ? -28.579 -0.611 24.645 1.00 91.50 334 GLN A CA 1
ATOM 2710 C C . GLN A 1 334 ? -29.451 -1.872 24.498 1.00 91.50 334 GLN A C 1
ATOM 2712 O O . GLN A 1 334 ? -30.115 -2.063 23.479 1.00 91.50 334 GLN A O 1
ATOM 2717 N N . PHE A 1 335 ? -29.419 -2.743 25.508 1.00 88.81 335 PHE A N 1
ATOM 2718 C CA . PHE A 1 335 ? -30.113 -4.038 25.593 1.00 88.81 335 PHE A CA 1
ATOM 2719 C C . PHE A 1 335 ? -29.749 -5.088 24.527 1.00 88.81 335 PHE A C 1
ATOM 2721 O O . PHE A 1 335 ? -30.196 -6.231 24.634 1.00 88.81 335 PHE A O 1
ATOM 2728 N N . ALA A 1 336 ? -28.905 -4.758 23.545 1.00 89.44 336 ALA A N 1
ATOM 2729 C CA . ALA A 1 336 ? -28.323 -5.741 22.638 1.00 89.44 336 ALA A CA 1
ATOM 2730 C C . ALA A 1 336 ? -27.412 -6.730 23.400 1.00 89.44 336 ALA A C 1
ATOM 2732 O O . ALA A 1 336 ? -26.886 -6.384 24.467 1.00 89.44 336 ALA A O 1
ATOM 2733 N N . PRO A 1 337 ? -27.174 -7.941 22.861 1.00 88.31 337 PRO A N 1
ATOM 2734 C CA . PRO A 1 337 ? -26.080 -8.781 23.330 1.00 88.31 337 PRO A CA 1
ATOM 2735 C C . PRO A 1 337 ? -24.731 -8.079 23.103 1.00 88.31 337 PRO A C 1
ATO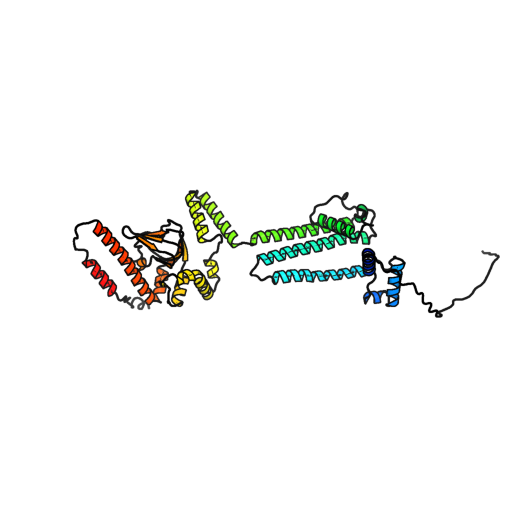M 2737 O O . PRO A 1 337 ? -24.547 -7.354 22.121 1.00 88.31 337 PRO A O 1
ATOM 2740 N N . GLY A 1 338 ? -23.782 -8.286 24.013 1.00 84.19 338 GLY A N 1
ATOM 2741 C CA . GLY A 1 338 ? -22.412 -7.801 23.892 1.00 84.19 338 GLY A CA 1
ATOM 2742 C C . GLY A 1 338 ? -21.405 -8.940 23.968 1.00 84.19 338 GLY A C 1
ATOM 2743 O O . GLY A 1 338 ? -21.312 -9.624 24.979 1.00 84.19 338 GLY A O 1
ATOM 2744 N N . ASP A 1 339 ? -20.640 -9.102 22.893 1.00 86.94 339 ASP A N 1
ATOM 2745 C CA . ASP A 1 339 ? -19.650 -10.165 22.682 1.00 86.94 339 ASP A CA 1
ATOM 2746 C C . ASP A 1 339 ? -18.193 -9.682 22.828 1.00 86.94 339 ASP A C 1
ATOM 2748 O O . ASP A 1 339 ? -17.259 -10.480 22.748 1.00 86.94 339 ASP A O 1
ATOM 2752 N N . ARG A 1 340 ? -17.990 -8.368 23.002 1.00 90.75 340 ARG A N 1
ATOM 2753 C CA . ARG A 1 340 ? -16.677 -7.701 23.027 1.00 90.75 340 ARG A CA 1
ATOM 2754 C C . ARG A 1 340 ? -16.670 -6.391 23.815 1.00 90.75 340 ARG A C 1
ATOM 2756 O O . ARG A 1 340 ? -17.700 -5.717 23.889 1.00 90.75 340 ARG A O 1
ATOM 2763 N N . MET A 1 341 ? -15.515 -5.987 24.328 1.00 91.19 341 MET A N 1
ATOM 2764 C CA . MET A 1 341 ? -15.235 -4.609 24.761 1.00 91.19 341 MET A CA 1
ATOM 2765 C C . MET A 1 341 ? -14.439 -3.850 23.688 1.00 91.19 341 MET A C 1
ATOM 2767 O O . MET A 1 341 ? -13.961 -4.465 22.730 1.00 91.19 341 MET A O 1
ATOM 2771 N N . PHE A 1 342 ? -14.308 -2.532 23.845 1.00 94.06 342 PHE A N 1
ATOM 2772 C CA . PHE A 1 342 ? -13.579 -1.653 22.930 1.00 94.06 342 PHE A CA 1
ATOM 2773 C C . PHE A 1 342 ? -12.644 -0.706 23.691 1.00 94.06 342 PHE A C 1
ATOM 2775 O O . PHE A 1 342 ? -13.035 -0.133 24.709 1.00 94.06 342 PHE A O 1
ATOM 2782 N N . PHE A 1 343 ? -11.444 -0.507 23.153 1.00 94.25 343 PHE A N 1
ATOM 2783 C CA . PHE A 1 343 ? -10.473 0.508 23.562 1.00 94.25 343 PHE A CA 1
ATOM 2784 C C . PHE A 1 343 ? -10.420 1.602 22.491 1.00 94.25 343 PHE A C 1
ATOM 2786 O O . PHE A 1 343 ? -10.460 1.282 21.300 1.00 94.25 343 PHE A O 1
ATOM 2793 N N . ILE A 1 344 ? -10.349 2.870 22.897 1.00 95.38 344 ILE A N 1
ATOM 2794 C CA . ILE A 1 344 ? -10.290 4.020 21.990 1.00 95.38 344 ILE A CA 1
ATOM 2795 C C . ILE A 1 344 ? -8.822 4.401 21.785 1.00 95.38 344 ILE A C 1
ATOM 2797 O O . ILE A 1 344 ? -8.179 4.910 22.698 1.00 95.38 344 ILE A O 1
ATOM 2801 N N . GLU A 1 345 ? -8.293 4.162 20.585 1.00 94.12 345 GLU A N 1
ATOM 2802 C CA . GLU A 1 345 ? -6.969 4.663 20.195 1.00 94.12 345 GLU A CA 1
ATOM 2803 C C . GLU A 1 345 ? -7.055 6.149 19.832 1.00 94.12 345 GLU A C 1
ATOM 2805 O O . GLU A 1 345 ? -6.284 6.953 20.345 1.00 94.12 345 GLU A O 1
ATOM 2810 N N . HIS A 1 346 ? -8.026 6.514 18.989 1.00 94.88 346 HIS A N 1
ATOM 2811 C CA . HIS A 1 346 ? -8.266 7.896 18.583 1.00 94.88 346 HIS A CA 1
ATOM 2812 C C . HIS A 1 346 ? -9.747 8.150 18.275 1.00 94.88 346 HIS A C 1
ATOM 2814 O O . HIS A 1 346 ? -10.398 7.337 17.612 1.00 94.88 346 HIS A O 1
ATOM 2820 N N . GLY A 1 347 ? -10.274 9.295 18.706 1.00 95.62 347 GLY A N 1
ATOM 2821 C CA . GLY A 1 347 ? -11.629 9.763 18.424 1.00 95.62 347 GLY A CA 1
ATOM 2822 C C . GLY A 1 347 ? -12.524 9.835 19.664 1.00 95.62 347 GLY A C 1
ATOM 2823 O O . GLY A 1 347 ? -12.132 9.485 20.773 1.00 95.62 347 GLY A O 1
ATOM 2824 N N . GLN A 1 348 ? -13.755 10.306 19.471 1.00 97.31 348 GLN A N 1
ATOM 2825 C CA . GLN A 1 348 ? -14.687 10.601 20.563 1.00 97.31 348 GLN A CA 1
ATOM 2826 C C . GLN A 1 348 ? -15.992 9.822 20.413 1.00 97.31 348 GLN A C 1
ATOM 2828 O O . GLN A 1 348 ? -16.575 9.774 19.328 1.00 97.31 348 GLN A O 1
ATOM 2833 N N . VAL A 1 349 ? -16.486 9.241 21.509 1.00 97.94 349 VAL A N 1
ATOM 2834 C CA . VAL A 1 349 ? -17.765 8.516 21.543 1.00 97.94 349 VAL A CA 1
ATOM 2835 C C . VAL A 1 349 ? -18.663 9.017 22.670 1.00 97.94 349 VAL A C 1
ATOM 2837 O O . VAL A 1 349 ? -18.212 9.287 23.781 1.00 97.94 349 VAL A O 1
ATOM 2840 N N . LEU A 1 350 ? -19.963 9.089 22.399 1.00 97.38 350 LEU A N 1
ATOM 2841 C CA . LEU A 1 350 ? -20.997 9.387 23.381 1.00 97.38 350 LEU A CA 1
ATOM 2842 C C . LEU A 1 350 ? -21.613 8.084 23.896 1.00 97.38 350 LEU A C 1
ATOM 2844 O O . LEU A 1 350 ? -22.309 7.385 23.156 1.00 97.38 350 LEU A O 1
ATOM 2848 N N . VAL A 1 351 ? -21.406 7.790 25.178 1.00 95.75 351 VAL A N 1
ATOM 2849 C CA . VAL A 1 351 ? -22.144 6.764 25.922 1.00 95.75 351 VAL A CA 1
ATOM 2850 C C . VAL A 1 351 ? -23.455 7.379 26.408 1.00 95.75 351 VAL A C 1
ATOM 2852 O O . VAL A 1 351 ? -23.440 8.379 27.126 1.00 95.75 351 VAL A O 1
ATOM 2855 N N . ALA A 1 352 ? -24.593 6.794 26.028 1.00 94.00 352 ALA A N 1
ATOM 2856 C CA . ALA A 1 352 ? -25.916 7.334 26.329 1.00 94.00 352 ALA A CA 1
ATOM 2857 C C . ALA A 1 352 ? -26.948 6.268 26.737 1.00 94.00 352 ALA A C 1
ATOM 2859 O O . ALA A 1 352 ? -27.055 5.195 26.133 1.00 94.00 352 ALA A O 1
ATOM 2860 N N . THR A 1 353 ? -27.766 6.625 27.724 1.00 90.75 353 THR A N 1
ATOM 2861 C CA . THR A 1 353 ? -29.067 6.016 28.043 1.00 90.75 353 THR A CA 1
ATOM 2862 C C . THR A 1 353 ? -30.147 7.106 28.003 1.00 90.75 353 THR A C 1
ATOM 2864 O O . THR A 1 353 ? -29.860 8.265 27.692 1.00 90.75 353 THR A O 1
ATOM 2867 N N . ASP A 1 354 ? -31.388 6.766 28.357 1.00 88.00 354 ASP A N 1
ATOM 2868 C CA . ASP A 1 354 ? -32.472 7.744 28.523 1.00 88.00 354 ASP A CA 1
ATOM 2869 C C . ASP A 1 354 ? -32.196 8.786 29.630 1.00 88.00 354 ASP A C 1
ATOM 2871 O O . ASP A 1 354 ? -32.749 9.883 29.594 1.00 88.00 354 ASP A O 1
ATOM 2875 N N . SER A 1 355 ? -31.345 8.452 30.612 1.00 87.50 355 SER A N 1
ATOM 2876 C CA . SER A 1 355 ? -31.094 9.248 31.827 1.00 87.50 355 SER A CA 1
ATOM 2877 C C . SER A 1 355 ? -29.638 9.681 32.034 1.00 87.50 355 SER A C 1
ATOM 2879 O O . SER A 1 355 ? -29.377 10.538 32.874 1.00 87.50 355 SER A O 1
ATOM 2881 N N . PHE A 1 356 ? -28.684 9.105 31.299 1.00 90.44 356 PHE A N 1
ATOM 2882 C CA . PHE A 1 356 ? -27.247 9.333 31.469 1.00 90.44 356 PHE A CA 1
ATOM 2883 C C . PHE A 1 356 ? -26.575 9.633 30.130 1.00 90.44 356 PHE A C 1
ATOM 2885 O O . PHE A 1 356 ? -26.894 9.014 29.113 1.00 90.44 356 PHE A O 1
ATOM 2892 N N . ARG A 1 357 ? -25.606 10.553 30.137 1.00 93.12 357 ARG A N 1
ATOM 2893 C CA . ARG A 1 357 ? -24.725 10.846 29.001 1.00 93.12 357 ARG A CA 1
ATOM 2894 C C . ARG A 1 357 ? -23.309 11.112 29.496 1.00 93.12 357 ARG A C 1
ATOM 2896 O O . ARG A 1 357 ? -23.131 11.911 30.412 1.00 93.12 357 ARG A O 1
ATOM 2903 N N . LYS A 1 358 ? -22.323 10.472 28.871 1.00 94.06 358 LYS A N 1
ATOM 2904 C CA . LYS A 1 358 ? -20.894 10.684 29.124 1.00 94.06 358 LYS A CA 1
ATOM 2905 C C . LYS A 1 358 ? -20.117 10.524 27.825 1.00 94.06 358 LYS A C 1
ATOM 2907 O O . LYS A 1 358 ? -20.324 9.556 27.098 1.00 94.06 358 LYS A O 1
ATOM 2912 N N . GLU A 1 359 ? -19.241 11.473 27.548 1.00 96.25 359 GLU A N 1
ATOM 2913 C CA . GLU A 1 359 ? -18.301 11.401 26.431 1.00 96.25 359 GLU A CA 1
ATOM 2914 C C . GLU A 1 359 ? -17.030 10.675 26.891 1.00 96.25 359 GLU A C 1
ATOM 2916 O O . GLU A 1 359 ? -16.639 10.782 28.056 1.00 96.25 359 GLU A O 1
ATOM 2921 N N . LEU A 1 360 ? -16.436 9.896 25.988 1.00 95.50 360 LEU A N 1
ATOM 2922 C CA . LEU A 1 360 ? -15.179 9.166 26.165 1.00 95.50 360 LEU A CA 1
ATOM 2923 C C . LEU A 1 360 ? -14.264 9.466 24.970 1.00 95.50 360 LEU A C 1
ATOM 2925 O O . LEU A 1 360 ? -14.752 9.591 23.841 1.00 95.50 360 LEU A O 1
ATOM 2929 N N . CYS A 1 361 ? -12.960 9.562 25.218 1.00 95.19 361 CYS A N 1
ATOM 2930 C CA . CYS A 1 361 ? -11.962 10.065 24.264 1.00 95.19 361 CYS A CA 1
ATOM 2931 C C . CYS A 1 361 ? -10.788 9.084 24.071 1.00 95.19 361 CYS A C 1
ATOM 2933 O O . CYS A 1 361 ? -10.762 8.009 24.663 1.00 95.19 361 CYS A O 1
ATOM 2935 N N . ASP A 1 362 ? -9.795 9.470 23.268 1.00 94.06 362 ASP A N 1
ATOM 2936 C CA . ASP A 1 362 ? -8.476 8.834 23.143 1.00 94.06 362 ASP A CA 1
ATOM 2937 C C . ASP A 1 362 ? -7.945 8.315 24.504 1.00 94.06 362 ASP A C 1
ATOM 2939 O O . ASP A 1 362 ? -7.739 9.084 25.446 1.00 94.06 362 ASP A O 1
ATOM 2943 N N . GLY A 1 363 ? -7.729 7.000 24.612 1.00 91.12 363 GLY A N 1
ATOM 2944 C CA . GLY A 1 363 ? -7.283 6.311 25.827 1.00 91.12 363 GLY A CA 1
ATOM 2945 C C . GLY A 1 363 ? -8.390 5.750 26.729 1.00 91.12 363 GLY A C 1
ATOM 2946 O O . GLY A 1 363 ? -8.110 4.855 27.533 1.00 91.12 363 GLY A O 1
ATOM 2947 N N . ASP A 1 364 ? -9.643 6.190 26.600 1.00 93.56 364 ASP A N 1
ATOM 2948 C CA . ASP A 1 364 ? -10.769 5.556 27.293 1.00 93.56 364 ASP A CA 1
ATOM 2949 C C . ASP A 1 364 ? -11.113 4.178 26.695 1.00 93.56 364 ASP A C 1
ATOM 2951 O O . ASP A 1 364 ? -10.706 3.789 25.598 1.00 93.56 364 ASP A O 1
ATOM 2955 N N . TYR A 1 365 ? -11.910 3.413 27.436 1.00 93.25 365 TYR A N 1
ATOM 2956 C CA . TYR A 1 365 ? -12.437 2.119 27.009 1.00 93.25 365 TYR A CA 1
ATOM 2957 C C . TYR A 1 365 ? -13.879 1.939 27.483 1.00 93.25 365 TYR A C 1
ATOM 2959 O O . TYR A 1 365 ? -14.292 2.545 28.481 1.00 93.25 365 TYR A O 1
ATOM 2967 N N . PHE A 1 366 ? -14.649 1.112 26.773 1.00 93.25 366 PHE A N 1
ATOM 2968 C CA . PHE A 1 366 ? -16.055 0.852 27.075 1.00 93.25 366 PHE A CA 1
ATOM 2969 C C . PHE A 1 366 ? -16.504 -0.580 26.746 1.00 93.25 366 PHE A C 1
ATOM 2971 O O . PHE A 1 366 ? -15.986 -1.260 25.856 1.00 93.25 366 PHE A O 1
ATOM 2978 N N . GLY A 1 367 ? -17.561 -1.014 27.435 1.00 89.69 367 GLY A N 1
ATOM 2979 C CA . GLY A 1 367 ? -18.222 -2.303 27.227 1.00 89.69 367 GLY A CA 1
ATOM 2980 C C . GLY A 1 367 ? -17.892 -3.364 28.278 1.00 89.69 367 GLY A C 1
ATOM 2981 O O . GLY A 1 367 ? -18.536 -4.408 28.273 1.00 89.69 367 GLY A O 1
ATOM 2982 N N . GLU A 1 368 ? -16.975 -3.085 29.204 1.00 86.69 368 GLU A N 1
ATOM 2983 C CA . GLU A 1 368 ? -16.597 -3.922 30.353 1.00 86.69 368 GLU A CA 1
ATOM 2984 C C . GLU A 1 368 ? -17.774 -4.281 31.276 1.00 86.69 368 GLU A C 1
ATOM 2986 O O . GLU A 1 368 ? -17.858 -5.418 31.727 1.00 86.69 368 GLU A O 1
ATOM 2991 N N . VAL A 1 369 ? -18.753 -3.383 31.474 1.00 84.81 369 VAL A N 1
ATOM 2992 C CA . VAL A 1 369 ? -19.973 -3.674 32.268 1.00 84.81 369 VAL A CA 1
ATOM 2993 C C . VAL A 1 369 ? -20.751 -4.884 31.718 1.00 84.81 369 VAL A C 1
ATOM 2995 O O . VAL A 1 369 ? -21.467 -5.565 32.448 1.00 84.81 369 VAL A O 1
ATOM 2998 N N . CYS A 1 370 ? -20.561 -5.220 30.437 1.00 80.44 370 CYS A N 1
ATOM 2999 C CA . CYS A 1 370 ? -21.168 -6.389 29.801 1.00 80.44 370 CYS A CA 1
ATOM 3000 C C . CYS A 1 370 ? -20.709 -7.736 30.404 1.00 80.44 370 CYS A C 1
ATOM 3002 O O . CYS A 1 370 ? -21.396 -8.746 30.233 1.00 80.44 370 CYS A O 1
ATOM 3004 N N . LEU A 1 371 ? -19.572 -7.744 31.114 1.00 73.38 371 LEU A N 1
ATOM 3005 C CA . LEU A 1 371 ? -19.051 -8.889 31.867 1.00 73.38 371 LEU A CA 1
ATOM 3006 C C . LEU A 1 371 ? -19.887 -9.169 33.127 1.00 73.38 371 LEU A C 1
ATOM 3008 O O . LEU A 1 371 ? -20.094 -10.327 33.476 1.00 73.38 371 LEU A O 1
ATOM 3012 N N . LEU A 1 372 ? -20.410 -8.122 33.778 1.00 73.88 372 LEU A N 1
ATOM 3013 C CA . LEU A 1 372 ? -21.267 -8.239 34.964 1.00 73.88 372 LEU A CA 1
ATOM 3014 C C . LEU A 1 372 ? -22.697 -8.651 34.584 1.00 73.88 372 LEU A C 1
ATOM 3016 O O . LEU A 1 372 ? -23.319 -9.500 35.217 1.00 73.88 372 LEU A O 1
ATOM 3020 N N . THR A 1 373 ? -23.229 -8.079 33.503 1.00 69.31 373 THR A N 1
ATOM 3021 C CA . THR A 1 373 ? -24.651 -8.176 33.118 1.00 69.31 373 THR A CA 1
ATOM 3022 C C . THR A 1 373 ? -25.012 -9.448 32.341 1.00 69.31 373 THR A C 1
ATOM 3024 O O . THR A 1 373 ? -26.022 -9.476 31.628 1.00 69.31 373 THR A O 1
ATOM 3027 N N . LYS A 1 374 ? -24.183 -10.498 32.439 1.00 72.06 374 LYS A N 1
ATOM 3028 C CA . LYS A 1 374 ? -24.319 -11.768 31.702 1.00 72.06 374 LYS A CA 1
ATOM 3029 C C . LYS A 1 374 ? -24.512 -11.541 30.188 1.00 72.06 374 LYS A C 1
ATOM 3031 O O . LYS A 1 374 ? -25.385 -12.139 29.561 1.00 72.06 374 LYS A O 1
ATOM 3036 N N . GLY A 1 375 ? -23.710 -10.641 29.603 1.00 76.12 375 GLY A N 1
ATOM 3037 C CA . GLY A 1 375 ? -23.661 -10.411 28.155 1.00 76.12 375 GLY A CA 1
ATOM 3038 C C . GLY A 1 375 ? -24.654 -9.385 27.589 1.00 76.12 375 GLY A C 1
ATOM 3039 O O . GLY A 1 375 ? -24.906 -9.417 26.385 1.00 76.12 375 GLY A O 1
ATOM 3040 N N . LYS A 1 376 ? -25.226 -8.470 28.393 1.00 86.56 376 LYS A N 1
ATOM 3041 C CA . LYS A 1 376 ? -26.161 -7.424 27.911 1.00 86.56 376 LYS A CA 1
ATOM 3042 C C . LYS A 1 376 ? -25.592 -6.004 27.989 1.00 86.56 376 LYS A C 1
ATOM 3044 O O . LYS A 1 376 ? -25.079 -5.571 29.019 1.00 86.56 376 LYS A O 1
ATOM 3049 N N . ARG A 1 377 ? -25.760 -5.222 26.919 1.00 89.94 377 ARG A N 1
ATOM 3050 C CA . ARG A 1 377 ? -25.314 -3.819 26.846 1.00 89.94 377 ARG A CA 1
ATOM 3051 C C . ARG A 1 377 ? -26.197 -2.893 27.695 1.00 89.94 377 ARG A C 1
ATOM 3053 O O . ARG A 1 377 ? -27.403 -2.815 27.472 1.00 89.94 377 ARG A O 1
ATOM 3060 N N . VAL A 1 378 ? -25.598 -2.157 28.635 1.00 87.81 378 VAL A N 1
ATOM 3061 C CA . VAL A 1 378 ? -26.325 -1.277 29.584 1.00 87.81 378 VAL A CA 1
ATOM 3062 C C . VAL A 1 378 ? -26.625 0.115 29.011 1.00 87.81 378 VAL A C 1
ATOM 3064 O O . VAL A 1 378 ? -27.599 0.748 29.415 1.00 87.81 378 VAL A O 1
ATOM 3067 N N . ALA A 1 379 ? -25.843 0.561 28.027 1.00 91.69 379 ALA A N 1
ATOM 3068 C CA . ALA A 1 379 ? -25.998 1.835 27.325 1.00 91.69 379 ALA A CA 1
ATOM 3069 C C . ALA A 1 379 ? -25.798 1.662 25.811 1.00 91.69 379 ALA A C 1
ATOM 3071 O O . ALA A 1 379 ? -25.253 0.651 25.359 1.00 91.69 379 ALA A O 1
ATOM 3072 N N . SER A 1 380 ? -26.235 2.653 25.033 1.00 94.75 380 SER A N 1
ATOM 3073 C CA . SER A 1 380 ? -25.826 2.806 23.633 1.00 94.75 380 SER A CA 1
ATOM 3074 C C . SER A 1 380 ? -24.525 3.608 23.566 1.00 94.75 380 SER A C 1
ATOM 3076 O O . SER A 1 380 ? -24.279 4.449 24.428 1.00 94.75 380 SER A O 1
ATOM 3078 N N . VAL A 1 381 ? -23.703 3.367 22.546 1.00 96.75 381 VAL A N 1
ATOM 3079 C CA . VAL A 1 381 ? -22.469 4.122 22.292 1.00 96.75 381 VAL A CA 1
ATOM 3080 C C . VAL A 1 381 ? -22.443 4.536 20.826 1.00 96.75 381 VAL A C 1
ATOM 3082 O O . VAL A 1 381 ? -22.564 3.682 19.944 1.00 96.75 381 VAL A O 1
ATOM 3085 N N . THR A 1 382 ? -22.296 5.837 20.583 1.00 97.62 382 THR A N 1
ATOM 3086 C CA . THR A 1 382 ? -22.326 6.451 19.248 1.00 97.62 382 THR A CA 1
ATOM 3087 C C . THR A 1 382 ? -21.060 7.267 19.020 1.00 97.62 382 THR A C 1
ATOM 3089 O O . THR A 1 382 ? -20.666 8.037 19.891 1.00 97.62 382 THR A O 1
ATOM 3092 N N . ALA A 1 383 ? -20.439 7.130 17.854 1.00 98.00 383 ALA A N 1
ATOM 3093 C CA . ALA A 1 383 ? -19.277 7.914 17.455 1.00 98.00 383 ALA A CA 1
ATOM 3094 C C . ALA A 1 383 ? -19.644 9.396 17.223 1.00 98.00 383 ALA A C 1
ATOM 3096 O O . ALA A 1 383 ? -20.579 9.697 16.478 1.00 98.00 383 ALA A O 1
ATOM 3097 N N . LEU A 1 384 ? -18.908 10.312 17.859 1.00 97.56 384 LEU A N 1
ATOM 3098 C CA . LEU A 1 384 ? -18.992 11.769 17.662 1.00 97.56 384 LEU A CA 1
ATOM 3099 C C . LEU A 1 384 ? -17.967 12.287 16.640 1.00 97.56 384 LEU A C 1
ATOM 3101 O O . LEU A 1 384 ? -18.110 13.392 16.131 1.00 97.56 384 LEU A O 1
ATOM 3105 N N . SER A 1 385 ? -16.949 11.486 16.331 1.00 96.94 385 SER A N 1
ATOM 3106 C CA . SER A 1 385 ? -15.963 11.722 15.274 1.00 96.94 385 SER A CA 1
ATOM 3107 C C . SER A 1 385 ? -15.692 10.410 14.533 1.00 96.94 385 SER A C 1
ATOM 3109 O O . SER A 1 385 ? -16.255 9.373 14.878 1.00 96.94 385 SER A O 1
ATOM 3111 N N . THR A 1 386 ? -14.793 10.402 13.547 1.00 96.94 386 THR A N 1
ATOM 3112 C CA . THR A 1 386 ? -14.188 9.134 13.107 1.00 96.94 386 THR A CA 1
ATOM 3113 C C . THR A 1 386 ? -13.417 8.527 14.282 1.00 96.94 386 THR A C 1
ATOM 3115 O O . THR A 1 386 ? -12.575 9.202 14.876 1.00 96.94 386 THR A O 1
ATOM 3118 N N . CYS A 1 387 ? -13.730 7.282 14.637 1.00 97.19 387 CYS A N 1
ATOM 3119 C CA . CYS A 1 387 ? -13.159 6.566 15.774 1.00 97.19 387 CYS A CA 1
ATOM 3120 C C . CYS A 1 387 ? -12.323 5.375 15.306 1.00 97.19 387 CYS A C 1
ATOM 3122 O O . CYS A 1 387 ? -12.783 4.544 14.520 1.00 97.19 387 CYS A O 1
ATOM 3124 N N . HIS A 1 388 ? -11.121 5.275 15.858 1.00 95.94 388 HIS A N 1
ATOM 3125 C CA . HIS A 1 388 ? -10.140 4.221 15.660 1.00 95.94 388 HIS A CA 1
ATOM 3126 C C . HIS A 1 388 ? -10.103 3.387 16.942 1.00 95.94 388 HIS A C 1
ATOM 3128 O O . HIS A 1 388 ? -9.721 3.888 18.001 1.00 95.94 388 HIS A O 1
ATOM 3134 N N . LEU A 1 389 ? -10.604 2.150 16.872 1.00 95.50 389 LEU A N 1
ATOM 3135 C CA . LEU A 1 389 ? -10.881 1.317 18.042 1.00 95.50 389 LEU A CA 1
ATOM 3136 C C . LEU A 1 389 ? -10.197 -0.047 17.939 1.00 95.50 389 LEU A C 1
ATOM 3138 O O . LEU A 1 389 ? -10.153 -0.659 16.872 1.00 95.50 389 LEU A O 1
ATOM 3142 N N . PHE A 1 390 ? -9.786 -0.594 19.079 1.00 94.50 390 PHE A N 1
ATOM 3143 C CA . PHE A 1 390 ? -9.434 -2.008 19.187 1.00 94.50 390 PHE A CA 1
ATOM 3144 C C . PHE A 1 390 ? -10.531 -2.758 19.934 1.00 94.50 390 PHE A C 1
ATOM 3146 O O . PHE A 1 390 ? -10.855 -2.424 21.073 1.00 94.50 390 PHE A O 1
ATOM 3153 N N . SER A 1 391 ? -11.110 -3.778 19.301 1.00 94.00 391 SER A N 1
ATOM 3154 C CA . SER A 1 391 ? -12.111 -4.644 19.924 1.00 94.00 391 SER A CA 1
ATOM 3155 C C . SER A 1 391 ? -11.481 -5.922 20.484 1.00 94.00 391 SER A C 1
ATOM 3157 O O . SER A 1 391 ? -10.539 -6.478 19.910 1.00 94.00 391 SER A O 1
ATOM 3159 N N . LEU A 1 392 ? -12.006 -6.392 21.618 1.00 92.06 392 LEU A N 1
ATOM 3160 C CA . LEU A 1 392 ? -11.562 -7.609 22.300 1.00 92.06 392 LEU A CA 1
ATOM 3161 C C . LEU A 1 392 ? -12.771 -8.437 22.731 1.00 92.06 392 LEU A C 1
ATOM 3163 O O . LEU A 1 392 ? -13.615 -7.958 23.485 1.00 92.06 392 LEU A O 1
ATOM 3167 N N . SER A 1 393 ? -12.860 -9.676 22.243 1.00 91.88 393 SER A N 1
ATOM 3168 C CA . SER A 1 393 ? -13.962 -10.589 22.571 1.00 91.88 393 SER A CA 1
ATOM 3169 C C . SER A 1 393 ? -13.976 -10.954 24.057 1.00 91.88 393 SER A C 1
ATOM 3171 O O . SER A 1 393 ? -12.922 -11.206 24.641 1.00 91.88 393 SER A O 1
ATOM 3173 N N . VAL A 1 394 ? -15.177 -1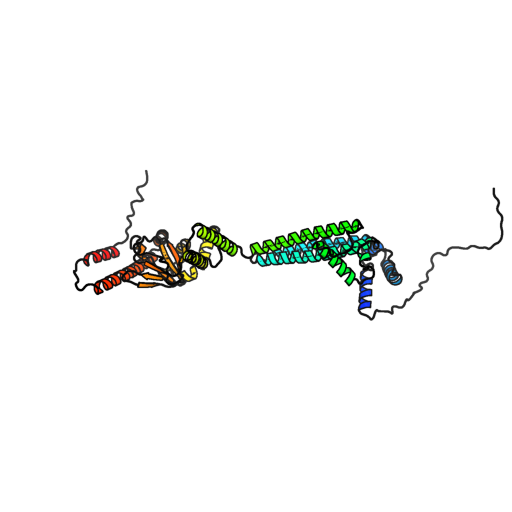1.026 24.638 1.00 86.88 394 VAL A N 1
ATOM 3174 C CA . VAL A 1 394 ? -15.424 -11.441 26.029 1.00 86.88 394 VAL A CA 1
ATOM 3175 C C . VAL A 1 394 ? -14.841 -12.827 26.312 1.00 86.88 394 VAL A C 1
ATOM 3177 O O . VAL A 1 394 ? -14.242 -13.016 27.366 1.00 86.88 394 VAL A O 1
ATOM 3180 N N . ASP A 1 395 ? -14.934 -13.764 25.366 1.00 88.31 395 ASP A N 1
ATOM 3181 C CA . ASP A 1 395 ? -14.421 -15.130 25.534 1.00 88.31 395 ASP A CA 1
ATOM 3182 C C . ASP A 1 395 ? -12.893 -15.128 25.691 1.00 88.31 395 ASP A C 1
ATOM 3184 O O . ASP A 1 395 ? -12.357 -15.642 26.673 1.00 88.31 395 ASP A O 1
ATOM 3188 N N . ASN A 1 396 ? -12.191 -14.455 24.770 1.00 89.44 396 ASN A N 1
ATOM 3189 C CA . ASN A 1 396 ? -10.736 -14.284 24.838 1.00 89.44 396 ASN A CA 1
ATOM 3190 C C . ASN A 1 396 ? -10.318 -13.520 26.105 1.00 89.44 396 ASN A C 1
ATOM 3192 O O . ASN A 1 396 ? -9.305 -13.848 26.715 1.00 89.44 396 ASN A O 1
ATOM 3196 N N . PHE A 1 397 ? -11.087 -12.503 26.507 1.00 85.56 397 PHE A N 1
ATOM 3197 C CA . PHE A 1 397 ? -10.776 -11.701 27.687 1.00 85.56 397 PHE A CA 1
ATOM 3198 C C . PHE A 1 397 ? -10.904 -12.521 28.971 1.00 85.56 397 PHE A C 1
ATOM 3200 O O . PHE A 1 397 ? -9.979 -12.527 29.776 1.00 85.56 397 PHE A O 1
ATOM 3207 N N . ASN A 1 398 ? -11.983 -13.293 29.122 1.00 85.69 398 ASN A N 1
ATOM 3208 C CA . ASN A 1 398 ? -12.164 -14.211 30.246 1.00 85.69 398 ASN A CA 1
ATOM 3209 C C . ASN A 1 398 ? -11.030 -15.249 30.319 1.00 85.69 398 ASN A C 1
ATOM 3211 O O . ASN A 1 398 ? -10.510 -15.494 31.405 1.00 85.69 398 ASN A O 1
ATOM 3215 N N . VAL A 1 399 ? -10.593 -15.796 29.176 1.00 87.56 399 VAL A N 1
ATOM 3216 C CA . VAL A 1 399 ? -9.462 -16.743 29.091 1.00 87.56 399 VAL A CA 1
ATOM 3217 C C . VAL A 1 399 ? -8.120 -16.115 29.493 1.00 87.56 399 VAL A C 1
ATOM 3219 O O . VAL A 1 399 ? -7.271 -16.820 30.027 1.00 87.56 399 VAL A O 1
ATOM 3222 N N . VAL A 1 400 ? -7.912 -14.807 29.299 1.00 88.44 400 VAL A N 1
ATOM 3223 C CA . VAL A 1 400 ? -6.729 -14.114 29.849 1.00 88.44 400 VAL A CA 1
ATOM 3224 C C . VAL A 1 400 ? -6.912 -13.801 31.340 1.00 88.44 400 VAL A C 1
ATOM 3226 O O . VAL A 1 400 ? -5.980 -13.957 32.127 1.00 88.44 400 VAL A O 1
ATOM 3229 N N . LEU A 1 401 ? -8.108 -13.383 31.763 1.00 85.56 401 LEU A N 1
ATOM 3230 C CA . LEU A 1 401 ? -8.382 -12.957 33.140 1.00 85.56 401 LEU A CA 1
ATOM 3231 C C . LEU A 1 401 ? -8.355 -14.090 34.180 1.00 85.56 401 LEU A C 1
ATOM 3233 O O . LEU A 1 401 ? -8.214 -13.793 35.367 1.00 85.56 401 LEU A O 1
ATOM 3237 N N . THR A 1 402 ? -8.425 -15.364 33.779 1.00 87.69 402 THR A N 1
ATOM 3238 C CA . THR A 1 402 ? -8.136 -16.502 34.678 1.00 87.69 402 THR A CA 1
ATOM 3239 C C . THR A 1 402 ? -6.666 -16.553 35.099 1.00 87.69 402 THR A C 1
ATOM 3241 O O . THR A 1 402 ? -6.376 -16.928 36.231 1.00 87.69 402 THR A O 1
ATOM 3244 N N . CYS A 1 403 ? -5.736 -16.133 34.234 1.00 87.44 403 CYS A N 1
ATOM 3245 C CA . CYS A 1 403 ? -4.305 -16.070 34.545 1.00 87.44 403 CYS A CA 1
ATOM 3246 C C . CYS A 1 403 ? -3.902 -14.805 35.323 1.00 87.44 403 CYS A C 1
ATOM 3248 O O . CYS A 1 403 ? -2.844 -14.794 35.947 1.00 87.44 403 CYS A O 1
ATOM 3250 N N . PHE A 1 404 ? -4.722 -13.747 35.296 1.00 88.75 404 PHE A N 1
ATOM 3251 C CA . PHE A 1 404 ? -4.400 -12.435 35.877 1.00 88.75 404 PHE A CA 1
ATOM 3252 C C . PHE A 1 404 ? -5.534 -11.914 36.793 1.00 88.75 404 PHE A C 1
ATOM 3254 O O . PHE A 1 404 ? -6.205 -10.925 36.467 1.00 88.75 404 PHE A O 1
ATOM 3261 N N . PRO A 1 405 ? -5.766 -12.560 37.957 1.00 87.00 405 PRO A N 1
ATOM 3262 C CA . PRO A 1 405 ? -6.912 -12.281 38.828 1.00 87.00 405 PRO A CA 1
ATOM 3263 C C . PRO A 1 405 ? -6.926 -10.858 39.407 1.00 87.00 405 PRO A C 1
ATOM 3265 O O . PRO A 1 405 ? -8.000 -10.291 39.601 1.00 87.00 405 PRO A O 1
ATOM 3268 N N . ASP A 1 406 ? -5.766 -10.238 39.628 1.00 86.56 406 ASP A N 1
ATOM 3269 C CA . ASP A 1 406 ? -5.684 -8.858 40.131 1.00 86.56 406 ASP A CA 1
ATOM 3270 C C . ASP A 1 406 ? -6.207 -7.839 39.112 1.00 86.56 406 ASP A C 1
ATOM 3272 O O . ASP A 1 406 ? -6.815 -6.827 39.472 1.00 86.56 406 ASP A O 1
ATOM 3276 N N . VAL A 1 407 ? -6.028 -8.128 37.818 1.00 85.38 407 VAL A N 1
ATOM 3277 C CA . VAL A 1 407 ? -6.581 -7.300 36.743 1.00 85.38 407 VAL A CA 1
ATOM 3278 C C . VAL A 1 407 ? -8.083 -7.553 36.601 1.00 85.38 407 VAL A C 1
ATOM 3280 O O . VAL A 1 407 ? -8.839 -6.591 36.475 1.00 85.38 407 VAL A O 1
ATOM 3283 N N . ARG A 1 408 ? -8.539 -8.812 36.739 1.00 85.75 408 ARG A N 1
ATOM 3284 C CA . ARG A 1 408 ? -9.973 -9.168 36.798 1.00 85.75 408 ARG A CA 1
ATOM 3285 C C . ARG A 1 408 ? -10.693 -8.368 37.888 1.00 85.75 408 ARG A C 1
ATOM 3287 O O . ARG A 1 408 ? -11.712 -7.746 37.598 1.00 85.75 408 ARG A O 1
ATOM 3294 N N . LYS A 1 409 ? -10.130 -8.323 39.103 1.00 86.12 409 LYS A N 1
ATOM 3295 C CA . LYS A 1 409 ? -10.654 -7.535 40.232 1.00 86.12 409 LYS A CA 1
ATOM 3296 C C . LYS A 1 409 ? -10.719 -6.040 39.906 1.00 86.12 409 LYS A C 1
ATOM 3298 O O . LYS A 1 409 ? -11.776 -5.438 40.063 1.00 86.12 409 LYS A O 1
ATOM 3303 N N . ALA A 1 410 ? -9.638 -5.454 39.384 1.00 86.19 410 ALA A N 1
ATOM 3304 C CA . ALA A 1 410 ? -9.610 -4.031 39.028 1.00 86.19 410 ALA A CA 1
ATOM 3305 C C . ALA A 1 410 ? -10.683 -3.650 37.986 1.00 86.19 410 ALA A C 1
ATOM 3307 O O . ALA A 1 410 ? -11.379 -2.650 38.156 1.00 86.19 410 ALA A O 1
ATOM 3308 N N . ILE A 1 411 ? -10.861 -4.468 36.941 1.00 84.44 411 ILE A N 1
ATOM 3309 C CA . ILE A 1 411 ? -11.896 -4.255 35.915 1.00 84.44 411 ILE A CA 1
ATOM 3310 C C . ILE A 1 411 ? -13.299 -4.394 36.513 1.00 84.44 411 ILE A C 1
ATOM 3312 O O . ILE A 1 411 ? -14.176 -3.595 36.191 1.00 84.44 411 ILE A O 1
ATOM 3316 N N . MET A 1 412 ? -13.520 -5.380 37.390 1.00 85.25 412 MET A N 1
ATOM 3317 C CA . MET A 1 412 ? -14.806 -5.573 38.066 1.00 85.25 412 MET A CA 1
ATOM 3318 C C . MET A 1 412 ? -15.179 -4.369 38.938 1.00 85.25 412 MET A C 1
ATOM 3320 O O . MET A 1 412 ? -16.317 -3.915 38.849 1.00 85.25 412 MET A O 1
ATOM 3324 N N . CYS A 1 413 ? -14.234 -3.785 39.683 1.00 87.12 413 CYS A N 1
ATOM 3325 C CA . CYS A 1 413 ? -14.473 -2.550 40.437 1.00 87.12 413 CYS A CA 1
ATOM 3326 C C . CYS A 1 413 ? -14.912 -1.396 39.520 1.00 87.12 413 CYS A C 1
ATOM 3328 O O . CYS A 1 413 ? -15.984 -0.832 39.724 1.00 87.12 413 CYS A O 1
ATOM 3330 N N . THR A 1 414 ? -14.160 -1.098 38.453 1.00 87.19 414 THR A N 1
ATOM 3331 C CA . THR A 1 414 ? -14.528 -0.018 37.516 1.00 87.19 414 THR A CA 1
ATOM 3332 C C . THR A 1 414 ? -15.837 -0.297 36.767 1.00 87.19 414 THR A C 1
ATOM 3334 O O . THR A 1 414 ? -16.594 0.628 36.468 1.00 87.19 414 THR A O 1
ATOM 3337 N N . ALA A 1 415 ? -16.155 -1.562 36.486 1.00 86.75 415 ALA A N 1
ATOM 3338 C CA . ALA A 1 415 ? -17.434 -1.950 35.898 1.00 86.75 415 ALA A CA 1
ATOM 3339 C C . ALA A 1 415 ? -18.611 -1.745 36.874 1.00 86.75 415 ALA A C 1
ATOM 3341 O O . ALA A 1 415 ? -19.669 -1.282 36.446 1.00 86.75 415 ALA A O 1
ATOM 3342 N N . LEU A 1 416 ? -18.426 -2.029 38.170 1.00 88.38 416 LEU A N 1
ATOM 3343 C CA . LEU A 1 416 ? -19.417 -1.784 39.226 1.00 88.38 416 LEU A CA 1
ATOM 3344 C C . LEU A 1 416 ? -19.634 -0.283 39.467 1.00 88.38 416 LEU A C 1
ATOM 3346 O O . LEU A 1 416 ? -20.780 0.158 39.532 1.00 88.38 416 LEU A O 1
ATOM 3350 N N . GLU A 1 417 ? -18.562 0.512 39.519 1.00 88.62 417 GLU A N 1
ATOM 3351 C CA . GLU A 1 417 ? -18.620 1.981 39.606 1.00 88.62 417 GLU A CA 1
ATOM 3352 C C . GLU A 1 417 ? -19.437 2.569 38.445 1.00 88.62 417 GLU A C 1
ATOM 3354 O O . GLU A 1 417 ? -20.424 3.272 38.659 1.00 88.62 417 GLU A O 1
ATOM 3359 N N . ARG A 1 418 ? -19.101 2.195 37.203 1.00 87.62 418 ARG A N 1
ATOM 3360 C CA . ARG A 1 418 ? -19.822 2.639 35.998 1.00 87.62 418 ARG A CA 1
ATOM 3361 C C . ARG A 1 418 ? -21.268 2.133 35.950 1.00 87.62 418 ARG A C 1
ATOM 3363 O O . ARG A 1 418 ? -22.141 2.832 35.439 1.00 87.62 418 ARG A O 1
ATOM 3370 N N . GLN A 1 419 ? -21.550 0.937 36.472 1.00 86.31 419 GLN A N 1
ATOM 3371 C CA . GLN A 1 419 ? -22.921 0.435 36.604 1.00 86.31 419 GLN A CA 1
ATOM 3372 C C . GLN A 1 419 ? -23.719 1.248 37.632 1.00 86.31 419 GLN A C 1
ATOM 3374 O O . GLN A 1 419 ? -24.896 1.527 37.396 1.00 86.31 419 GLN A O 1
ATOM 3379 N N . LYS A 1 420 ? -23.086 1.675 38.731 1.00 87.38 420 LYS A N 1
ATOM 3380 C CA . LYS A 1 420 ? -23.704 2.539 39.738 1.00 87.38 420 LYS A CA 1
ATOM 3381 C C . LYS A 1 420 ? -23.996 3.939 39.194 1.00 87.38 420 LYS A C 1
ATOM 3383 O O . LYS A 1 420 ? -25.133 4.378 39.330 1.00 87.38 420 LYS A O 1
ATOM 3388 N N . ASP A 1 421 ? -23.054 4.580 38.494 1.00 87.44 421 ASP A N 1
ATOM 3389 C CA . ASP A 1 421 ? -23.271 5.877 37.817 1.00 87.44 421 ASP A CA 1
ATOM 3390 C C . ASP A 1 421 ? -24.552 5.865 36.952 1.00 87.44 421 ASP A C 1
ATOM 3392 O O . ASP A 1 421 ? -25.364 6.795 36.975 1.00 87.44 421 ASP A O 1
ATOM 3396 N N . LEU A 1 422 ? -24.758 4.774 36.202 1.00 85.38 422 LEU A N 1
ATOM 3397 C CA . LEU A 1 422 ? -25.918 4.573 35.327 1.00 85.38 422 LEU A CA 1
ATOM 3398 C C . LEU A 1 422 ? -27.234 4.363 36.101 1.00 85.38 422 LEU A C 1
ATOM 3400 O O . LEU A 1 422 ? -28.299 4.756 35.612 1.00 85.38 422 LEU A O 1
ATOM 3404 N N . LEU A 1 423 ? -27.180 3.756 37.291 1.00 84.56 423 LEU A N 1
ATOM 3405 C CA . LEU A 1 423 ? -28.333 3.550 38.174 1.00 84.56 423 LEU A CA 1
ATOM 3406 C C . LEU A 1 423 ? -28.703 4.830 38.932 1.00 84.56 423 LEU A C 1
ATOM 3408 O O . LEU A 1 423 ? -29.869 5.225 38.906 1.00 84.56 423 LEU A O 1
ATOM 3412 N N . ASP A 1 424 ? -27.729 5.518 39.526 1.00 86.94 424 ASP A N 1
ATOM 3413 C CA . ASP A 1 424 ? -27.944 6.759 40.278 1.00 86.94 424 ASP A CA 1
ATOM 3414 C C . ASP A 1 424 ? -28.513 7.860 39.359 1.00 86.94 424 ASP A C 1
ATOM 3416 O O . ASP A 1 424 ? -29.483 8.536 39.713 1.00 86.94 424 ASP A O 1
ATOM 3420 N N . ALA A 1 425 ? -28.022 7.964 38.116 1.00 83.50 425 ALA A N 1
ATOM 3421 C CA . ALA A 1 425 ? -28.593 8.854 37.102 1.00 83.50 425 ALA A CA 1
ATOM 3422 C C . ALA A 1 425 ? -30.043 8.490 36.720 1.00 83.50 425 ALA A C 1
ATOM 3424 O O . ALA A 1 425 ? -30.873 9.373 36.490 1.00 83.50 425 ALA A O 1
ATOM 3425 N N . LYS A 1 426 ? -30.384 7.194 36.670 1.00 82.00 426 LYS A N 1
ATOM 3426 C CA . LYS A 1 426 ? -31.757 6.726 36.409 1.00 82.00 426 LYS A CA 1
ATOM 3427 C C . LYS A 1 426 ? -32.701 7.058 37.568 1.00 82.00 426 LYS A C 1
ATOM 3429 O O . LYS A 1 426 ? -33.813 7.522 37.322 1.00 82.00 426 LYS A O 1
ATOM 3434 N N . ILE A 1 427 ? -32.252 6.876 38.811 1.00 80.00 427 ILE A N 1
ATOM 3435 C CA . ILE A 1 427 ? -33.010 7.236 40.019 1.00 80.00 427 ILE A CA 1
ATOM 3436 C C . ILE A 1 427 ? -33.230 8.755 40.071 1.00 80.00 427 ILE A C 1
ATOM 3438 O O . ILE A 1 427 ? -34.357 9.196 40.289 1.00 80.00 427 ILE A O 1
ATOM 3442 N N . GLY A 1 428 ? -32.201 9.560 39.779 1.00 75.94 428 GLY A N 1
ATOM 3443 C CA . GLY A 1 428 ? -32.318 11.020 39.692 1.00 75.94 428 GLY A CA 1
ATOM 3444 C C . GLY A 1 428 ? -33.330 11.484 38.636 1.00 75.94 428 GLY A C 1
ATOM 3445 O O . GLY A 1 428 ? -34.178 12.332 38.921 1.00 75.94 428 GLY A O 1
ATOM 3446 N N . ALA A 1 429 ? -33.308 10.880 37.443 1.00 71.00 429 ALA A N 1
ATOM 3447 C CA . ALA A 1 429 ? -34.264 11.183 36.376 1.00 71.00 429 ALA A CA 1
ATOM 3448 C C . ALA A 1 429 ? -35.717 10.818 36.744 1.00 71.00 429 ALA A C 1
ATOM 3450 O O . ALA A 1 429 ? -36.639 11.555 36.395 1.00 71.00 429 ALA A O 1
ATOM 3451 N N . GLN A 1 430 ? -35.933 9.719 37.477 1.00 61.50 430 GLN A N 1
ATOM 3452 C CA . GLN A 1 430 ? -37.264 9.325 37.959 1.00 61.50 430 GLN A CA 1
ATOM 3453 C C . GLN A 1 430 ? -37.738 10.196 39.135 1.00 61.50 430 GLN A C 1
ATOM 3455 O O . GLN A 1 430 ? -38.889 10.632 39.148 1.00 61.50 430 GLN A O 1
ATOM 3460 N N . GLY A 1 431 ? -36.849 10.546 40.070 1.00 53.62 431 GLY A N 1
ATOM 3461 C CA . GLY A 1 431 ? -37.145 11.470 41.172 1.00 53.62 431 GLY A CA 1
ATOM 3462 C C . GLY A 1 431 ? -37.568 12.866 40.699 1.00 53.62 431 GLY A C 1
ATOM 3463 O O . GLY A 1 431 ? -38.416 13.498 41.324 1.00 53.62 431 GLY A O 1
ATOM 3464 N N . ALA A 1 432 ? -37.060 13.316 39.547 1.00 53.56 432 ALA A N 1
ATOM 3465 C CA . ALA A 1 432 ? -37.492 14.551 38.893 1.00 53.56 432 ALA A CA 1
ATOM 3466 C C . ALA A 1 432 ? -38.894 14.474 38.241 1.00 53.56 432 ALA A C 1
ATOM 3468 O O . ALA A 1 432 ? -39.432 15.509 37.850 1.00 53.56 432 ALA A O 1
ATOM 3469 N N . GLN A 1 433 ? -39.490 13.280 38.111 1.00 46.69 433 GLN A N 1
ATOM 3470 C CA . GLN A 1 433 ? -40.777 13.061 37.432 1.00 46.69 433 GLN A CA 1
ATOM 3471 C C . GLN A 1 433 ? -41.927 12.627 38.359 1.00 46.69 433 GLN A C 1
ATOM 3473 O O . GLN A 1 433 ? -43.084 12.737 37.955 1.00 46.69 433 GLN A O 1
ATOM 3478 N N . THR A 1 434 ? -41.662 12.185 39.596 1.00 39.59 434 THR A N 1
ATOM 3479 C CA . THR A 1 434 ? -42.720 11.746 40.532 1.00 39.59 434 THR A CA 1
ATOM 3480 C C . THR A 1 434 ? -42.569 12.300 41.950 1.00 39.59 434 THR A C 1
ATOM 3482 O O . THR A 1 434 ? -41.748 11.826 42.735 1.00 39.59 434 THR A O 1
ATOM 3485 N N . GLN A 1 435 ? -43.465 13.216 42.333 1.00 37.66 435 GLN A N 1
ATOM 3486 C CA . GLN A 1 435 ? -43.765 13.480 43.744 1.00 37.66 435 GLN A CA 1
ATOM 3487 C C . GLN A 1 435 ? -44.615 12.332 44.315 1.00 37.66 435 GLN A C 1
ATOM 3489 O O . GLN A 1 435 ? -45.830 12.337 44.134 1.00 37.66 435 GLN A O 1
ATOM 3494 N N . ASN A 1 436 ? -43.957 11.351 44.948 1.00 34.19 436 ASN A N 1
ATOM 3495 C CA . ASN A 1 436 ? -44.410 10.509 46.078 1.00 34.19 436 ASN A CA 1
ATOM 3496 C C . ASN A 1 436 ? -43.657 9.160 46.055 1.00 34.19 436 ASN A C 1
ATOM 3498 O O . ASN A 1 436 ? -43.892 8.362 45.146 1.00 34.19 436 ASN A O 1
ATOM 3502 N N . PRO A 1 437 ? -42.781 8.863 47.033 1.00 42.94 437 PRO A N 1
ATOM 3503 C CA . PRO A 1 437 ? -42.121 7.565 47.124 1.00 42.94 437 PRO A CA 1
ATOM 3504 C C . PRO A 1 437 ? -43.000 6.537 47.852 1.00 42.94 437 PRO A C 1
ATOM 3506 O O . PRO A 1 437 ? -43.484 6.797 48.953 1.00 42.94 437 PRO A O 1
ATOM 3509 N N . THR A 1 438 ? -43.117 5.331 47.292 1.00 34.75 438 THR A N 1
ATOM 3510 C CA . THR A 1 438 ? -43.629 4.155 48.014 1.00 34.75 438 THR A CA 1
ATOM 3511 C C . THR A 1 438 ? -42.479 3.175 48.222 1.00 34.75 438 THR A C 1
ATOM 3513 O O . THR A 1 438 ? -41.946 2.613 47.267 1.00 34.75 438 THR A O 1
ATOM 3516 N N . THR A 1 439 ? -42.059 2.985 49.470 1.00 40.88 439 THR A N 1
ATOM 3517 C CA . THR A 1 439 ? -40.903 2.153 49.825 1.00 40.88 439 THR A CA 1
ATOM 3518 C C . THR A 1 439 ? -41.259 0.666 49.817 1.00 40.88 439 THR A C 1
ATOM 3520 O O . THR A 1 439 ? -41.792 0.153 50.799 1.00 40.88 439 THR A O 1
ATOM 3523 N N . SER A 1 440 ? -40.942 -0.033 48.726 1.00 35.44 440 SER A N 1
ATOM 3524 C CA . SER A 1 440 ? -40.962 -1.508 48.677 1.00 35.44 440 SER A CA 1
ATOM 3525 C C . SER A 1 440 ? -39.761 -2.118 47.951 1.00 35.44 440 SER A C 1
ATOM 3527 O O . SER A 1 440 ? -39.270 -3.156 48.374 1.00 35.44 440 SER A O 1
ATOM 3529 N N . GLY A 1 441 ? -39.235 -1.464 46.911 1.00 38.03 441 GLY A N 1
ATOM 3530 C CA . GLY A 1 441 ? -38.112 -1.998 46.132 1.00 38.03 441 GLY A CA 1
ATOM 3531 C C . GLY A 1 441 ? -36.733 -1.922 46.798 1.00 38.03 441 GLY A C 1
ATOM 3532 O O . GLY A 1 441 ? -35.772 -2.336 46.173 1.00 38.03 441 GLY A O 1
ATOM 3533 N N . LEU A 1 442 ? -36.588 -1.362 48.005 1.00 38.38 442 LEU A N 1
ATOM 3534 C CA . LEU A 1 442 ? -35.261 -1.073 48.575 1.00 38.38 442 LEU A CA 1
ATOM 3535 C C . LEU A 1 442 ? -34.535 -2.325 49.106 1.00 38.38 442 LEU A C 1
ATOM 3537 O O . LEU A 1 442 ? -33.312 -2.385 49.035 1.00 38.38 442 LEU A O 1
ATOM 3541 N N . ASN A 1 443 ? -35.279 -3.313 49.609 1.00 33.12 443 ASN A N 1
ATOM 3542 C CA . ASN A 1 443 ? -34.715 -4.473 50.311 1.00 33.12 443 ASN A CA 1
ATOM 3543 C C . ASN A 1 443 ? -34.107 -5.518 49.350 1.00 33.12 443 ASN A C 1
ATOM 3545 O O . ASN A 1 443 ? -33.098 -6.135 49.673 1.00 33.12 443 ASN A O 1
ATOM 3549 N N . ASP A 1 444 ? -34.698 -5.656 48.160 1.00 35.69 444 ASP A N 1
ATOM 3550 C CA . ASP A 1 444 ? -34.334 -6.621 47.102 1.00 35.69 444 ASP A CA 1
ATOM 3551 C C . ASP A 1 444 ? -32.921 -6.360 46.526 1.00 35.69 444 ASP A C 1
ATOM 3553 O O . ASP A 1 444 ? -32.280 -7.245 45.968 1.00 35.69 444 ASP A O 1
ATOM 3557 N N . TYR A 1 445 ? -32.407 -5.130 46.676 1.00 42.69 445 TYR A N 1
ATOM 3558 C CA . TYR A 1 445 ? -31.091 -4.734 46.159 1.00 42.69 445 TYR A CA 1
ATOM 3559 C C . TYR A 1 445 ? -29.959 -4.844 47.182 1.00 42.69 445 TYR A C 1
ATOM 3561 O O . TYR A 1 445 ? -28.824 -5.093 46.777 1.00 42.69 445 TYR A O 1
ATOM 3569 N N . THR A 1 446 ? -30.233 -4.684 48.481 1.00 36.94 446 THR A N 1
ATOM 3570 C CA . THR A 1 446 ? -29.223 -4.908 49.532 1.00 36.94 446 THR A CA 1
ATOM 3571 C C . THR A 1 446 ? -28.761 -6.359 49.553 1.00 36.94 446 THR A C 1
ATOM 3573 O O . THR A 1 446 ? -27.560 -6.602 49.576 1.00 36.94 446 THR A O 1
ATOM 3576 N N . GLU A 1 447 ? -29.694 -7.304 49.411 1.00 35.22 447 GLU A N 1
ATOM 3577 C CA . GLU A 1 447 ? -29.400 -8.741 49.362 1.00 35.22 447 GLU A CA 1
ATOM 3578 C C . GLU A 1 447 ? -28.479 -9.069 48.167 1.00 35.22 447 GLU A C 1
ATOM 3580 O O . GLU A 1 447 ? -27.451 -9.712 48.337 1.00 35.22 447 GLU A O 1
ATOM 3585 N N . SER A 1 448 ? -28.728 -8.477 46.988 1.00 37.88 448 SER A N 1
ATOM 3586 C CA . SER A 1 448 ? -27.859 -8.632 45.802 1.00 37.88 448 SER A CA 1
ATOM 3587 C C . SER A 1 448 ? -26.473 -7.964 45.900 1.00 37.88 448 SER A C 1
ATOM 3589 O O . SER A 1 448 ? -25.580 -8.276 45.111 1.00 37.88 448 SER A O 1
ATOM 3591 N N . LEU A 1 449 ? -26.287 -7.017 46.829 1.00 36.44 449 LEU A N 1
ATOM 3592 C CA . LEU A 1 449 ? -25.001 -6.355 47.083 1.00 36.44 449 LEU A CA 1
ATOM 3593 C C . LEU A 1 449 ? -24.181 -7.103 48.138 1.00 36.44 449 LEU A C 1
ATOM 3595 O O . LEU A 1 449 ? -22.957 -7.132 48.030 1.00 36.44 449 LEU A O 1
ATOM 3599 N N . GLU A 1 450 ? -24.844 -7.736 49.105 1.00 35.03 450 GLU A N 1
ATOM 3600 C CA . GLU A 1 450 ? -24.217 -8.668 50.044 1.00 35.03 450 GLU A CA 1
ATOM 3601 C C . GLU A 1 450 ? -23.862 -9.985 49.326 1.00 35.03 450 GLU A C 1
ATOM 3603 O O . GLU A 1 450 ? -22.714 -10.407 49.407 1.00 35.03 450 GLU A O 1
ATOM 3608 N N . GLU A 1 451 ? -24.727 -10.542 48.462 1.00 36.38 451 GLU A N 1
ATOM 3609 C CA . GLU A 1 451 ? -24.357 -11.658 47.567 1.00 36.38 451 GLU A CA 1
ATOM 3610 C C . GLU A 1 451 ? -23.157 -11.321 46.660 1.00 36.38 451 GLU A C 1
ATOM 3612 O O . GLU A 1 451 ? -22.315 -12.176 46.413 1.00 36.38 451 GLU A O 1
ATOM 3617 N N . ALA A 1 452 ? -23.035 -10.086 46.161 1.00 38.00 452 ALA A N 1
ATOM 3618 C CA . ALA A 1 452 ? -21.897 -9.679 45.326 1.00 38.00 452 ALA A CA 1
ATOM 3619 C C . ALA A 1 452 ? -20.612 -9.356 46.121 1.00 38.00 452 ALA A C 1
ATOM 3621 O O . ALA A 1 452 ? -19.543 -9.242 45.515 1.00 38.00 452 ALA A O 1
ATOM 3622 N N . SER A 1 453 ? -20.718 -9.194 47.444 1.00 32.66 453 SER A N 1
ATOM 3623 C CA . SER A 1 453 ? -19.601 -9.057 48.391 1.00 32.66 453 SER A CA 1
ATOM 3624 C C . SER A 1 453 ? -19.094 -10.427 48.837 1.00 32.66 453 SER A C 1
ATOM 3626 O O . SER A 1 453 ? -17.892 -10.691 48.804 1.00 32.66 453 SER A O 1
ATOM 3628 N N . ASP A 1 454 ? -20.031 -11.299 49.207 1.00 29.67 454 ASP A N 1
ATOM 3629 C CA . ASP A 1 454 ? -19.771 -12.546 49.924 1.00 29.67 454 ASP A CA 1
ATOM 3630 C C . ASP A 1 454 ? -19.742 -13.766 48.984 1.00 29.67 454 ASP A C 1
ATOM 3632 O O . ASP A 1 454 ? -19.415 -14.872 49.414 1.00 29.67 454 ASP A O 1
ATOM 3636 N N . ALA A 1 455 ? -19.998 -13.570 47.682 1.00 35.97 455 ALA A N 1
ATOM 3637 C CA . ALA A 1 455 ? -19.635 -14.516 46.629 1.00 35.97 455 ALA A CA 1
ATOM 3638 C C . ALA A 1 455 ? -18.110 -14.582 46.440 1.00 35.97 455 ALA A C 1
ATOM 3640 O O . ALA A 1 455 ? -17.556 -14.153 45.418 1.00 35.97 455 ALA A O 1
ATOM 3641 N N . ASP A 1 456 ? -17.444 -15.225 47.399 1.00 33.53 456 ASP A N 1
ATOM 3642 C CA . ASP A 1 456 ? -16.268 -16.022 47.078 1.00 33.53 456 ASP A CA 1
ATOM 3643 C C . ASP A 1 456 ? -16.675 -16.977 45.944 1.00 33.53 456 ASP A C 1
ATOM 3645 O O . ASP A 1 456 ? -17.619 -17.761 46.065 1.00 33.53 456 ASP A O 1
ATOM 3649 N N . TYR A 1 457 ? -16.022 -16.850 44.787 1.00 36.22 457 TYR A N 1
ATOM 3650 C CA . TYR A 1 457 ? -16.321 -17.663 43.605 1.00 36.22 457 TYR A CA 1
ATOM 3651 C C . TYR A 1 457 ? -15.673 -19.049 43.756 1.00 36.22 457 TYR A C 1
ATOM 3653 O O . TYR A 1 457 ? -14.793 -19.423 42.975 1.00 36.22 457 TYR A O 1
ATOM 3661 N N . ASP A 1 458 ? -16.129 -19.801 44.760 1.00 28.09 458 ASP A N 1
ATOM 3662 C CA . ASP A 1 458 ? -15.877 -21.233 44.897 1.00 28.09 458 ASP A CA 1
ATOM 3663 C C . ASP A 1 458 ? -16.579 -21.954 43.738 1.00 28.09 458 ASP A C 1
ATOM 3665 O O . ASP A 1 458 ? -17.762 -22.296 43.757 1.00 28.09 458 ASP A O 1
ATOM 3669 N N . PHE A 1 459 ? -15.827 -22.116 42.654 1.00 33.88 459 PHE A N 1
ATOM 3670 C CA . PHE A 1 459 ? -16.187 -22.965 41.534 1.00 33.88 459 PHE A CA 1
ATOM 3671 C C . PHE A 1 459 ? -15.969 -24.417 41.976 1.00 33.88 459 PHE A C 1
ATOM 3673 O O . PHE A 1 459 ? -14.819 -24.850 42.072 1.00 33.88 459 PHE A O 1
ATOM 3680 N N . GLU A 1 460 ? -17.055 -25.139 42.286 1.00 28.86 460 GLU A N 1
ATOM 3681 C CA . GLU A 1 460 ? -16.995 -26.516 42.803 1.00 28.86 460 GLU A CA 1
ATOM 3682 C C . GLU A 1 460 ? -16.078 -27.406 41.944 1.00 28.86 460 GLU A C 1
ATOM 3684 O O . GLU A 1 460 ? -16.212 -27.505 40.722 1.00 28.86 460 GLU A O 1
ATOM 3689 N N . LEU A 1 461 ? -15.103 -28.035 42.605 1.00 29.41 461 LEU A N 1
ATOM 3690 C CA . LEU A 1 461 ? -13.900 -28.587 41.975 1.00 29.41 461 LEU A CA 1
ATOM 3691 C C . LEU A 1 461 ? -14.008 -30.092 41.641 1.00 29.41 461 LEU A C 1
ATOM 3693 O O . LEU A 1 461 ? -12.989 -30.741 41.407 1.00 29.41 461 LEU A O 1
ATOM 3697 N N . ASP A 1 462 ? -15.216 -30.660 41.632 1.00 31.06 462 ASP A N 1
ATOM 3698 C CA . ASP A 1 462 ? -15.422 -32.119 41.593 1.00 31.06 462 ASP A CA 1
ATOM 3699 C C . ASP A 1 462 ? -15.879 -32.679 40.229 1.00 31.06 462 ASP A C 1
ATOM 3701 O O . ASP A 1 462 ? -15.483 -33.786 39.854 1.00 31.06 462 ASP A O 1
ATOM 3705 N N . ASP A 1 463 ? -16.628 -31.915 39.423 1.00 33.16 463 ASP A N 1
ATOM 3706 C CA . ASP A 1 463 ? -17.357 -32.416 38.231 1.00 33.16 463 ASP A CA 1
ATOM 3707 C C . ASP A 1 463 ? -16.466 -32.732 36.996 1.00 33.16 463 ASP A C 1
ATOM 3709 O O . ASP A 1 463 ? -16.935 -32.874 35.866 1.00 33.16 463 ASP A O 1
ATOM 3713 N N . ILE A 1 464 ? -15.145 -32.834 37.199 1.00 33.31 464 ILE A N 1
ATOM 3714 C CA . ILE A 1 464 ? -14.127 -33.167 36.181 1.00 33.31 464 ILE A CA 1
ATOM 3715 C C . ILE A 1 464 ? -13.306 -34.423 36.567 1.00 33.31 464 ILE A C 1
ATOM 3717 O O . ILE A 1 464 ? -12.516 -34.909 35.754 1.00 33.31 464 ILE A O 1
ATOM 3721 N N . LEU A 1 465 ? -13.501 -35.005 37.764 1.00 30.61 465 LEU A N 1
ATOM 3722 C CA . LEU A 1 465 ? -12.700 -36.147 38.244 1.00 30.61 465 LEU A CA 1
ATOM 3723 C C . LEU A 1 465 ? -13.384 -37.528 38.247 1.00 30.61 465 LEU A C 1
ATOM 3725 O O . LEU A 1 465 ? -12.659 -38.521 38.336 1.00 30.61 465 LEU A O 1
ATOM 3729 N N . ASP A 1 466 ? -14.704 -37.648 38.050 1.00 32.53 466 ASP A N 1
ATOM 3730 C CA . ASP A 1 466 ? -15.360 -38.959 37.837 1.00 32.53 466 ASP A CA 1
ATOM 3731 C C . ASP A 1 466 ? -15.659 -39.224 36.348 1.00 32.53 466 ASP A C 1
ATOM 3733 O O . ASP A 1 466 ? -16.784 -39.132 35.859 1.00 32.53 466 ASP A O 1
ATOM 3737 N N . GLY A 1 467 ? -14.589 -39.510 35.599 1.00 33.03 467 GLY A N 1
ATOM 3738 C CA . GLY A 1 467 ? -14.615 -39.705 34.143 1.00 33.03 467 GLY A CA 1
ATOM 3739 C C . GLY A 1 467 ? -13.792 -40.898 33.648 1.00 33.03 467 GLY A C 1
ATOM 3740 O O . GLY A 1 467 ? -13.251 -40.844 32.545 1.00 33.03 467 GLY A O 1
ATOM 3741 N N . THR A 1 468 ? -13.626 -41.953 34.460 1.00 34.88 468 THR A N 1
ATOM 3742 C CA . THR A 1 468 ? -12.731 -43.090 34.143 1.00 34.88 468 THR A CA 1
ATOM 3743 C C . THR A 1 468 ? -13.371 -44.479 34.278 1.00 34.88 468 THR A C 1
ATOM 3745 O O . THR A 1 468 ? -13.060 -45.239 35.197 1.00 34.88 468 THR A O 1
ATOM 3748 N N . LYS A 1 469 ? -14.184 -44.861 33.282 1.00 35.19 469 LYS A N 1
ATOM 3749 C CA . LYS A 1 469 ? -14.417 -46.263 32.876 1.00 35.19 469 LYS A CA 1
ATOM 3750 C C . LYS A 1 469 ? -14.541 -46.394 31.362 1.00 35.19 469 LYS A C 1
ATOM 3752 O O . LYS A 1 469 ? -15.179 -45.506 30.761 1.00 35.19 469 LYS A O 1
#

Foldseek 3Di:
DDDDDDDDDDDDDDDDDDDDDDPDPPDDDPDDDPPDPVSVVVVVVLVVLQDDDDPVLCVVQVHPVSSVVQSVVCVVVVDDPQDSPHVVVVVVCVVVVCCVVVVVVLVVVLVVPDPVCVLVSLVSVLVSLVVVVVVLLQVLLVVLLVVCVVVVRDPQRPCVVVVVPPPDPVVSSVVSSVLLVCLLVVNDDDDPDQRPDPVSNVSSVVSNVVSVVSVVVSVVSVVVSVCPVAPFLVVLVVVLVVVVVVCVVVVPDPVVNVVVVVQSCLQAVSGDDPPVVVLVVDDLVVSLVVLCVVCVLLLVQAPLNPPDDSVLVSLQSVQKDKDKDAAFDFPFAAFDFAFKKKGFQAAKKWWDDPQDIDIDGHRDIDDLLCLVVVGGHHTIMTGRHITIMIIGGPVSVVVSCVVPVVSVVVSVVVSVVVVVNSVVSVVVVVVVPDDDDDPDPPPVVVVVVVCVVPPPVPPPDPPPPPDDD